Protein AF-Q4SZR7-F1 (afdb_monomer_lite)

Structure (mmCIF, N/CA/C/O backbone):
data_AF-Q4SZR7-F1
#
_entry.id   AF-Q4SZR7-F1
#
loop_
_atom_site.group_PDB
_atom_site.id
_atom_site.type_symbol
_atom_site.label_atom_id
_atom_site.label_alt_id
_atom_site.label_comp_id
_atom_site.label_asym_id
_atom_site.label_entity_id
_atom_site.label_seq_id
_atom_site.pdbx_PDB_ins_code
_atom_site.Cartn_x
_atom_site.Cartn_y
_atom_site.Cartn_z
_atom_site.occupancy
_atom_site.B_iso_or_equiv
_atom_site.auth_seq_id
_atom_site.auth_comp_id
_atom_site.auth_asym_id
_atom_site.auth_atom_id
_atom_site.pdbx_PDB_model_num
ATOM 1 N N . PHE A 1 1 ? 28.139 -11.826 -44.478 1.00 47.75 1 PHE A N 1
ATOM 2 C CA . PHE A 1 1 ? 27.613 -10.460 -44.683 1.00 47.75 1 PHE A CA 1
ATOM 3 C C . PHE A 1 1 ? 26.085 -10.374 -44.623 1.00 47.75 1 PHE A C 1
ATOM 5 O O . PHE A 1 1 ? 25.625 -9.542 -43.853 1.00 47.75 1 PHE A O 1
ATOM 12 N N . LYS A 1 2 ? 25.295 -11.238 -45.299 1.00 50.16 2 LYS A N 1
ATOM 13 C CA . LYS A 1 2 ? 23.809 -11.254 -45.185 1.00 50.16 2 LYS A CA 1
ATOM 14 C C . LYS A 1 2 ? 23.289 -11.248 -43.731 1.00 50.16 2 LYS A C 1
ATOM 16 O O . LYS A 1 2 ? 22.536 -10.352 -43.376 1.00 50.16 2 LYS A O 1
ATOM 21 N N . ASN A 1 3 ? 23.822 -12.117 -42.862 1.00 68.88 3 ASN A N 1
ATOM 22 C CA . ASN A 1 3 ? 23.439 -12.140 -41.439 1.00 68.88 3 ASN A CA 1
ATOM 23 C C . ASN A 1 3 ? 23.753 -10.839 -40.681 1.00 68.88 3 ASN A C 1
ATOM 25 O O . ASN A 1 3 ? 23.077 -10.525 -39.714 1.00 68.88 3 ASN A O 1
ATOM 29 N N . THR A 1 4 ? 24.775 -10.069 -41.064 1.00 80.88 4 THR A N 1
ATOM 30 C CA . THR A 1 4 ? 25.165 -8.865 -40.308 1.00 80.88 4 THR A CA 1
ATOM 31 C C . THR A 1 4 ? 24.231 -7.691 -40.596 1.00 80.88 4 THR A C 1
ATOM 33 O O . THR A 1 4 ? 23.886 -6.958 -39.670 1.00 80.88 4 THR A O 1
ATOM 36 N N . TYR A 1 5 ? 23.806 -7.537 -41.853 1.00 85.56 5 TYR A N 1
ATOM 37 C CA . TYR A 1 5 ? 22.846 -6.510 -42.260 1.00 85.56 5 TYR A CA 1
ATOM 38 C C . TYR A 1 5 ? 21.443 -6.825 -41.729 1.00 85.56 5 TYR A C 1
ATOM 40 O O . TYR A 1 5 ? 20.853 -5.980 -41.061 1.00 85.56 5 TYR A O 1
ATOM 48 N N . GLU A 1 6 ? 20.975 -8.067 -41.870 1.00 86.50 6 GLU A N 1
ATOM 49 C CA . GLU A 1 6 ? 19.687 -8.511 -41.320 1.00 86.50 6 GLU A CA 1
ATOM 50 C C . GLU A 1 6 ? 19.606 -8.321 -39.796 1.00 86.50 6 GLU A C 1
ATOM 52 O O . GLU A 1 6 ? 18.649 -7.741 -39.286 1.00 86.50 6 GLU A O 1
ATOM 57 N N . ILE A 1 7 ? 20.664 -8.691 -39.060 1.00 84.06 7 ILE A N 1
ATOM 58 C CA . ILE A 1 7 ? 20.763 -8.430 -37.614 1.00 84.06 7 ILE A CA 1
ATOM 59 C C . ILE A 1 7 ? 20.739 -6.925 -37.308 1.00 84.06 7 ILE A C 1
ATOM 61 O O . ILE A 1 7 ? 20.221 -6.521 -36.267 1.00 84.06 7 ILE A O 1
ATOM 65 N N . SER A 1 8 ? 21.326 -6.082 -38.163 1.00 88.38 8 SER A N 1
ATOM 66 C CA . SER A 1 8 ? 21.330 -4.631 -37.946 1.00 88.38 8 SER A CA 1
ATOM 67 C C . SER A 1 8 ? 19.937 -4.020 -38.101 1.00 88.38 8 SER A C 1
ATOM 69 O O . SER A 1 8 ? 19.532 -3.245 -37.236 1.00 88.38 8 SER A O 1
ATOM 71 N N . VAL A 1 9 ? 19.180 -4.439 -39.116 1.00 88.94 9 VAL A N 1
ATOM 72 C CA . VAL A 1 9 ? 17.801 -3.993 -39.358 1.00 88.94 9 VAL A CA 1
ATOM 73 C C . VAL A 1 9 ? 16.864 -4.515 -38.278 1.00 88.94 9 VAL A C 1
ATOM 75 O O . VAL A 1 9 ? 16.099 -3.747 -37.703 1.00 88.94 9 VAL A O 1
ATOM 78 N N . TYR A 1 10 ? 16.991 -5.789 -37.901 1.00 84.69 10 TYR A N 1
ATOM 79 C CA . TYR A 1 10 ? 16.208 -6.353 -36.805 1.00 84.69 10 TYR A CA 1
ATOM 80 C C . TYR A 1 10 ? 16.447 -5.603 -35.482 1.00 84.69 10 TYR A C 1
ATOM 82 O O . TYR A 1 10 ? 15.504 -5.322 -34.750 1.00 84.69 10 TYR A O 1
ATOM 90 N N . ARG A 1 11 ? 17.691 -5.192 -35.193 1.00 79.12 11 ARG A N 1
ATOM 91 C CA . ARG A 1 11 ? 17.994 -4.355 -34.018 1.00 79.12 11 ARG A CA 1
ATOM 92 C C . ARG A 1 11 ? 17.349 -2.970 -34.086 1.00 79.12 11 ARG A C 1
ATOM 94 O O . ARG A 1 11 ? 16.920 -2.484 -33.045 1.00 79.12 11 ARG A O 1
ATOM 101 N N . LYS A 1 12 ? 17.289 -2.329 -35.262 1.00 87.62 12 LYS A N 1
ATOM 102 C CA . LYS A 1 12 ? 16.553 -1.059 -35.434 1.00 87.62 12 LYS A CA 1
ATOM 103 C C . LYS A 1 12 ? 15.061 -1.270 -35.126 1.00 87.62 12 LYS A C 1
ATOM 105 O O . LYS A 1 12 ? 14.495 -0.527 -34.330 1.00 87.62 12 LYS A O 1
ATOM 110 N N . LEU A 1 13 ? 14.468 -2.344 -35.654 1.00 87.12 13 LEU A N 1
ATOM 111 C CA . LEU A 1 13 ? 13.074 -2.713 -35.390 1.00 87.12 13 LEU A CA 1
ATOM 112 C C . LEU A 1 13 ? 12.804 -2.982 -33.897 1.00 87.12 13 LEU A C 1
ATOM 114 O O . LEU A 1 13 ? 11.772 -2.571 -33.372 1.00 87.12 13 LEU A O 1
ATOM 118 N N . GLU A 1 14 ? 13.725 -3.639 -33.184 1.00 77.69 14 GLU A N 1
ATOM 119 C CA . GLU A 1 14 ? 13.607 -3.838 -31.731 1.00 77.69 14 GLU A CA 1
ATOM 120 C C . GLU A 1 14 ? 13.609 -2.516 -30.949 1.00 77.69 14 GLU A C 1
ATOM 122 O O . GLU A 1 14 ? 12.896 -2.403 -29.949 1.00 77.69 14 GLU A O 1
ATOM 127 N N . VAL A 1 15 ? 14.374 -1.516 -31.401 1.00 77.19 15 VAL A N 1
ATOM 128 C CA . VAL A 1 15 ? 14.393 -0.175 -30.796 1.00 77.19 15 VAL A CA 1
ATOM 129 C C . VAL A 1 15 ? 13.053 0.529 -31.002 1.00 77.19 15 VAL A C 1
ATOM 131 O O . VAL A 1 15 ? 12.469 0.999 -30.026 1.00 77.19 15 VAL A O 1
ATOM 134 N N . GLU A 1 16 ? 12.523 0.540 -32.226 1.00 84.88 16 GLU A N 1
ATOM 135 C CA . GLU A 1 16 ? 11.218 1.151 -32.522 1.00 84.88 16 GLU A CA 1
ATOM 136 C C . GLU A 1 16 ? 10.071 0.466 -31.774 1.00 84.88 16 GLU A C 1
ATOM 138 O O . GLU A 1 16 ? 9.228 1.127 -31.168 1.00 84.88 16 GLU A O 1
ATOM 143 N N . TYR A 1 17 ? 10.087 -0.866 -31.698 1.00 77.81 17 TYR A N 1
ATOM 144 C CA . TYR A 1 17 ? 9.148 -1.615 -30.865 1.00 77.81 17 TYR A CA 1
ATOM 145 C C . TYR A 1 17 ? 9.243 -1.236 -29.379 1.00 77.81 17 TYR A C 1
ATOM 147 O O . TYR A 1 17 ? 8.224 -1.126 -28.687 1.00 77.81 17 TYR A O 1
ATOM 155 N N . GLY A 1 18 ? 10.458 -0.996 -28.880 1.00 63.69 18 GLY A N 1
ATOM 156 C CA . GLY A 1 18 ? 10.685 -0.433 -27.552 1.00 63.69 18 GLY A CA 1
ATOM 157 C C . GLY A 1 18 ? 9.969 0.907 -27.369 1.00 63.69 18 GLY A C 1
ATOM 158 O O . GLY A 1 18 ? 9.232 1.071 -26.398 1.00 63.69 18 GLY A O 1
ATOM 159 N N . THR A 1 19 ? 10.108 1.822 -28.330 1.00 76.69 19 THR A N 1
ATOM 160 C CA . THR A 1 19 ? 9.437 3.132 -28.327 1.00 76.69 19 THR A CA 1
ATOM 161 C C . THR A 1 19 ? 7.912 2.998 -28.341 1.00 76.69 19 THR A C 1
ATOM 163 O O . THR A 1 19 ? 7.230 3.605 -27.518 1.00 76.69 19 THR A O 1
ATOM 166 N N . TRP A 1 20 ? 7.358 2.163 -29.222 1.00 86.94 20 TRP A N 1
ATOM 167 C CA . TRP A 1 20 ? 5.912 1.946 -29.338 1.00 86.94 20 TRP A CA 1
ATOM 168 C C . TRP A 1 20 ? 5.300 1.370 -28.062 1.00 86.94 20 TRP A C 1
ATOM 170 O O . TRP A 1 20 ? 4.297 1.874 -27.557 1.00 86.94 20 TRP A O 1
ATOM 180 N N . THR A 1 21 ? 5.921 0.326 -27.510 1.00 73.88 21 THR A N 1
ATOM 181 C CA . THR A 1 21 ? 5.444 -0.278 -26.261 1.00 73.88 21 THR A CA 1
ATOM 182 C C . THR A 1 21 ? 5.641 0.644 -25.063 1.00 73.88 21 THR A C 1
ATOM 184 O O . THR A 1 21 ? 4.846 0.587 -24.128 1.00 73.88 21 THR A O 1
ATOM 187 N N . TRP A 1 22 ? 6.657 1.511 -25.078 1.00 74.25 22 TRP A N 1
ATOM 188 C CA . TRP A 1 22 ? 6.833 2.550 -24.066 1.00 74.25 22 TRP A CA 1
ATOM 189 C C . TRP A 1 22 ? 5.692 3.568 -24.091 1.00 74.25 22 TRP A C 1
ATOM 191 O O . TRP A 1 22 ? 5.118 3.840 -23.041 1.00 74.25 22 TRP A O 1
ATOM 201 N N . THR A 1 23 ? 5.308 4.070 -25.270 1.00 79.75 23 THR A N 1
ATOM 202 C CA . THR A 1 23 ? 4.166 4.987 -25.411 1.00 79.75 23 THR A CA 1
ATOM 203 C C . THR A 1 23 ? 2.882 4.378 -24.846 1.00 79.75 23 THR A C 1
ATOM 205 O O . THR A 1 23 ? 2.216 5.021 -24.042 1.00 79.75 23 THR A O 1
ATOM 208 N N . LEU A 1 24 ? 2.568 3.122 -25.192 1.00 78.94 24 LEU A N 1
ATOM 209 C CA . LEU A 1 24 ? 1.370 2.451 -24.666 1.00 78.94 24 LEU A CA 1
ATOM 210 C C . LEU A 1 24 ? 1.424 2.252 -23.149 1.00 78.94 24 LEU A C 1
ATOM 212 O O . LEU A 1 24 ? 0.425 2.467 -22.472 1.00 78.94 24 LEU A O 1
ATOM 216 N N . ARG A 1 25 ? 2.581 1.854 -22.606 1.00 78.19 25 ARG A N 1
ATOM 217 C CA . ARG A 1 25 ? 2.759 1.676 -21.156 1.00 78.19 25 ARG A CA 1
ATOM 218 C C . ARG A 1 25 ? 2.627 2.987 -20.393 1.00 78.19 25 ARG A C 1
ATOM 220 O O . ARG A 1 25 ? 2.050 2.987 -19.313 1.00 78.19 25 ARG A O 1
ATOM 227 N N . ASN A 1 26 ? 3.164 4.078 -20.937 1.00 74.06 26 ASN A N 1
ATOM 228 C CA . ASN A 1 26 ? 3.075 5.386 -20.302 1.00 74.06 26 ASN A CA 1
ATOM 229 C C . ASN A 1 26 ? 1.626 5.883 -20.269 1.00 74.06 26 ASN A C 1
ATOM 231 O O . ASN A 1 26 ? 1.147 6.263 -19.209 1.00 74.06 26 ASN A O 1
ATOM 235 N N . GLU A 1 27 ? 0.908 5.788 -21.391 1.00 85.31 27 GLU A N 1
ATOM 236 C CA . GLU A 1 27 ? -0.514 6.147 -21.433 1.00 85.31 27 GLU A CA 1
ATOM 237 C C . GLU A 1 27 ? -1.345 5.275 -20.480 1.00 85.31 27 GLU A C 1
ATOM 239 O O . GLU A 1 27 ? -2.198 5.771 -19.748 1.00 85.31 27 GLU A O 1
ATOM 244 N N . MET A 1 28 ? -1.072 3.966 -20.442 1.00 86.88 28 MET A N 1
ATOM 245 C CA . MET A 1 28 ? -1.765 3.055 -19.533 1.00 86.88 28 MET A CA 1
ATOM 246 C C . MET A 1 28 ? -1.556 3.438 -18.064 1.00 86.88 28 MET A C 1
ATOM 248 O O . MET A 1 28 ? -2.493 3.364 -17.271 1.00 86.88 28 MET A O 1
ATOM 252 N N . LEU A 1 29 ? -0.342 3.859 -17.700 1.00 76.94 29 LEU A N 1
ATOM 253 C CA . LEU A 1 29 ? -0.033 4.315 -16.349 1.00 76.94 29 LEU A CA 1
ATOM 254 C C . LEU A 1 29 ? -0.855 5.559 -15.975 1.00 76.94 29 LEU A C 1
ATOM 256 O O . LEU A 1 29 ? -1.382 5.639 -14.865 1.00 76.94 29 LEU A O 1
ATOM 260 N N . ASP A 1 30 ? -0.998 6.509 -16.897 1.00 78.00 30 ASP A N 1
ATOM 261 C CA . ASP A 1 30 ? -1.801 7.713 -16.677 1.00 78.00 30 ASP A CA 1
ATOM 262 C C . ASP A 1 30 ? -3.293 7.375 -16.519 1.00 78.00 30 ASP A C 1
ATOM 264 O O . ASP A 1 30 ? -3.940 7.866 -15.588 1.00 78.00 30 ASP A O 1
ATOM 268 N N . ILE A 1 31 ? -3.823 6.470 -17.352 1.00 87.50 31 ILE A N 1
ATOM 269 C CA . ILE A 1 31 ? -5.198 5.949 -17.247 1.00 87.50 31 ILE A CA 1
ATOM 270 C C . ILE A 1 31 ? -5.428 5.279 -15.890 1.00 87.50 31 ILE A C 1
ATOM 272 O O . ILE A 1 31 ? -6.430 5.540 -15.220 1.00 87.50 31 ILE A O 1
ATOM 276 N N . GLU A 1 32 ? -4.497 4.427 -15.464 1.00 81.75 32 GLU A N 1
ATOM 277 C CA . GLU A 1 32 ? -4.575 3.737 -14.182 1.00 81.75 32 GLU A CA 1
ATOM 278 C C . GLU A 1 32 ? -4.622 4.731 -13.011 1.00 81.75 32 GLU A C 1
ATOM 280 O O . GLU A 1 32 ? -5.502 4.628 -12.154 1.00 81.75 32 GLU A O 1
ATOM 285 N N . ASN A 1 33 ? -3.739 5.733 -13.001 1.00 76.19 33 ASN A N 1
ATOM 286 C CA . ASN A 1 33 ? -3.702 6.766 -11.962 1.00 76.19 33 ASN A CA 1
ATOM 287 C C . ASN A 1 33 ? -5.005 7.582 -11.903 1.00 76.19 33 ASN A C 1
ATOM 289 O O . ASN A 1 33 ? -5.529 7.868 -10.817 1.00 76.19 33 ASN A O 1
ATOM 293 N N . GLN A 1 34 ? -5.554 7.946 -13.066 1.00 84.00 34 GLN A N 1
ATOM 294 C CA . GLN A 1 34 ? -6.815 8.680 -13.159 1.00 84.00 34 GLN A CA 1
ATOM 295 C C . GLN A 1 34 ? -7.992 7.852 -12.636 1.00 84.00 34 GLN A C 1
ATOM 297 O O . GLN A 1 34 ? -8.771 8.341 -11.814 1.00 84.00 34 GLN A O 1
ATOM 302 N N . LEU A 1 35 ? -8.110 6.594 -13.069 1.00 88.25 35 LEU A N 1
ATOM 303 C CA . LEU A 1 35 ? -9.161 5.687 -12.610 1.00 88.25 35 LEU A CA 1
ATOM 304 C C . LEU A 1 35 ? -9.041 5.398 -11.113 1.00 88.25 35 LEU A C 1
ATOM 306 O O . LEU A 1 35 ? -10.047 5.452 -10.407 1.00 88.25 35 LEU A O 1
ATOM 310 N N . ASN A 1 36 ? -7.828 5.176 -10.604 1.00 79.81 36 ASN A N 1
ATOM 311 C CA . ASN A 1 36 ? -7.604 4.965 -9.178 1.00 79.81 36 ASN A CA 1
ATOM 312 C C . ASN A 1 36 ? -8.073 6.178 -8.356 1.00 79.81 36 ASN A C 1
ATOM 314 O O . ASN A 1 36 ? -8.809 6.022 -7.385 1.00 79.81 36 ASN A O 1
ATOM 318 N N . THR A 1 37 ? -7.764 7.398 -8.804 1.00 78.62 37 THR A N 1
ATOM 319 C CA . THR A 1 37 ? -8.244 8.632 -8.157 1.00 78.62 37 THR A CA 1
ATOM 320 C C . THR A 1 37 ? -9.776 8.737 -8.170 1.00 78.62 37 THR A C 1
ATOM 322 O O . THR A 1 37 ? -10.394 9.180 -7.199 1.00 78.62 37 THR A O 1
ATOM 325 N N . GLN A 1 38 ? -10.436 8.326 -9.256 1.00 86.31 38 GLN A N 1
ATOM 326 C CA . GLN A 1 38 ? -11.901 8.321 -9.333 1.00 86.31 38 GLN A CA 1
ATOM 327 C C . GLN A 1 38 ? -12.532 7.281 -8.397 1.00 86.31 38 GLN A C 1
ATOM 329 O O . GLN A 1 38 ? -13.538 7.581 -7.746 1.00 86.31 38 GLN A O 1
ATOM 334 N N . ILE A 1 39 ? -11.930 6.094 -8.287 1.00 83.81 39 ILE A N 1
ATOM 335 C CA . ILE A 1 39 ? -12.332 5.036 -7.349 1.00 83.81 39 ILE A CA 1
ATOM 336 C C . ILE A 1 39 ? -12.172 5.520 -5.906 1.00 83.81 39 ILE A C 1
ATOM 338 O O . ILE A 1 39 ? -13.100 5.390 -5.101 1.00 83.81 39 ILE A O 1
ATOM 342 N N . GLU A 1 40 ? -11.040 6.143 -5.572 1.00 74.69 40 GLU A N 1
ATOM 343 C CA . GLU A 1 40 ? -10.785 6.717 -4.247 1.00 74.69 40 GLU A CA 1
ATOM 344 C C . GLU A 1 40 ? -11.835 7.769 -3.877 1.00 74.69 40 GLU A C 1
ATOM 346 O O . GLU A 1 40 ? -12.408 7.700 -2.787 1.00 74.69 40 GLU A O 1
ATOM 351 N N . ASN A 1 41 ? -12.203 8.630 -4.828 1.00 81.75 41 ASN A N 1
ATOM 352 C CA . ASN A 1 41 ? -13.267 9.626 -4.676 1.00 81.75 41 ASN A CA 1
ATOM 353 C C . ASN A 1 41 ? -14.695 9.045 -4.723 1.00 81.75 41 ASN A C 1
ATOM 355 O O . ASN A 1 41 ? -15.658 9.783 -4.538 1.00 81.75 41 ASN A O 1
ATOM 359 N N . GLY A 1 42 ? -14.856 7.740 -4.967 1.00 82.25 42 GLY A N 1
ATOM 360 C CA . GLY A 1 42 ? -16.158 7.061 -4.987 1.00 82.25 42 GLY A CA 1
ATOM 361 C C . GLY A 1 42 ? -17.001 7.326 -6.236 1.00 82.25 42 GLY A C 1
ATOM 362 O O . GLY A 1 42 ? -18.202 7.099 -6.205 1.00 82.25 42 GLY A O 1
ATOM 363 N N . ARG A 1 43 ? -16.394 7.808 -7.327 1.00 86.12 43 ARG A N 1
ATOM 364 C CA . ARG A 1 43 ? -17.090 8.072 -8.600 1.00 86.12 43 ARG A CA 1
ATOM 365 C C . ARG A 1 43 ? -17.263 6.821 -9.463 1.00 86.12 43 ARG A C 1
ATOM 367 O O . ARG A 1 43 ? -18.101 6.821 -10.356 1.00 86.12 43 ARG A O 1
ATOM 374 N N . VAL A 1 44 ? -16.451 5.790 -9.224 1.00 87.12 44 VAL A N 1
ATOM 375 C CA . VAL A 1 44 ? -16.423 4.542 -9.996 1.00 87.12 44 VAL A CA 1
ATOM 376 C C . VAL A 1 44 ? -16.520 3.358 -9.039 1.00 87.12 44 VAL A C 1
ATOM 378 O O . VAL A 1 44 ? -15.708 3.233 -8.122 1.00 87.12 44 VAL A O 1
ATOM 381 N N . GLU A 1 45 ? -17.509 2.494 -9.267 1.00 82.38 45 GLU A N 1
ATOM 382 C CA . GLU A 1 45 ? -17.779 1.302 -8.447 1.00 82.38 45 GLU A CA 1
ATOM 383 C C . GLU A 1 45 ? -17.382 -0.010 -9.129 1.00 82.38 45 GLU A C 1
ATOM 385 O O . GLU A 1 45 ? -17.268 -1.033 -8.464 1.00 82.38 45 GLU A O 1
ATOM 390 N N . THR A 1 46 ? -17.153 0.005 -10.442 1.00 86.38 46 THR A N 1
ATOM 391 C CA . THR A 1 46 ? -16.689 -1.144 -11.230 1.00 86.38 46 THR A CA 1
ATOM 392 C C . THR A 1 46 ? -15.860 -0.647 -12.402 1.00 86.38 46 THR A C 1
ATOM 394 O O . THR A 1 46 ? -16.220 0.358 -13.014 1.00 86.38 46 THR A O 1
ATOM 397 N N . VAL A 1 47 ? -14.795 -1.364 -12.753 1.00 90.38 47 VAL A N 1
ATOM 398 C CA . VAL A 1 47 ? -14.010 -1.084 -13.963 1.00 90.38 47 VAL A CA 1
ATOM 399 C C . VAL A 1 47 ? -14.065 -2.311 -14.858 1.00 90.38 47 VAL A C 1
ATOM 401 O O . VAL A 1 47 ? -13.638 -3.390 -14.448 1.00 90.38 47 VAL A O 1
ATOM 404 N N . SER A 1 48 ? -14.597 -2.165 -16.071 1.00 91.81 48 SER A N 1
ATOM 405 C CA . SER A 1 48 ? -14.571 -3.240 -17.063 1.00 91.81 48 SER A CA 1
ATOM 406 C C . SER A 1 48 ? -13.337 -3.142 -17.960 1.00 91.81 48 SER A C 1
ATOM 408 O O . SER A 1 48 ? -12.738 -2.076 -18.126 1.00 91.81 48 SER A O 1
ATOM 410 N N . ARG A 1 49 ? -12.994 -4.266 -18.597 1.00 90.12 49 ARG A N 1
ATOM 411 C CA . ARG A 1 49 ? -11.941 -4.328 -19.617 1.00 90.12 49 ARG A CA 1
ATOM 412 C C . ARG A 1 49 ? -12.198 -3.320 -20.746 1.00 90.12 49 ARG A C 1
ATOM 414 O O . ARG A 1 49 ? -11.273 -2.649 -21.199 1.00 90.12 49 ARG A O 1
ATOM 421 N N . ASP A 1 50 ? -13.459 -3.173 -21.151 1.00 91.00 50 ASP A N 1
ATOM 422 C CA . ASP A 1 50 ? -13.875 -2.258 -22.217 1.00 91.00 50 ASP A CA 1
ATOM 423 C C . ASP A 1 50 ? -13.696 -0.786 -21.832 1.00 91.00 50 ASP A C 1
ATOM 425 O O . ASP A 1 50 ? -13.382 0.035 -22.695 1.00 91.00 50 ASP A O 1
ATOM 429 N N . ASP A 1 51 ? -13.855 -0.436 -20.553 1.00 92.12 51 ASP A N 1
ATOM 430 C CA . ASP A 1 51 ? -13.653 0.936 -20.075 1.00 92.12 51 ASP A CA 1
ATOM 431 C C . ASP A 1 51 ? -12.180 1.342 -20.148 1.00 92.12 51 ASP A C 1
ATOM 433 O O . ASP A 1 51 ? -11.860 2.442 -20.608 1.00 92.12 51 ASP A O 1
ATOM 437 N N . VAL A 1 52 ? -11.276 0.440 -19.753 1.00 93.38 52 VAL A N 1
ATOM 438 C CA . VAL A 1 52 ? -9.824 0.652 -19.865 1.00 93.38 52 VAL A CA 1
ATOM 439 C C . VAL A 1 52 ? -9.408 0.676 -21.338 1.00 93.38 52 VAL A C 1
ATOM 441 O O . VAL A 1 52 ? -8.688 1.580 -21.767 1.00 93.38 52 VAL A O 1
ATOM 444 N N . TYR A 1 53 ? -9.923 -0.255 -22.151 1.00 92.31 53 TYR A N 1
ATOM 445 C CA . TYR A 1 53 ? -9.626 -0.306 -23.584 1.00 92.31 53 TYR A CA 1
ATOM 446 C C . TYR A 1 53 ? -10.073 0.969 -24.315 1.00 92.31 53 TYR A C 1
ATOM 448 O O . TYR A 1 53 ? -9.355 1.495 -25.168 1.00 92.31 53 TYR A O 1
ATOM 456 N N . ARG A 1 54 ? -11.249 1.505 -23.967 1.00 94.44 54 ARG A N 1
ATOM 457 C CA . ARG A 1 54 ? -11.782 2.742 -24.555 1.00 94.44 54 ARG A CA 1
ATOM 458 C C . ARG A 1 54 ? -10.867 3.936 -24.302 1.00 94.44 54 ARG A C 1
ATOM 460 O O . ARG A 1 54 ? -10.714 4.753 -25.207 1.00 94.44 54 ARG A O 1
ATOM 467 N N . GLN A 1 55 ? -10.255 4.017 -23.122 1.00 94.19 55 GLN A N 1
ATOM 468 C CA . GLN A 1 55 ? -9.343 5.107 -22.773 1.00 94.19 55 GLN A CA 1
ATOM 469 C C . GLN A 1 55 ? -8.015 5.008 -23.532 1.00 94.19 55 GLN A C 1
ATOM 471 O O . GLN A 1 55 ? -7.578 5.991 -24.121 1.00 94.19 55 GLN A O 1
ATOM 476 N N . ILE A 1 56 ? -7.424 3.814 -23.638 1.00 93.94 56 ILE A N 1
ATOM 477 C CA . ILE A 1 56 ? -6.135 3.641 -24.335 1.00 93.94 56 ILE A CA 1
ATOM 478 C C . ILE A 1 56 ? -6.252 3.601 -25.870 1.00 93.94 56 ILE A C 1
ATOM 480 O O . ILE A 1 56 ? -5.250 3.667 -26.587 1.00 93.94 56 ILE A O 1
ATOM 484 N N . LYS A 1 57 ? -7.475 3.515 -26.411 1.00 94.50 57 LYS A N 1
ATOM 485 C CA . LYS A 1 57 ? -7.744 3.404 -27.855 1.00 94.50 57 LYS A CA 1
ATOM 486 C C . LYS A 1 57 ? -7.033 4.479 -28.687 1.00 94.50 57 LYS A C 1
ATOM 488 O O . LYS A 1 57 ? -6.576 4.175 -29.789 1.00 94.50 57 LYS A O 1
ATOM 493 N N . GLY A 1 58 ? -6.931 5.707 -28.170 1.00 94.38 58 GLY A N 1
ATOM 494 C CA . GLY A 1 58 ? -6.234 6.815 -28.831 1.00 94.38 58 GLY A CA 1
ATOM 495 C C . GLY A 1 58 ? -4.747 6.525 -29.051 1.00 94.38 58 GLY A C 1
ATOM 496 O O . GLY A 1 58 ? -4.289 6.496 -30.195 1.00 94.38 58 GLY A O 1
ATOM 497 N N . ALA A 1 59 ? -4.018 6.212 -27.977 1.00 92.50 59 ALA A N 1
ATOM 498 C CA . ALA A 1 59 ? -2.599 5.864 -28.047 1.00 92.50 59 ALA A CA 1
ATOM 499 C C . ALA A 1 59 ? -2.348 4.595 -28.877 1.00 92.50 59 ALA A C 1
ATOM 501 O O . ALA A 1 59 ? -1.393 4.536 -29.653 1.00 92.50 59 ALA A O 1
ATOM 502 N N . HIS A 1 60 ? -3.235 3.595 -28.791 1.00 92.75 60 HIS A N 1
ATOM 503 C CA . HIS A 1 60 ? -3.147 2.400 -29.633 1.00 92.75 60 HIS A CA 1
ATOM 504 C C . HIS A 1 60 ? -3.272 2.722 -31.129 1.00 92.75 60 HIS A C 1
ATOM 506 O O . HIS A 1 60 ? -2.502 2.196 -31.937 1.00 92.75 60 HIS A O 1
ATOM 512 N N . ALA A 1 61 ? -4.196 3.608 -31.512 1.00 95.56 61 ALA A N 1
ATOM 513 C CA . ALA A 1 61 ? -4.341 4.042 -32.899 1.00 95.56 61 ALA A CA 1
ATOM 514 C C . ALA A 1 61 ? -3.100 4.805 -33.394 1.00 95.56 61 ALA A C 1
ATOM 516 O O . ALA A 1 61 ? -2.639 4.566 -34.514 1.00 95.56 61 ALA A O 1
ATOM 517 N N . GLU A 1 62 ? -2.523 5.673 -32.558 1.00 95.56 62 GLU A N 1
ATOM 518 C CA . GLU A 1 62 ? -1.300 6.412 -32.883 1.00 95.56 62 GLU A CA 1
ATOM 519 C C . GLU A 1 62 ? -0.100 5.476 -33.085 1.00 95.56 62 GLU A C 1
ATOM 521 O O . GLU A 1 62 ? 0.599 5.564 -34.097 1.00 95.56 62 GLU A O 1
ATOM 526 N N . VAL A 1 63 ? 0.109 4.537 -32.160 1.00 92.69 63 VAL A N 1
ATOM 527 C CA . VAL A 1 63 ? 1.180 3.537 -32.250 1.00 92.69 63 VAL A CA 1
ATOM 528 C C . VAL A 1 63 ? 0.992 2.630 -33.463 1.00 92.69 63 VAL A C 1
ATOM 530 O O . VAL A 1 63 ? 1.949 2.380 -34.193 1.00 92.69 63 VAL A O 1
ATOM 533 N N . THR A 1 64 ? -0.239 2.198 -33.744 1.00 94.19 64 THR A N 1
ATOM 534 C CA . THR A 1 64 ? -0.545 1.392 -34.936 1.00 94.19 64 THR A CA 1
ATOM 535 C C . THR A 1 64 ? -0.197 2.143 -36.220 1.00 94.19 64 THR A C 1
ATOM 537 O O . THR A 1 64 ? 0.342 1.549 -37.153 1.00 94.19 64 THR A O 1
ATOM 540 N N . LYS A 1 65 ? -0.470 3.453 -36.276 1.00 95.44 65 LYS A N 1
ATOM 541 C CA . LYS A 1 65 ? -0.104 4.297 -37.419 1.00 95.44 65 LYS A CA 1
ATOM 542 C C . LYS A 1 65 ? 1.415 4.412 -37.567 1.00 95.44 65 LYS A C 1
ATOM 544 O O . LYS A 1 65 ? 1.921 4.133 -38.648 1.00 95.44 65 LYS A O 1
ATOM 549 N N . LYS A 1 66 ? 2.133 4.748 -36.487 1.00 94.94 66 LYS A N 1
ATOM 550 C CA . LYS A 1 66 ? 3.606 4.842 -36.471 1.00 94.94 66 LYS A CA 1
ATOM 551 C C . LYS A 1 66 ? 4.269 3.537 -36.910 1.00 94.94 66 LYS A C 1
ATOM 553 O O . LYS A 1 66 ? 5.194 3.558 -37.712 1.00 94.94 66 LYS A O 1
ATOM 558 N N . MET A 1 67 ? 3.756 2.406 -36.432 1.00 94.06 67 MET A N 1
ATOM 559 C CA . MET A 1 67 ? 4.235 1.086 -36.827 1.00 94.06 67 MET A CA 1
ATOM 560 C C . MET A 1 67 ? 4.017 0.823 -38.319 1.00 94.06 67 MET A C 1
ATOM 562 O O . MET A 1 67 ? 4.952 0.406 -38.995 1.00 94.06 67 MET A O 1
ATOM 566 N N . LYS A 1 68 ? 2.814 1.079 -38.853 1.00 94.19 68 LYS A N 1
ATOM 567 C CA . LYS A 1 68 ? 2.552 0.926 -40.295 1.00 94.19 68 LYS A CA 1
ATOM 568 C C . LYS A 1 68 ? 3.487 1.800 -41.127 1.00 94.19 68 LYS A C 1
ATOM 570 O O . LYS A 1 68 ? 4.118 1.293 -42.043 1.00 94.19 68 LYS A O 1
ATOM 575 N N . ASP A 1 69 ? 3.628 3.070 -40.752 1.00 94.94 69 ASP A N 1
ATOM 576 C CA . ASP A 1 69 ? 4.534 4.000 -41.424 1.00 94.94 69 ASP A CA 1
ATOM 577 C C . ASP A 1 69 ? 5.984 3.484 -41.425 1.00 94.94 69 ASP A C 1
ATOM 579 O O . ASP A 1 69 ? 6.642 3.565 -42.457 1.00 94.94 69 ASP A O 1
ATOM 583 N N . TYR A 1 70 ? 6.462 2.902 -40.319 1.00 94.56 70 TYR A N 1
ATOM 584 C CA . TYR A 1 70 ? 7.799 2.305 -40.241 1.00 94.56 70 TYR A CA 1
ATOM 585 C C . TYR A 1 70 ? 7.957 1.098 -41.177 1.00 94.56 70 TYR A C 1
ATOM 587 O O . TYR A 1 70 ? 8.908 1.036 -41.946 1.00 94.56 70 TYR A O 1
ATOM 595 N N . PHE A 1 71 ? 7.007 0.160 -41.173 1.00 94.06 71 PHE A N 1
ATOM 596 C CA . PHE A 1 71 ? 7.077 -1.014 -42.053 1.00 94.06 71 PHE A CA 1
ATOM 597 C C . PHE A 1 71 ? 6.937 -0.668 -43.543 1.00 94.06 71 PHE A C 1
ATOM 599 O O . PHE A 1 71 ? 7.509 -1.372 -44.372 1.00 94.06 71 PHE A O 1
ATOM 606 N N . ASP A 1 72 ? 6.185 0.382 -43.883 1.00 92.94 72 ASP A N 1
ATOM 607 C CA . ASP A 1 72 ? 5.851 0.715 -45.272 1.00 92.94 72 ASP A CA 1
ATOM 608 C C . ASP A 1 72 ? 6.827 1.728 -45.912 1.00 92.94 72 ASP A C 1
ATOM 610 O O . ASP A 1 72 ? 6.943 1.760 -47.136 1.00 92.94 72 ASP A O 1
ATOM 614 N N . LYS A 1 73 ? 7.506 2.577 -45.122 1.00 92.94 73 LYS A N 1
ATOM 615 C CA . LYS A 1 73 ? 8.319 3.705 -45.634 1.00 92.94 73 LYS A CA 1
ATOM 616 C C . LYS A 1 73 ? 9.816 3.611 -45.337 1.00 92.94 73 LYS A C 1
ATOM 618 O O . LYS A 1 73 ? 10.566 4.442 -45.845 1.00 92.94 73 LYS A O 1
ATOM 623 N N . ASP A 1 74 ? 10.248 2.674 -44.497 1.00 94.12 74 ASP A N 1
ATOM 624 C CA . ASP A 1 74 ? 11.666 2.507 -44.170 1.00 94.12 74 ASP A CA 1
ATOM 625 C C . ASP A 1 74 ? 12.465 1.980 -45.379 1.00 94.12 74 ASP A C 1
ATOM 627 O O . ASP A 1 74 ? 11.948 1.239 -46.223 1.00 94.12 74 ASP A O 1
ATOM 631 N N . GLU A 1 75 ? 13.739 2.374 -45.460 1.00 89.69 75 GLU A N 1
ATOM 632 C CA . GLU A 1 75 ? 14.683 1.940 -46.501 1.00 89.69 75 GLU A CA 1
ATOM 633 C C . GLU A 1 75 ? 14.831 0.409 -46.558 1.00 89.69 75 GLU A C 1
ATOM 635 O O . GLU A 1 75 ? 15.057 -0.154 -47.628 1.00 89.69 75 GLU A O 1
ATOM 640 N N . ASP A 1 76 ? 14.624 -0.265 -45.423 1.00 91.44 76 ASP A N 1
ATOM 641 C CA . ASP A 1 76 ? 14.749 -1.707 -45.245 1.00 91.44 76 ASP A CA 1
ATOM 642 C C . ASP A 1 76 ? 13.378 -2.445 -45.325 1.00 91.44 76 ASP A C 1
ATOM 644 O O . ASP A 1 76 ? 13.262 -3.597 -44.890 1.00 91.44 76 ASP A O 1
ATOM 648 N N . SER A 1 77 ? 12.323 -1.809 -45.864 1.00 89.44 77 SER A N 1
ATOM 649 C CA . SER A 1 77 ? 10.918 -2.289 -45.850 1.00 89.44 77 SER A CA 1
ATOM 650 C C . SER A 1 77 ? 10.697 -3.722 -46.361 1.00 89.44 77 SER A C 1
ATOM 652 O O . SER A 1 77 ? 9.998 -4.503 -45.708 1.00 89.44 77 SER A O 1
ATOM 654 N N . GLU A 1 78 ? 11.325 -4.119 -47.474 1.00 89.38 78 GLU A N 1
ATOM 655 C CA . GLU A 1 78 ? 11.232 -5.494 -47.998 1.00 89.38 78 GLU A CA 1
ATOM 656 C C . GLU A 1 78 ? 11.721 -6.530 -46.978 1.00 89.38 78 GLU A C 1
ATOM 658 O O . GLU A 1 78 ? 11.108 -7.585 -46.802 1.00 89.38 78 GLU A O 1
ATOM 663 N N . MET A 1 79 ? 12.807 -6.220 -46.263 1.00 89.12 79 MET A N 1
ATOM 664 C CA . MET A 1 79 ? 13.363 -7.114 -45.252 1.00 89.12 79 MET A CA 1
ATOM 665 C C . MET A 1 79 ? 12.554 -7.080 -43.954 1.00 89.12 79 MET A C 1
ATOM 667 O O . MET A 1 79 ? 12.462 -8.099 -43.273 1.00 89.12 79 MET A O 1
ATOM 671 N N . LEU A 1 80 ? 11.937 -5.944 -43.613 1.00 92.12 80 LEU A N 1
ATOM 672 C CA . LEU A 1 80 ? 11.063 -5.808 -42.447 1.00 92.12 80 LEU A CA 1
ATOM 673 C C . LEU A 1 80 ? 9.739 -6.574 -42.603 1.00 92.12 80 LEU A C 1
ATOM 675 O O . LEU A 1 80 ? 9.199 -7.065 -41.606 1.00 92.12 80 LEU A O 1
ATOM 679 N N . ALA A 1 81 ? 9.231 -6.721 -43.832 1.00 91.38 81 ALA A N 1
ATOM 680 C CA . ALA A 1 81 ? 7.946 -7.363 -44.122 1.00 91.38 81 ALA A CA 1
ATOM 681 C C . ALA A 1 81 ? 7.804 -8.758 -43.485 1.00 91.38 81 ALA A C 1
ATOM 683 O O . ALA A 1 81 ? 6.730 -9.099 -42.981 1.00 91.38 81 ALA A O 1
ATOM 684 N N . GLN A 1 82 ? 8.896 -9.530 -43.406 1.00 91.81 82 GLN A N 1
ATOM 685 C CA . GLN A 1 82 ? 8.900 -10.869 -42.800 1.00 91.81 82 GLN A CA 1
ATOM 686 C C . GLN A 1 82 ? 8.599 -10.872 -41.286 1.00 91.81 82 GLN A C 1
ATOM 688 O O . GLN A 1 82 ? 8.150 -11.883 -40.746 1.00 91.81 82 GLN A O 1
ATOM 693 N N . TRP A 1 83 ? 8.821 -9.756 -40.580 1.00 94.00 83 TRP A N 1
ATOM 694 C CA . TRP A 1 83 ? 8.568 -9.639 -39.138 1.00 94.00 83 TRP A CA 1
ATOM 695 C C . TRP A 1 83 ? 7.291 -8.866 -38.798 1.00 94.00 83 TRP A C 1
ATOM 697 O O . TRP A 1 83 ? 6.870 -8.896 -37.640 1.00 94.00 83 TRP A O 1
ATOM 707 N N . ARG A 1 84 ? 6.640 -8.223 -39.776 1.00 93.50 84 ARG A N 1
ATOM 708 C CA . ARG A 1 84 ? 5.473 -7.348 -39.563 1.00 93.50 84 ARG A CA 1
ATOM 709 C C . ARG A 1 84 ? 4.384 -8.003 -38.722 1.00 93.50 84 ARG A C 1
ATOM 711 O O . ARG A 1 84 ? 4.067 -7.517 -37.639 1.00 93.50 84 ARG A O 1
ATOM 718 N N . HIS A 1 85 ? 3.875 -9.151 -39.169 1.00 91.75 85 HIS A N 1
ATOM 719 C CA . HIS A 1 85 ? 2.785 -9.850 -38.483 1.00 91.75 85 HIS A CA 1
ATOM 720 C C . HIS A 1 85 ? 3.140 -10.218 -37.031 1.00 91.75 85 HIS A C 1
ATOM 722 O O . HIS A 1 85 ? 2.319 -10.094 -36.120 1.00 91.75 85 HIS A O 1
ATOM 728 N N . ARG A 1 86 ? 4.397 -10.616 -36.790 1.00 89.25 86 ARG A N 1
ATOM 729 C CA . ARG A 1 86 ? 4.889 -10.950 -35.448 1.00 89.25 86 ARG A CA 1
ATOM 730 C C . ARG A 1 86 ? 4.880 -9.728 -34.529 1.00 89.25 86 ARG A C 1
ATOM 732 O O . ARG A 1 86 ? 4.496 -9.856 -33.372 1.00 89.25 86 ARG A O 1
ATOM 739 N N . PHE A 1 87 ? 5.306 -8.562 -35.011 1.00 87.44 87 PHE A N 1
ATOM 740 C CA . PHE A 1 87 ? 5.333 -7.338 -34.203 1.00 87.44 87 PHE A CA 1
ATOM 741 C C . PHE A 1 87 ? 3.938 -6.727 -34.012 1.00 87.44 87 PHE A C 1
ATOM 743 O O . PHE A 1 87 ? 3.628 -6.289 -32.906 1.00 87.44 87 PHE A O 1
ATOM 750 N N . GLU A 1 88 ? 3.063 -6.799 -35.020 1.00 89.88 88 GLU A N 1
ATOM 751 C CA . GLU A 1 88 ? 1.643 -6.439 -34.884 1.00 89.88 88 GLU A CA 1
ATOM 752 C C . GLU A 1 88 ? 0.944 -7.288 -33.809 1.00 89.88 88 GLU A C 1
ATOM 754 O O . GLU A 1 88 ? 0.176 -6.767 -32.997 1.00 89.88 88 GLU A O 1
ATOM 759 N N . THR A 1 89 ? 1.242 -8.590 -33.771 1.00 85.31 89 THR A N 1
ATOM 760 C CA . THR A 1 89 ? 0.724 -9.507 -32.745 1.00 85.31 89 THR A CA 1
ATOM 761 C C . THR A 1 89 ? 1.288 -9.167 -31.367 1.00 85.31 89 THR A C 1
ATOM 763 O O . THR A 1 89 ? 0.520 -8.988 -30.427 1.00 85.31 89 THR A O 1
ATOM 766 N N . LYS A 1 90 ? 2.606 -8.954 -31.254 1.00 83.31 90 LYS A N 1
ATOM 767 C CA . LYS A 1 90 ? 3.257 -8.576 -29.989 1.00 83.31 90 LYS A CA 1
ATOM 768 C C . LYS A 1 90 ? 2.694 -7.293 -29.372 1.00 83.31 90 LYS A C 1
ATOM 770 O O . LYS A 1 90 ? 2.488 -7.245 -28.165 1.00 83.31 90 LYS A O 1
ATOM 775 N N . ILE A 1 91 ? 2.449 -6.246 -30.168 1.00 85.19 91 ILE A N 1
ATOM 776 C CA . ILE A 1 91 ? 1.856 -5.000 -29.647 1.00 85.19 91 ILE A CA 1
ATOM 777 C C . ILE A 1 91 ? 0.460 -5.262 -29.083 1.00 85.19 91 ILE A C 1
ATOM 779 O O . ILE A 1 91 ? 0.126 -4.749 -28.017 1.00 85.19 91 ILE A O 1
ATOM 783 N N . ARG A 1 92 ? -0.339 -6.077 -29.779 1.00 85.12 92 ARG A N 1
ATOM 784 C CA . ARG A 1 92 ? -1.684 -6.444 -29.334 1.00 85.12 92 ARG A CA 1
ATOM 785 C C . ARG A 1 92 ? -1.653 -7.242 -28.036 1.00 85.12 92 ARG A C 1
ATOM 787 O O . ARG A 1 92 ? -2.378 -6.897 -27.117 1.00 85.12 92 ARG A O 1
ATOM 794 N N . GLU A 1 93 ? -0.771 -8.233 -27.934 1.00 82.19 93 GLU A N 1
ATOM 795 C CA . GLU A 1 93 ? -0.568 -9.018 -26.709 1.00 82.19 93 GLU A CA 1
ATOM 796 C C . GLU A 1 93 ? -0.138 -8.135 -25.531 1.00 82.19 93 GLU A C 1
ATOM 798 O O . GLU A 1 93 ? -0.662 -8.276 -24.429 1.00 82.19 93 GLU A O 1
ATOM 803 N N . VAL A 1 94 ? 0.778 -7.185 -25.763 1.00 79.56 94 VAL A N 1
ATOM 804 C CA . VAL A 1 94 ? 1.194 -6.211 -24.744 1.00 79.56 94 VAL A CA 1
ATOM 805 C C . VAL A 1 94 ? 0.014 -5.345 -24.310 1.00 79.56 94 VAL A C 1
ATOM 807 O O . VAL A 1 94 ? -0.189 -5.160 -23.112 1.00 79.56 94 VAL A O 1
ATOM 810 N N . LEU A 1 95 ? -0.777 -4.834 -25.256 1.00 83.81 95 LEU A N 1
ATOM 811 C CA . LEU A 1 95 ? -1.96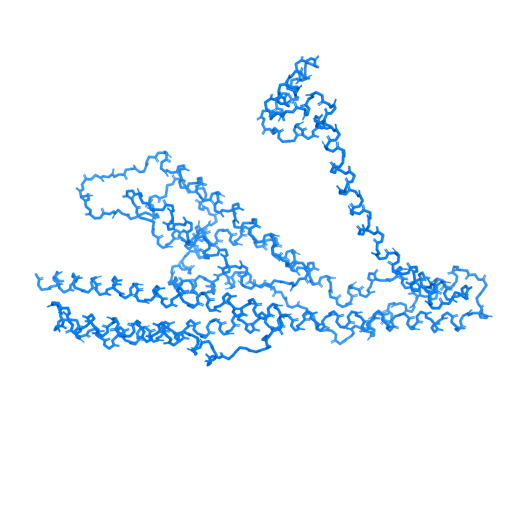2 -4.031 -24.960 1.00 83.81 95 LEU A CA 1
ATOM 812 C C . LEU A 1 95 ? -2.997 -4.823 -24.157 1.00 83.81 95 LEU A C 1
ATOM 814 O O . LEU A 1 95 ? -3.421 -4.369 -23.099 1.00 83.81 95 LEU A O 1
ATOM 818 N N . ASP A 1 96 ? -3.378 -6.004 -24.637 1.00 81.06 96 ASP A N 1
ATOM 819 C CA . ASP A 1 96 ? -4.372 -6.863 -23.996 1.00 81.06 96 ASP A CA 1
ATOM 820 C C . ASP A 1 96 ? -3.929 -7.292 -22.593 1.00 81.06 96 ASP A C 1
ATOM 822 O O . ASP A 1 96 ? -4.741 -7.281 -21.668 1.00 81.06 96 ASP A O 1
ATOM 826 N N . GLY A 1 97 ? -2.640 -7.605 -22.419 1.00 79.31 97 GLY A N 1
ATOM 827 C CA . GLY A 1 97 ? -2.050 -7.910 -21.118 1.00 79.31 97 GLY A CA 1
ATOM 828 C C . GLY A 1 97 ? -2.131 -6.730 -20.149 1.00 79.31 97 GLY A C 1
ATOM 829 O O . GLY A 1 97 ? -2.587 -6.900 -19.021 1.00 79.31 97 GLY A O 1
ATOM 830 N N . MET A 1 98 ? -1.768 -5.522 -20.598 1.00 83.12 98 MET A N 1
ATOM 831 C CA . MET A 1 98 ? -1.870 -4.308 -19.778 1.00 83.12 98 MET A CA 1
ATOM 832 C C . MET A 1 98 ? -3.314 -3.993 -19.383 1.00 83.12 98 MET A C 1
ATOM 834 O O . MET A 1 98 ? -3.577 -3.651 -18.232 1.00 83.12 98 MET A O 1
ATOM 838 N N . VAL A 1 99 ? -4.258 -4.114 -20.320 1.00 87.06 99 VAL A N 1
ATOM 839 C CA . VAL A 1 99 ? -5.678 -3.840 -20.062 1.00 87.06 99 VAL A CA 1
ATOM 840 C C . VAL A 1 99 ? -6.221 -4.817 -19.018 1.00 87.06 99 VAL A C 1
ATOM 842 O O . VAL A 1 99 ? -6.878 -4.387 -18.071 1.00 87.06 99 VAL A O 1
ATOM 845 N N . GLU A 1 100 ? -5.925 -6.110 -19.149 1.00 83.00 100 GLU A N 1
ATOM 846 C CA . GLU A 1 100 ? -6.341 -7.135 -18.186 1.00 83.00 100 GLU A CA 1
ATOM 847 C C . GLU A 1 100 ? -5.772 -6.858 -16.787 1.00 83.00 100 GLU A C 1
ATOM 849 O O . GLU A 1 100 ? -6.491 -6.854 -15.786 1.00 83.00 100 GLU A O 1
ATOM 854 N N . GLN A 1 101 ? -4.476 -6.561 -16.729 1.00 78.44 101 GLN A N 1
ATOM 855 C CA . GLN A 1 101 ? -3.748 -6.302 -15.496 1.00 78.44 101 GLN A CA 1
ATOM 856 C C . GLN A 1 101 ? -4.273 -5.058 -14.761 1.00 78.44 101 GLN A C 1
ATOM 858 O O . GLN A 1 101 ? -4.588 -5.137 -13.571 1.00 78.44 101 GLN A O 1
ATOM 863 N N . VAL A 1 102 ? -4.428 -3.928 -15.462 1.00 81.19 102 VAL A N 1
ATOM 864 C CA . VAL A 1 102 ? -4.977 -2.685 -14.894 1.00 81.19 102 VAL A CA 1
ATOM 865 C C . VAL A 1 102 ? -6.420 -2.881 -14.443 1.00 81.19 102 VAL A C 1
ATOM 867 O O . VAL A 1 102 ? -6.783 -2.476 -13.340 1.00 81.19 102 VAL A O 1
ATOM 870 N N . THR A 1 103 ? -7.235 -3.578 -15.238 1.00 85.19 103 THR A N 1
ATOM 871 C CA . THR A 1 103 ? -8.624 -3.895 -14.873 1.00 85.19 103 THR A CA 1
ATOM 872 C C . THR A 1 103 ? -8.681 -4.706 -13.577 1.00 85.19 103 THR A C 1
ATOM 874 O O . THR A 1 103 ? -9.435 -4.369 -12.661 1.00 85.19 103 THR A O 1
ATOM 877 N N . LYS A 1 104 ? -7.860 -5.756 -13.456 1.00 82.56 104 LYS A N 1
ATOM 878 C CA . LYS A 1 104 ? -7.780 -6.582 -12.244 1.00 82.56 104 LYS A CA 1
ATOM 879 C C . LYS A 1 104 ? -7.323 -5.762 -11.038 1.00 82.56 104 LYS A C 1
ATOM 881 O O . LYS A 1 104 ? -7.938 -5.840 -9.976 1.00 82.56 104 LYS A O 1
ATOM 886 N N . LYS A 1 105 ? -6.283 -4.943 -11.208 1.00 78.75 105 LYS A N 1
ATOM 887 C CA . LYS A 1 105 ? -5.744 -4.067 -10.162 1.00 78.75 105 LYS A CA 1
ATOM 888 C C . LYS A 1 105 ? -6.803 -3.102 -9.627 1.00 78.75 105 LYS A C 1
ATOM 890 O O . LYS A 1 105 ? -7.019 -3.047 -8.419 1.00 78.75 105 LYS A O 1
ATOM 895 N N . LEU A 1 106 ? -7.495 -2.382 -10.507 1.00 83.31 106 LEU A N 1
ATOM 896 C CA . LEU A 1 106 ? -8.517 -1.408 -10.116 1.00 83.31 106 LEU A CA 1
ATOM 897 C C . LEU A 1 106 ? -9.722 -2.082 -9.443 1.00 83.31 106 LEU A C 1
ATOM 899 O O . LEU A 1 106 ? -10.230 -1.577 -8.443 1.00 83.31 106 LEU A O 1
ATOM 903 N N . ASN A 1 107 ? -10.134 -3.262 -9.914 1.00 82.00 107 ASN A N 1
ATOM 904 C CA . ASN A 1 107 ? -11.193 -4.027 -9.252 1.00 82.00 107 ASN A CA 1
ATOM 905 C C . ASN A 1 107 ? -10.778 -4.539 -7.864 1.00 82.00 107 ASN A C 1
ATOM 907 O O . ASN A 1 107 ? -11.612 -4.549 -6.961 1.00 82.00 107 ASN A O 1
ATOM 911 N N . ASN A 1 108 ? -9.507 -4.888 -7.648 1.00 77.50 108 ASN A N 1
ATOM 912 C CA . ASN A 1 108 ? -9.014 -5.222 -6.308 1.00 77.50 108 ASN A CA 1
ATOM 913 C C . ASN A 1 108 ? -9.118 -4.017 -5.355 1.00 77.50 108 ASN A C 1
ATOM 915 O O . ASN A 1 108 ? -9.573 -4.173 -4.222 1.00 77.50 108 ASN A O 1
ATOM 919 N N . VAL A 1 109 ? -8.762 -2.807 -5.815 1.00 75.94 109 VAL A N 1
ATOM 920 C CA . VAL A 1 109 ? -8.921 -1.561 -5.034 1.00 75.94 109 VAL A CA 1
ATOM 921 C C . VAL A 1 109 ? -10.391 -1.330 -4.666 1.00 75.94 109 VAL A C 1
ATOM 923 O O . VAL A 1 109 ? -10.709 -1.034 -3.514 1.00 75.94 109 VAL A O 1
ATOM 926 N N . ILE A 1 110 ? -11.301 -1.505 -5.626 1.00 81.38 110 ILE A N 1
ATOM 927 C CA . ILE A 1 110 ? -12.750 -1.384 -5.414 1.00 81.38 110 ILE A CA 1
ATOM 928 C C . ILE A 1 110 ? -13.242 -2.395 -4.375 1.00 81.38 110 ILE A C 1
ATOM 930 O O . ILE A 1 110 ? -13.938 -2.020 -3.429 1.00 81.38 110 ILE A O 1
ATOM 934 N N . GLN A 1 111 ? -12.885 -3.672 -4.533 1.00 77.81 111 GLN A N 1
ATOM 935 C CA . GLN A 1 111 ? -13.291 -4.734 -3.612 1.00 77.81 111 GLN A CA 1
ATOM 936 C C . GLN A 1 111 ? -12.805 -4.455 -2.193 1.00 77.81 111 GLN A C 1
ATOM 938 O O . GLN A 1 111 ? -13.569 -4.609 -1.243 1.00 77.81 111 GLN A O 1
ATOM 943 N N . GLN A 1 112 ? -11.570 -3.981 -2.048 1.00 72.81 112 GLN A N 1
ATOM 944 C CA . GLN A 1 112 ? -11.024 -3.590 -0.757 1.00 72.81 112 GLN A CA 1
ATOM 945 C C . GLN A 1 112 ? -11.788 -2.412 -0.152 1.00 72.81 112 GLN A C 1
ATOM 947 O O . GLN A 1 112 ? -12.171 -2.468 1.012 1.00 72.81 112 GLN A O 1
ATOM 952 N N . LYS A 1 113 ? -12.073 -1.364 -0.933 1.00 77.69 113 LYS A N 1
ATOM 953 C CA . LYS A 1 113 ? -12.861 -0.220 -0.457 1.00 77.69 113 LYS A CA 1
ATOM 954 C C . LYS A 1 113 ? -14.253 -0.653 0.006 1.00 77.69 113 LYS A C 1
ATOM 956 O O . LYS A 1 113 ? -14.723 -0.188 1.043 1.00 77.69 113 LYS A O 1
ATOM 961 N N . LYS A 1 114 ? -14.890 -1.567 -0.730 1.00 80.06 114 LYS A N 1
ATOM 962 C CA . LYS A 1 114 ? -16.173 -2.160 -0.346 1.00 80.06 114 LYS A CA 1
ATOM 963 C C . LYS A 1 114 ? -16.053 -2.956 0.954 1.00 80.06 114 LYS A C 1
ATOM 965 O O . LYS A 1 114 ? -16.861 -2.748 1.850 1.00 80.06 114 LYS A O 1
ATOM 970 N N . ALA A 1 115 ? -15.021 -3.787 1.092 1.00 74.00 115 ALA A N 1
ATOM 971 C CA . ALA A 1 115 ? -14.763 -4.548 2.312 1.00 74.00 115 ALA A CA 1
ATOM 972 C C . ALA A 1 115 ? -14.514 -3.639 3.529 1.00 74.00 115 ALA A C 1
ATOM 974 O O . ALA A 1 115 ? -15.050 -3.906 4.600 1.00 74.00 115 ALA A O 1
ATOM 975 N N . CYS A 1 116 ? -13.763 -2.543 3.368 1.00 73.25 116 CYS A N 1
ATOM 976 C CA . CYS A 1 116 ? -13.561 -1.551 4.427 1.00 73.25 116 CYS A CA 1
ATOM 977 C C . CYS A 1 116 ? -14.877 -0.873 4.822 1.00 73.25 116 CYS A C 1
ATOM 979 O O . CYS A 1 116 ? -15.182 -0.787 6.005 1.00 73.25 116 CYS A O 1
ATOM 981 N N . LYS A 1 117 ? -15.697 -0.465 3.845 1.00 80.38 117 LYS A N 1
ATOM 982 C CA . LYS A 1 117 ? -17.011 0.130 4.121 1.00 80.38 117 LYS A CA 1
ATOM 983 C C . LYS A 1 117 ? -17.935 -0.847 4.854 1.00 80.38 117 LYS A C 1
ATOM 985 O O . LYS A 1 117 ? -18.528 -0.486 5.860 1.00 80.38 117 LYS A O 1
ATOM 990 N N . GLU A 1 118 ? -18.009 -2.096 4.397 1.00 80.75 118 GLU A N 1
ATOM 991 C CA . GLU A 1 118 ? -18.784 -3.146 5.067 1.00 80.75 118 GLU A CA 1
ATOM 992 C C . GLU A 1 118 ? -18.281 -3.417 6.493 1.00 80.75 118 GLU A C 1
ATOM 994 O O . GLU A 1 118 ? -19.078 -3.712 7.383 1.00 80.75 118 GLU A O 1
ATOM 999 N N . LEU A 1 119 ? -16.966 -3.339 6.723 1.00 76.94 119 LEU A N 1
ATOM 1000 C CA . LEU A 1 119 ? -16.375 -3.470 8.052 1.00 76.94 119 LEU A CA 1
ATOM 1001 C C . LEU A 1 119 ? -16.796 -2.308 8.960 1.00 76.94 119 LEU A C 1
ATOM 1003 O O . LEU A 1 119 ? -17.201 -2.551 10.096 1.00 76.94 119 LEU A O 1
ATOM 1007 N N . ASP A 1 120 ? -16.728 -1.073 8.470 1.00 80.00 120 ASP A N 1
ATOM 1008 C CA . ASP A 1 120 ? -17.108 0.123 9.228 1.00 80.00 120 ASP A CA 1
ATOM 1009 C C . ASP A 1 120 ? -18.614 0.149 9.536 1.00 80.00 120 ASP A C 1
ATOM 1011 O O . ASP A 1 120 ? -19.005 0.392 10.680 1.00 80.00 120 ASP A O 1
ATOM 1015 N N . ASP A 1 121 ? -19.456 -0.218 8.567 1.00 85.00 121 ASP A N 1
ATOM 1016 C CA . ASP A 1 121 ? -20.904 -0.351 8.758 1.00 85.00 121 ASP A CA 1
ATOM 1017 C C . ASP A 1 121 ? -21.223 -1.414 9.827 1.00 85.00 121 ASP A C 1
ATOM 1019 O O . ASP A 1 121 ? -22.040 -1.180 10.722 1.00 85.00 121 ASP A O 1
ATOM 1023 N N . LYS A 1 122 ? -20.525 -2.561 9.807 1.00 81.88 122 LYS A N 1
ATOM 1024 C CA . LYS A 1 122 ? -20.654 -3.601 10.845 1.00 81.88 122 LYS A CA 1
ATOM 1025 C C . LYS A 1 122 ? -20.201 -3.115 12.215 1.00 81.88 122 LYS A C 1
ATOM 1027 O O . LYS A 1 122 ? -20.850 -3.432 13.211 1.00 81.88 122 LYS A O 1
ATOM 1032 N N . LYS A 1 123 ? -19.100 -2.362 12.296 1.00 83.81 123 LYS A N 1
ATOM 1033 C CA . LYS A 1 123 ? -18.634 -1.770 13.560 1.00 83.81 123 LYS A CA 1
ATOM 1034 C C . LYS A 1 123 ? -19.700 -0.844 14.139 1.00 83.81 123 LYS A C 1
ATOM 1036 O O . LYS A 1 123 ? -20.036 -0.987 15.313 1.00 83.81 123 LYS A O 1
ATOM 1041 N N . MET A 1 124 ? -20.285 0.024 13.315 1.00 85.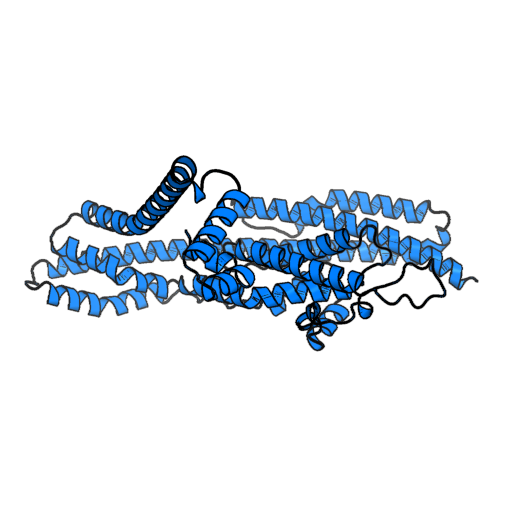75 124 MET A N 1
ATOM 1042 C CA . MET A 1 124 ? -21.372 0.915 13.723 1.00 85.75 124 MET A CA 1
ATOM 1043 C C . MET A 1 124 ? -22.616 0.134 14.178 1.00 85.75 124 MET A C 1
ATOM 1045 O O . MET A 1 124 ? -23.209 0.446 15.211 1.00 85.75 124 MET A O 1
ATOM 1049 N N . GLU A 1 125 ? -23.005 -0.916 13.451 1.00 87.75 125 GLU A N 1
ATOM 1050 C CA . GLU A 1 125 ? -24.132 -1.775 13.827 1.00 87.75 125 GLU A CA 1
ATOM 1051 C C . GLU A 1 125 ? -23.905 -2.459 15.184 1.00 87.75 125 GLU A C 1
ATOM 1053 O O . GLU A 1 125 ? -24.808 -2.505 16.026 1.00 87.75 125 GLU A O 1
ATOM 1058 N N . ILE A 1 126 ? -22.695 -2.968 15.419 1.00 86.69 126 ILE A N 1
ATOM 1059 C CA . ILE A 1 126 ? -22.322 -3.599 16.685 1.00 86.69 126 ILE A CA 1
ATOM 1060 C C . ILE A 1 126 ? -22.333 -2.594 17.824 1.00 86.69 126 ILE A C 1
ATOM 1062 O O . ILE A 1 126 ? -22.878 -2.913 18.877 1.00 86.69 126 ILE A O 1
ATOM 1066 N N . GLU A 1 127 ? -21.785 -1.396 17.633 1.00 87.50 127 GLU A N 1
ATOM 1067 C CA . GLU A 1 127 ? -21.824 -0.353 18.658 1.00 87.50 127 GLU A CA 1
ATOM 1068 C C . GLU A 1 127 ? -23.260 0.010 19.041 1.00 87.50 127 GLU A C 1
ATOM 1070 O O . GLU A 1 127 ? -23.591 0.032 20.227 1.00 87.50 127 GLU A O 1
ATOM 1075 N N . ASN A 1 128 ? -24.140 0.190 18.054 1.00 88.12 128 ASN A N 1
ATOM 1076 C CA . ASN A 1 128 ? -25.556 0.463 18.294 1.00 88.12 128 ASN A CA 1
ATOM 1077 C C . ASN A 1 128 ? -26.238 -0.678 19.067 1.00 88.12 128 ASN A C 1
ATOM 1079 O O . ASN A 1 128 ? -26.974 -0.435 20.026 1.00 88.12 128 ASN A O 1
ATOM 1083 N N . LYS A 1 129 ? -25.973 -1.938 18.693 1.00 90.62 129 LYS A N 1
ATOM 1084 C CA . LYS A 1 129 ? -26.540 -3.115 19.371 1.00 90.62 129 LYS A CA 1
ATOM 1085 C C . LYS A 1 129 ? -25.989 -3.300 20.785 1.00 90.62 129 LYS A C 1
ATOM 1087 O O . LYS A 1 129 ? -26.753 -3.651 21.682 1.00 90.62 129 LYS A O 1
ATOM 1092 N N . LEU A 1 130 ? -24.694 -3.074 21.001 1.00 90.31 130 LEU A N 1
ATOM 1093 C CA . LEU A 1 130 ? -24.075 -3.129 22.327 1.00 90.31 130 LEU A CA 1
ATOM 1094 C C . LEU A 1 130 ? -24.642 -2.039 23.236 1.00 90.31 130 LEU A C 1
ATOM 1096 O O . LEU A 1 130 ? -24.997 -2.335 24.373 1.00 90.31 130 LEU A O 1
ATOM 1100 N N . LEU A 1 131 ? -24.819 -0.818 22.723 1.00 88.25 131 LEU A N 1
ATOM 1101 C CA . LEU A 1 131 ? -25.434 0.267 23.481 1.00 88.25 131 LEU A CA 1
ATOM 1102 C C . LEU A 1 131 ? -26.867 -0.065 23.898 1.00 88.25 131 LEU A C 1
ATOM 1104 O O . LEU A 1 131 ? -27.245 0.138 25.052 1.00 88.25 131 LEU A O 1
ATOM 1108 N N . GLN A 1 132 ? -27.657 -0.591 22.961 1.00 89.88 132 GLN A N 1
ATOM 1109 C CA . GLN A 1 132 ? -29.034 -0.992 23.218 1.00 89.88 132 GLN A CA 1
ATOM 1110 C C . GLN A 1 132 ? -29.098 -2.083 24.296 1.00 89.88 132 GLN A C 1
ATOM 1112 O O . GLN A 1 132 ? -29.882 -1.965 25.234 1.00 89.88 132 GLN A O 1
ATOM 1117 N N . LYS A 1 133 ? -28.209 -3.082 24.234 1.00 90.31 133 LYS A N 1
ATOM 1118 C CA . LYS A 1 133 ? -28.095 -4.121 25.269 1.00 90.31 133 LYS A CA 1
ATOM 1119 C C . LYS A 1 133 ? -27.669 -3.573 26.629 1.00 90.31 133 LYS A C 1
ATOM 1121 O O . LYS A 1 133 ? -28.240 -3.977 27.638 1.00 90.31 133 LYS A O 1
ATOM 1126 N N . SER A 1 134 ? -26.722 -2.632 26.670 1.00 89.12 134 SER A N 1
ATOM 1127 C CA . SER A 1 134 ? -26.356 -1.928 27.906 1.00 89.12 134 SER A CA 1
ATOM 1128 C C . SER A 1 134 ? -27.556 -1.189 28.507 1.00 89.12 134 SER A C 1
ATOM 1130 O O . SER A 1 134 ? -27.758 -1.226 29.716 1.00 89.12 134 SER A O 1
ATOM 1132 N N . LYS A 1 135 ? -28.386 -0.545 27.680 1.00 88.12 135 LYS A N 1
ATOM 1133 C CA . LYS A 1 135 ? -29.586 0.166 28.138 1.00 88.12 135 LYS A CA 1
ATOM 1134 C C . LYS A 1 135 ? -30.670 -0.780 28.663 1.00 88.12 135 LYS A C 1
ATOM 1136 O O . LYS A 1 135 ? -31.241 -0.508 29.714 1.00 88.12 135 LYS A O 1
ATOM 1141 N N . GLU A 1 136 ? -30.942 -1.872 27.953 1.00 89.88 136 GLU A N 1
ATOM 1142 C CA . GLU A 1 136 ? -31.906 -2.906 28.364 1.00 89.88 136 GLU A CA 1
ATOM 1143 C C . GLU A 1 136 ? -31.504 -3.534 29.701 1.00 89.88 136 GLU A C 1
ATOM 1145 O O . GLU A 1 136 ? -32.304 -3.567 30.634 1.00 89.88 136 GLU A O 1
ATOM 1150 N N . LEU A 1 137 ? -30.232 -3.927 29.837 1.00 89.12 137 LEU A N 1
ATOM 1151 C CA . LEU A 1 137 ? -29.711 -4.489 31.082 1.00 89.12 137 LEU A CA 1
ATOM 1152 C C . LEU A 1 137 ? -29.836 -3.498 32.249 1.00 89.12 137 LEU A C 1
ATOM 1154 O O . LEU A 1 137 ? -30.213 -3.882 33.354 1.00 89.12 137 LEU A O 1
ATOM 1158 N N . ALA A 1 138 ? -29.550 -2.214 32.014 1.00 87.12 138 ALA A N 1
ATOM 1159 C CA . ALA A 1 138 ? -29.700 -1.185 33.039 1.00 87.12 138 ALA A CA 1
ATOM 1160 C C . ALA A 1 138 ? -31.161 -1.013 33.486 1.00 87.12 138 ALA A C 1
ATOM 1162 O O . ALA A 1 138 ? -31.419 -0.831 34.673 1.00 87.12 138 ALA A O 1
ATOM 1163 N N . GLN A 1 139 ? -32.125 -1.106 32.564 1.00 86.12 139 GLN A N 1
ATOM 1164 C CA . GLN A 1 139 ? -33.552 -1.052 32.894 1.00 86.12 139 GLN A CA 1
ATOM 1165 C C . GLN A 1 139 ? -34.000 -2.261 33.722 1.00 86.12 139 GLN A C 1
ATOM 1167 O O . GLN A 1 139 ? -34.729 -2.085 34.693 1.00 86.12 139 GLN A O 1
ATOM 1172 N N . GLU A 1 140 ? -33.537 -3.468 33.387 1.00 84.94 140 GLU A N 1
ATOM 1173 C CA . GLU A 1 140 ? -33.855 -4.691 34.139 1.00 84.94 140 GLU A CA 1
ATOM 1174 C C . GLU A 1 140 ? -33.331 -4.669 35.583 1.00 84.94 140 GLU A C 1
ATOM 1176 O O . GLU A 1 140 ? -33.925 -5.293 36.472 1.00 84.94 140 GLU A O 1
ATOM 1181 N N . LEU A 1 141 ? -32.209 -3.979 35.807 1.00 84.12 141 LEU A N 1
ATOM 1182 C CA . LEU A 1 141 ? -31.505 -3.929 37.089 1.00 84.12 141 LEU A CA 1
ATOM 1183 C C . LEU A 1 141 ? -31.825 -2.684 37.926 1.00 84.12 141 LEU A C 1
ATOM 1185 O O . LEU A 1 141 ? -31.503 -2.675 39.116 1.00 84.12 141 LEU A O 1
ATOM 1189 N N . LYS A 1 142 ? -32.502 -1.685 37.344 1.00 71.94 142 LYS A N 1
ATOM 1190 C CA . LYS A 1 142 ? -32.828 -0.392 37.970 1.00 71.94 142 LYS A CA 1
ATOM 1191 C C . LYS A 1 142 ? -33.516 -0.522 39.336 1.00 71.94 142 LYS A C 1
ATOM 1193 O O . LYS A 1 142 ? -33.243 0.275 40.226 1.00 71.94 142 LYS A O 1
ATOM 1198 N N . ASP A 1 143 ? -34.344 -1.552 39.511 1.00 69.81 143 ASP A N 1
ATOM 1199 C CA . ASP A 1 143 ? -35.108 -1.789 40.745 1.00 69.81 143 ASP A CA 1
ATOM 1200 C C . ASP A 1 143 ? -34.527 -2.916 41.625 1.00 69.81 143 ASP A C 1
ATOM 1202 O O . ASP A 1 143 ? -35.051 -3.198 42.703 1.00 69.81 143 ASP A O 1
ATOM 1206 N N . LYS A 1 144 ? -33.463 -3.599 41.173 1.00 68.00 144 LYS A N 1
ATOM 1207 C CA . LYS A 1 144 ? -32.972 -4.854 41.777 1.00 68.00 144 LYS A CA 1
ATOM 1208 C C . LYS A 1 144 ? -31.603 -4.743 42.436 1.00 68.00 144 LYS A C 1
ATOM 1210 O O . LYS A 1 144 ? -31.353 -5.454 43.406 1.00 68.00 144 LYS A O 1
ATOM 1215 N N . ALA A 1 145 ? -30.717 -3.894 41.926 1.00 62.19 145 ALA A N 1
ATOM 1216 C CA . ALA A 1 145 ? -29.336 -3.850 42.388 1.00 62.19 145 ALA A CA 1
ATOM 1217 C C . ALA A 1 145 ? -29.090 -2.663 43.328 1.00 62.19 145 ALA A C 1
ATOM 1219 O O . ALA A 1 145 ? -29.349 -1.516 42.971 1.00 62.19 145 ALA A O 1
ATOM 1220 N N . LYS A 1 146 ? -28.567 -2.943 44.528 1.00 65.12 146 LYS A N 1
ATOM 1221 C CA . LYS A 1 146 ? -28.141 -1.915 45.498 1.00 65.12 146 LYS A CA 1
ATOM 1222 C C . LYS A 1 146 ? -26.622 -1.708 45.531 1.00 65.12 146 LYS A C 1
ATOM 1224 O O . LYS A 1 146 ? -26.177 -0.733 46.127 1.00 65.12 146 LYS A O 1
ATOM 1229 N N . ASP A 1 147 ? -25.848 -2.596 44.901 1.00 77.44 147 ASP A N 1
ATOM 1230 C CA . ASP A 1 147 ? -24.381 -2.573 44.890 1.00 77.44 147 ASP A CA 1
ATOM 1231 C C . ASP A 1 147 ? -23.829 -2.397 43.462 1.00 77.44 147 ASP A C 1
ATOM 1233 O O . ASP A 1 147 ? -24.160 -3.149 42.541 1.00 77.44 147 ASP A O 1
ATOM 1237 N N . GLU A 1 148 ? -22.958 -1.401 43.284 1.00 75.12 148 GLU A N 1
ATOM 1238 C CA . GLU A 1 148 ? -22.282 -1.081 42.020 1.00 75.12 148 GLU A CA 1
ATOM 1239 C C . GLU A 1 148 ? -21.334 -2.219 41.586 1.00 75.12 148 GLU A C 1
ATOM 1241 O O . GLU A 1 148 ? -21.208 -2.501 40.392 1.00 75.12 148 GLU A O 1
ATOM 1246 N N . ASN A 1 149 ? -20.754 -2.961 42.541 1.00 79.69 149 ASN A N 1
ATOM 1247 C CA . ASN A 1 149 ? -19.899 -4.116 42.242 1.00 79.69 149 ASN A CA 1
ATOM 1248 C C . ASN A 1 149 ? -20.687 -5.311 41.679 1.00 79.69 149 ASN A C 1
ATOM 1250 O O . ASN A 1 149 ? -20.192 -6.027 40.802 1.00 79.69 149 ASN A O 1
ATOM 1254 N N . GLU A 1 150 ? -21.912 -5.546 42.160 1.00 81.38 150 GLU A N 1
ATOM 1255 C CA . GLU A 1 150 ? -22.787 -6.606 41.640 1.00 81.38 150 GLU A CA 1
ATOM 1256 C C . GLU A 1 150 ? -23.272 -6.290 40.220 1.00 81.38 150 GLU A C 1
ATOM 1258 O O . GLU A 1 150 ? -23.249 -7.170 39.353 1.00 81.38 150 GLU A O 1
ATOM 1263 N N . LEU A 1 151 ? -23.627 -5.026 39.955 1.00 82.25 151 LEU A N 1
ATOM 1264 C CA . LEU A 1 151 ? -23.970 -4.538 38.614 1.00 82.25 151 LEU A CA 1
ATOM 1265 C C . LEU A 1 151 ? -22.832 -4.785 37.619 1.00 82.25 151 LEU A C 1
ATOM 1267 O O . LEU A 1 151 ? -23.061 -5.288 36.515 1.00 82.25 151 LEU A O 1
ATOM 1271 N N . GLN A 1 152 ? -21.599 -4.481 38.028 1.00 82.50 152 GLN A N 1
ATOM 1272 C CA . GLN A 1 152 ? -20.427 -4.673 37.185 1.00 82.50 152 GLN A CA 1
ATOM 1273 C C . GLN A 1 152 ? -20.180 -6.155 36.878 1.00 82.50 152 GLN A C 1
ATOM 1275 O O . GLN A 1 152 ? -20.012 -6.511 35.712 1.00 82.50 152 GLN A O 1
ATOM 1280 N N . LYS A 1 153 ? -20.245 -7.046 37.877 1.00 85.19 153 LYS A N 1
ATOM 1281 C CA . LYS A 1 153 ? -20.120 -8.499 37.650 1.00 85.19 153 LYS A CA 1
ATOM 1282 C C . LYS A 1 153 ? -21.185 -9.031 36.688 1.00 85.19 153 LYS A C 1
ATOM 1284 O O . LYS A 1 153 ? -20.876 -9.856 35.825 1.00 85.19 153 LYS A O 1
ATOM 1289 N N . HIS A 1 154 ? -22.421 -8.543 36.798 1.00 84.38 154 HIS A N 1
ATOM 1290 C CA . HIS A 1 154 ? -23.500 -8.920 35.887 1.00 84.38 154 HIS A CA 1
ATOM 1291 C C . HIS A 1 154 ? -23.207 -8.503 34.443 1.00 84.38 154 HIS A C 1
ATOM 1293 O O . HIS A 1 154 ? -23.302 -9.340 33.540 1.00 84.38 154 HIS A O 1
ATOM 1299 N N . PHE A 1 155 ? -22.785 -7.256 34.223 1.00 88.00 155 PHE A N 1
ATOM 1300 C CA . PHE A 1 155 ? -22.381 -6.774 32.901 1.00 88.00 155 PHE A CA 1
ATOM 1301 C C . PHE A 1 155 ? -21.247 -7.626 32.309 1.00 88.00 155 PHE A C 1
ATOM 1303 O O . PHE A 1 155 ? -21.327 -8.080 31.166 1.00 88.00 155 PHE A O 1
ATOM 1310 N N . GLU A 1 156 ? -20.207 -7.905 33.099 1.00 87.62 156 GLU A N 1
ATOM 1311 C CA . GLU A 1 156 ? -19.056 -8.693 32.652 1.00 87.62 156 GLU A CA 1
ATOM 1312 C C . GLU A 1 156 ? -19.421 -10.123 32.249 1.00 87.62 156 GLU A C 1
ATOM 1314 O O . GLU A 1 156 ? -18.875 -10.632 31.266 1.00 87.62 156 GLU A O 1
ATOM 1319 N N . SER A 1 157 ? -20.369 -10.743 32.957 1.00 89.06 157 SER A N 1
ATOM 1320 C CA . SER A 1 157 ? -20.838 -12.097 32.650 1.00 89.06 157 SER A CA 1
ATOM 1321 C C . SER A 1 157 ? -21.553 -12.191 31.294 1.00 89.06 157 SER A C 1
ATOM 1323 O O . SER A 1 157 ? -21.426 -13.194 30.591 1.00 89.06 157 SER A O 1
ATOM 1325 N N . LEU A 1 158 ? -22.266 -11.133 30.890 1.00 89.88 158 LEU A N 1
ATOM 1326 C CA . LEU A 1 158 ? -23.044 -11.096 29.649 1.00 89.88 158 LEU A CA 1
ATOM 1327 C C . LEU A 1 158 ? -22.230 -10.596 28.450 1.00 89.88 158 LEU A C 1
ATOM 1329 O O . LEU A 1 158 ? -22.493 -11.001 27.312 1.00 89.88 158 LEU A O 1
ATOM 1333 N N . TRP A 1 159 ? -21.216 -9.766 28.703 1.00 90.44 159 TRP A N 1
ATOM 1334 C CA . TRP A 1 159 ? -20.395 -9.115 27.684 1.00 90.44 159 TRP A CA 1
ATOM 1335 C C . TRP A 1 159 ? -19.817 -10.090 26.652 1.00 90.44 159 TRP A C 1
ATOM 1337 O O . TRP A 1 159 ? -19.991 -9.904 25.446 1.00 90.44 159 TRP A O 1
ATOM 1347 N N . ALA A 1 160 ? -19.163 -11.161 27.112 1.00 87.44 160 ALA A N 1
ATOM 1348 C CA . ALA A 1 160 ? -18.533 -12.135 26.220 1.00 87.44 160 ALA A CA 1
ATOM 1349 C C . ALA A 1 160 ? -19.558 -12.809 25.288 1.00 87.44 160 ALA A C 1
ATOM 1351 O O . ALA A 1 160 ? -19.295 -12.998 24.098 1.00 87.44 160 ALA A O 1
ATOM 1352 N N . GLY A 1 161 ? -20.753 -13.108 25.809 1.00 87.56 161 GLY A N 1
ATOM 1353 C CA . GLY A 1 161 ? -21.851 -13.682 25.035 1.00 87.56 161 GLY A CA 1
ATOM 1354 C C . GLY A 1 161 ? -22.434 -12.707 24.011 1.00 87.56 161 GLY A C 1
ATOM 1355 O O . GLY A 1 161 ? -22.773 -13.119 22.901 1.00 87.56 161 GLY A O 1
ATOM 1356 N N . TRP A 1 162 ? -22.529 -11.416 24.343 1.00 89.94 162 TRP A N 1
ATOM 1357 C CA . TRP A 1 162 ? -22.968 -10.385 23.398 1.00 89.94 162 TRP A CA 1
ATOM 1358 C C . TRP A 1 162 ? -21.973 -10.216 22.254 1.00 89.94 162 TRP A C 1
ATOM 1360 O O . TRP A 1 162 ? -22.375 -10.300 21.096 1.00 89.94 162 TRP A O 1
ATOM 1370 N N . VAL A 1 163 ? -20.684 -10.059 22.568 1.00 86.38 163 VAL A N 1
ATOM 1371 C CA . VAL A 1 163 ? -19.626 -9.911 21.559 1.00 86.38 163 VAL A CA 1
ATOM 1372 C C . VAL A 1 163 ? -19.588 -11.130 20.640 1.00 86.38 163 VAL A C 1
ATOM 1374 O O . VAL A 1 163 ? -19.608 -10.970 19.423 1.00 86.38 163 VAL A O 1
ATOM 1377 N N . SER A 1 164 ? -19.619 -12.347 21.190 1.00 84.81 164 SER A N 1
ATOM 1378 C CA . SER A 1 164 ? -19.606 -13.577 20.389 1.00 84.81 164 SER A CA 1
ATOM 1379 C C . SER A 1 164 ? -20.815 -13.679 19.447 1.00 84.81 164 SER A C 1
ATOM 1381 O O . SER A 1 164 ? -20.645 -13.944 18.259 1.00 84.81 164 SER A O 1
ATOM 1383 N N . LYS A 1 165 ? -22.034 -13.390 19.926 1.00 86.50 165 LYS A N 1
ATOM 1384 C CA . LYS A 1 165 ? -23.247 -13.432 19.088 1.00 86.50 165 LYS A CA 1
ATOM 1385 C C . LYS A 1 165 ? -23.250 -12.369 17.991 1.00 86.50 165 LYS A C 1
ATOM 1387 O O . LYS A 1 165 ? -23.677 -12.649 16.877 1.00 86.50 165 LYS A O 1
ATOM 1392 N N . LEU A 1 166 ? -22.791 -11.157 18.301 1.00 84.75 166 LEU A N 1
ATOM 1393 C CA . LEU A 1 166 ? -22.797 -10.028 17.366 1.00 84.75 166 LEU A CA 1
ATOM 1394 C C . LEU A 1 166 ? -21.716 -10.135 16.278 1.00 84.75 166 LEU A C 1
ATOM 1396 O O . LEU A 1 166 ? -21.822 -9.473 15.252 1.00 84.75 166 LEU A O 1
ATOM 1400 N N . THR A 1 167 ? -20.705 -10.982 16.480 1.00 82.56 167 THR A N 1
ATOM 1401 C CA . THR A 1 167 ? -19.542 -11.122 15.584 1.00 82.56 167 THR A CA 1
ATOM 1402 C C . THR A 1 167 ? -19.519 -12.445 14.811 1.00 82.56 167 THR A C 1
ATOM 1404 O O . THR A 1 167 ? -18.727 -12.588 13.884 1.00 82.56 167 THR A O 1
ATOM 1407 N N . ALA A 1 168 ? -20.416 -13.391 15.119 1.00 77.06 168 ALA A N 1
ATOM 1408 C CA . ALA A 1 168 ? -20.422 -14.756 14.575 1.00 77.06 168 ALA A CA 1
ATOM 1409 C C . ALA A 1 168 ? -20.506 -14.865 13.033 1.00 77.06 168 ALA A C 1
ATOM 1411 O O . ALA A 1 168 ? -20.168 -15.907 12.479 1.00 77.06 168 ALA A O 1
ATOM 1412 N N . GLY A 1 169 ? -20.955 -13.815 12.335 1.00 69.75 169 GLY A N 1
ATOM 1413 C CA . GLY A 1 169 ? -21.054 -13.769 10.868 1.00 69.75 169 GLY A CA 1
ATOM 1414 C C . GLY A 1 169 ? -19.901 -13.052 10.150 1.00 69.75 169 GLY A C 1
ATOM 1415 O O . GLY A 1 169 ? -19.940 -12.918 8.925 1.00 69.75 169 GLY A O 1
ATOM 1416 N N . ALA A 1 170 ? -18.900 -12.537 10.869 1.00 68.19 170 ALA A N 1
ATOM 1417 C CA . ALA A 1 170 ? -17.773 -11.834 10.258 1.00 68.19 170 ALA A CA 1
ATOM 1418 C C . ALA A 1 170 ? -16.759 -12.831 9.665 1.00 68.19 170 ALA A C 1
ATOM 1420 O O . ALA A 1 170 ? -16.315 -13.756 10.341 1.00 68.19 170 ALA A O 1
ATOM 1421 N N . LYS A 1 171 ? -16.390 -12.655 8.388 1.00 67.06 171 LYS A N 1
ATOM 1422 C CA . LYS A 1 171 ? -15.288 -13.411 7.776 1.00 67.06 171 LYS A CA 1
ATOM 1423 C C . LYS A 1 171 ? -13.952 -12.783 8.192 1.00 67.06 171 LYS A C 1
ATOM 1425 O O . LYS A 1 171 ? -13.817 -11.572 8.019 1.00 67.06 171 LYS A O 1
ATOM 1430 N N . PRO A 1 172 ? -12.963 -13.575 8.642 1.00 64.81 172 PRO A N 1
ATOM 1431 C CA . PRO A 1 172 ? -11.621 -13.070 8.899 1.00 64.81 172 PRO A CA 1
ATOM 1432 C C . PRO A 1 172 ? -10.991 -12.484 7.634 1.00 64.81 172 PRO A C 1
ATOM 1434 O O . PRO A 1 172 ? -11.137 -13.029 6.537 1.00 64.81 172 PRO A O 1
ATOM 1437 N N . ILE A 1 173 ? -10.252 -11.391 7.794 1.00 68.56 173 ILE A N 1
ATOM 1438 C 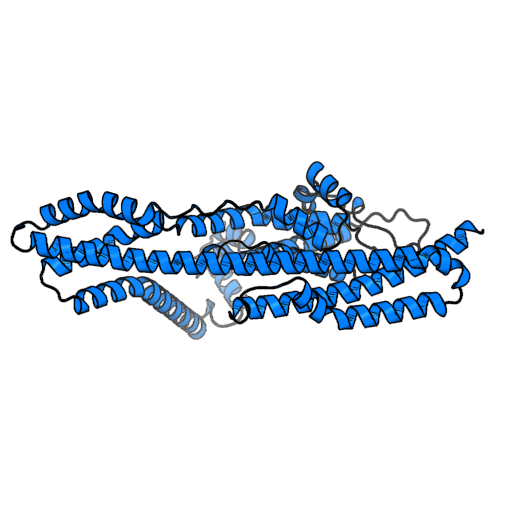CA . ILE A 1 173 ? -9.490 -10.774 6.706 1.00 68.56 173 ILE A CA 1
ATOM 1439 C C . ILE A 1 173 ? -8.284 -11.674 6.369 1.00 68.56 173 ILE A C 1
ATOM 1441 O O . ILE A 1 173 ? -7.523 -12.071 7.256 1.00 68.56 173 ILE A O 1
ATOM 1445 N N . ALA A 1 174 ? -8.098 -11.995 5.083 1.00 70.38 174 ALA A N 1
ATOM 1446 C CA . ALA A 1 174 ? -7.022 -12.866 4.598 1.00 70.38 174 ALA A CA 1
ATOM 1447 C C . ALA A 1 174 ? -5.620 -12.259 4.807 1.00 70.38 174 ALA A C 1
ATOM 1449 O O . ALA A 1 174 ? -5.453 -11.041 4.906 1.00 70.38 174 ALA A O 1
ATOM 1450 N N . ASP A 1 175 ? -4.600 -13.112 4.953 1.00 76.00 175 ASP A N 1
ATOM 1451 C CA . ASP A 1 175 ? -3.193 -12.676 4.988 1.00 76.00 175 ASP A CA 1
ATOM 1452 C C . ASP A 1 175 ? -2.718 -12.195 3.618 1.00 76.00 175 ASP A C 1
ATOM 1454 O O . ASP A 1 175 ? -3.304 -12.527 2.590 1.00 76.00 175 ASP A O 1
ATOM 1458 N N . VAL A 1 176 ? -1.654 -11.394 3.632 1.00 84.56 176 VAL A N 1
ATOM 1459 C CA . VAL A 1 176 ? -1.040 -10.824 2.429 1.00 84.56 176 VAL A CA 1
ATOM 1460 C C . VAL A 1 176 ? 0.218 -11.594 2.059 1.00 84.56 176 VAL A C 1
ATOM 1462 O O . VAL A 1 176 ? 1.050 -11.891 2.922 1.00 84.56 176 VAL A O 1
ATOM 1465 N N . ASP A 1 177 ? 0.370 -11.886 0.769 1.00 87.44 177 ASP A N 1
ATOM 1466 C CA . ASP A 1 177 ? 1.560 -12.528 0.213 1.00 87.44 177 ASP A CA 1
ATOM 1467 C C . ASP A 1 177 ? 2.365 -11.524 -0.618 1.00 87.44 177 ASP A C 1
ATOM 1469 O O . ASP A 1 177 ? 2.270 -11.444 -1.842 1.00 87.44 177 ASP A O 1
ATOM 1473 N N . ILE A 1 178 ? 3.207 -10.767 0.085 1.00 89.50 178 ILE A N 1
ATOM 1474 C CA . ILE A 1 178 ? 4.077 -9.745 -0.508 1.00 89.50 178 ILE A CA 1
ATOM 1475 C C . ILE A 1 178 ? 5.028 -10.349 -1.554 1.00 89.50 178 ILE A C 1
ATOM 1477 O O . ILE A 1 178 ? 5.384 -9.676 -2.519 1.00 89.50 178 ILE A O 1
ATOM 1481 N N . ALA A 1 179 ? 5.443 -11.610 -1.395 1.00 87.19 179 ALA A N 1
ATOM 1482 C CA . ALA A 1 179 ? 6.387 -12.252 -2.305 1.00 87.19 179 ALA A CA 1
ATOM 1483 C C . ALA A 1 179 ? 5.719 -12.681 -3.621 1.00 87.19 179 ALA A C 1
ATOM 1485 O O . ALA A 1 179 ? 6.323 -12.554 -4.696 1.00 87.19 179 ALA A O 1
ATOM 1486 N N . ALA A 1 180 ? 4.484 -13.183 -3.551 1.00 85.69 180 ALA A N 1
ATOM 1487 C CA . ALA A 1 180 ? 3.666 -13.431 -4.733 1.00 85.69 180 ALA A CA 1
ATOM 1488 C C . ALA A 1 180 ? 3.354 -12.113 -5.452 1.00 85.69 180 ALA A C 1
ATOM 1490 O O . ALA A 1 180 ? 3.624 -11.990 -6.649 1.00 85.69 180 ALA A O 1
ATOM 1491 N N . ASP A 1 181 ? 2.913 -11.098 -4.709 1.00 89.81 181 ASP A N 1
ATOM 1492 C CA . ASP A 1 181 ? 2.551 -9.796 -5.264 1.00 89.81 181 ASP A CA 1
ATOM 1493 C C . ASP A 1 181 ? 3.752 -9.091 -5.909 1.00 89.81 181 ASP A C 1
ATOM 1495 O O . ASP A 1 181 ? 3.647 -8.613 -7.035 1.00 89.81 181 ASP A O 1
ATOM 1499 N N . ALA A 1 182 ? 4.938 -9.120 -5.290 1.00 90.06 182 ALA A N 1
ATOM 1500 C CA . ALA A 1 182 ? 6.174 -8.595 -5.883 1.00 90.06 182 ALA A CA 1
ATOM 1501 C C . ALA A 1 182 ? 6.511 -9.239 -7.239 1.00 90.06 182 ALA A C 1
ATOM 1503 O O . ALA A 1 182 ? 7.052 -8.584 -8.131 1.00 90.06 182 ALA A O 1
ATOM 1504 N N . THR A 1 183 ? 6.177 -10.521 -7.407 1.00 86.75 183 THR A N 1
ATOM 1505 C CA . THR A 1 183 ? 6.395 -11.242 -8.667 1.00 86.75 183 THR A CA 1
ATOM 1506 C C . THR A 1 183 ? 5.465 -10.710 -9.752 1.00 86.75 183 THR A C 1
ATOM 1508 O O . THR A 1 183 ? 5.927 -10.410 -10.852 1.00 86.75 183 THR A O 1
ATOM 1511 N N . VAL A 1 184 ? 4.185 -10.520 -9.418 1.00 83.88 184 VAL A N 1
ATOM 1512 C CA . VAL A 1 184 ? 3.196 -9.898 -10.308 1.00 83.88 184 VAL A CA 1
ATOM 1513 C C . VAL A 1 184 ? 3.665 -8.498 -10.708 1.00 83.88 184 VAL A C 1
ATOM 1515 O O . VAL A 1 184 ? 3.804 -8.222 -11.893 1.00 83.88 184 VAL A O 1
ATOM 1518 N N . VAL A 1 185 ? 4.050 -7.659 -9.741 1.00 87.06 185 VAL A N 1
ATOM 1519 C CA . VAL A 1 185 ? 4.536 -6.290 -9.990 1.00 87.06 185 VAL A CA 1
ATOM 1520 C C . VAL A 1 185 ? 5.739 -6.233 -10.939 1.00 87.06 185 VAL A C 1
ATOM 1522 O O . VAL A 1 185 ? 5.846 -5.328 -11.769 1.00 87.06 185 VAL A O 1
ATOM 1525 N N . LEU A 1 186 ? 6.678 -7.170 -10.833 1.00 85.38 186 LEU A N 1
ATOM 1526 C CA . LEU A 1 186 ? 7.839 -7.198 -11.723 1.00 85.38 186 LEU A CA 1
ATOM 1527 C C . LEU A 1 186 ? 7.468 -7.634 -13.145 1.00 85.38 186 LEU A C 1
ATOM 1529 O O . LEU A 1 186 ? 7.966 -7.050 -14.110 1.00 85.38 186 LEU A O 1
ATOM 1533 N N . MET A 1 187 ? 6.574 -8.613 -13.291 1.00 77.94 187 MET A N 1
ATOM 1534 C CA . MET A 1 187 ? 6.061 -9.020 -14.604 1.00 77.94 187 MET A CA 1
ATOM 1535 C C . MET A 1 187 ? 5.293 -7.876 -15.275 1.00 77.94 187 MET A C 1
ATOM 1537 O O . MET A 1 187 ? 5.534 -7.572 -16.444 1.00 77.94 187 MET A O 1
ATOM 1541 N N . ASP A 1 188 ? 4.461 -7.182 -14.502 1.00 76.44 188 ASP A N 1
ATOM 1542 C CA . ASP A 1 188 ? 3.703 -5.990 -14.886 1.00 76.44 188 ASP A CA 1
ATOM 1543 C C . ASP A 1 188 ? 4.607 -4.869 -15.434 1.00 76.44 188 ASP A C 1
ATOM 1545 O O . ASP A 1 188 ? 4.292 -4.194 -16.416 1.00 76.44 188 ASP A O 1
ATOM 1549 N N . LEU A 1 189 ? 5.794 -4.693 -14.843 1.00 79.00 189 LEU A N 1
ATOM 1550 C CA . LEU A 1 189 ? 6.799 -3.730 -15.307 1.00 79.00 189 LEU A CA 1
ATOM 1551 C C . LEU A 1 189 ? 7.539 -4.153 -16.586 1.00 79.00 189 LEU A C 1
ATOM 1553 O O . LEU A 1 189 ? 8.374 -3.384 -17.092 1.00 79.00 189 LEU A O 1
ATOM 1557 N N . GLY A 1 190 ? 7.229 -5.335 -17.121 1.00 76.38 190 GLY A N 1
ATOM 1558 C CA . GLY A 1 190 ? 7.796 -5.894 -18.342 1.00 76.38 190 GLY A CA 1
ATOM 1559 C C . GLY A 1 190 ? 9.093 -6.674 -18.133 1.00 76.38 190 GLY A C 1
ATOM 1560 O O . GLY A 1 190 ? 9.860 -6.815 -19.089 1.00 76.38 190 GLY A O 1
ATOM 1561 N N . PHE A 1 191 ? 9.375 -7.143 -16.912 1.00 81.38 191 PHE A N 1
ATOM 1562 C CA . PHE A 1 191 ? 10.508 -8.034 -16.660 1.00 81.38 191 PHE A CA 1
ATOM 1563 C C . PHE A 1 191 ? 10.147 -9.491 -16.970 1.00 81.38 191 PHE A C 1
ATOM 1565 O O . PHE A 1 191 ? 9.040 -9.959 -16.714 1.00 81.38 191 PHE A O 1
ATOM 1572 N N . GLU A 1 192 ? 11.101 -10.215 -17.550 1.00 83.38 192 GLU A N 1
ATOM 1573 C CA . GLU A 1 192 ? 10.929 -11.606 -17.970 1.00 83.38 192 GLU A CA 1
ATOM 1574 C C . GLU A 1 192 ? 10.887 -12.537 -16.746 1.00 83.38 192 GLU A C 1
ATOM 1576 O O . GLU A 1 192 ? 11.719 -12.411 -15.845 1.00 83.38 192 GLU A O 1
ATOM 1581 N N . TRP A 1 193 ? 9.965 -13.511 -16.739 1.00 75.12 193 TRP A N 1
ATOM 1582 C CA . TRP A 1 193 ? 9.806 -14.470 -15.633 1.00 75.12 193 TRP A CA 1
ATOM 1583 C C . TRP A 1 193 ? 11.122 -15.140 -15.232 1.00 75.12 193 TRP A C 1
ATOM 1585 O O . TRP A 1 193 ? 11.416 -15.249 -14.047 1.00 75.12 193 TRP A O 1
ATOM 1595 N N . ASN A 1 194 ? 11.938 -15.539 -16.213 1.00 78.25 194 ASN A N 1
ATOM 1596 C CA . ASN A 1 194 ? 13.205 -16.224 -15.959 1.00 78.25 194 ASN A CA 1
ATOM 1597 C C . ASN A 1 194 ? 14.160 -15.377 -15.109 1.00 78.25 194 ASN A C 1
ATOM 1599 O O . ASN A 1 194 ? 14.744 -15.902 -14.169 1.00 78.25 194 ASN A O 1
ATOM 1603 N N . ILE A 1 195 ? 14.253 -14.068 -15.380 1.00 84.94 195 ILE A N 1
ATOM 1604 C CA . ILE A 1 195 ? 15.104 -13.147 -14.612 1.00 84.94 195 ILE A CA 1
ATOM 1605 C C . ILE A 1 195 ? 14.587 -13.025 -13.174 1.00 84.94 195 ILE A C 1
ATOM 1607 O O . ILE A 1 195 ? 15.363 -13.078 -12.222 1.00 84.94 195 ILE A O 1
ATOM 1611 N N . ILE A 1 196 ? 13.267 -12.889 -13.008 1.00 86.00 196 ILE A N 1
ATOM 1612 C CA . ILE A 1 196 ? 12.630 -12.769 -11.690 1.00 86.00 196 ILE A CA 1
ATOM 1613 C C . ILE A 1 196 ? 12.829 -14.058 -10.880 1.00 86.00 196 ILE A C 1
ATOM 1615 O O . ILE A 1 196 ? 13.189 -14.006 -9.705 1.00 86.00 196 ILE A O 1
ATOM 1619 N N . ASN A 1 197 ? 12.612 -15.219 -11.500 1.00 83.31 197 ASN A N 1
ATOM 1620 C CA . ASN A 1 197 ? 12.750 -16.512 -10.842 1.00 83.31 197 ASN A CA 1
ATOM 1621 C C . ASN A 1 197 ? 14.207 -16.790 -10.444 1.00 83.31 197 ASN A C 1
ATOM 1623 O O . ASN A 1 197 ? 14.466 -17.166 -9.305 1.00 83.31 197 ASN A O 1
ATOM 1627 N N . GLU A 1 198 ? 15.164 -16.518 -11.334 1.00 86.44 198 GLU A N 1
ATOM 1628 C CA . GLU A 1 198 ? 16.599 -16.676 -11.069 1.00 86.44 198 GLU A CA 1
ATOM 1629 C C . GLU A 1 198 ? 17.069 -15.778 -9.911 1.00 86.44 198 GLU A C 1
ATOM 1631 O O . GLU A 1 198 ? 17.788 -16.240 -9.020 1.00 86.44 198 GLU A O 1
ATOM 1636 N N . ALA A 1 199 ? 16.603 -14.525 -9.863 1.00 88.88 199 ALA A N 1
ATOM 1637 C CA . ALA A 1 199 ? 16.851 -13.611 -8.748 1.00 88.88 199 ALA A CA 1
ATOM 1638 C C . ALA A 1 199 ? 16.305 -14.154 -7.412 1.00 88.88 199 ALA A C 1
ATOM 1640 O O . ALA A 1 199 ? 16.989 -14.113 -6.382 1.00 88.88 199 ALA A O 1
ATOM 1641 N N . LYS A 1 200 ? 15.087 -14.714 -7.418 1.00 87.81 200 LYS A N 1
ATOM 1642 C CA . LYS A 1 200 ? 14.446 -15.303 -6.229 1.00 87.81 200 LYS A CA 1
ATOM 1643 C C . LYS A 1 200 ? 15.154 -16.568 -5.745 1.00 87.81 200 LYS A C 1
ATOM 1645 O O . LYS A 1 200 ? 15.378 -16.705 -4.542 1.00 87.81 200 LYS A O 1
ATOM 1650 N N . GLU A 1 201 ? 15.530 -17.462 -6.657 1.00 88.06 201 GLU A N 1
ATOM 1651 C CA . GLU A 1 201 ? 16.252 -18.701 -6.346 1.00 88.06 201 GLU A CA 1
ATOM 1652 C C . GLU A 1 201 ? 17.636 -18.413 -5.764 1.00 88.06 201 GLU A C 1
ATOM 1654 O O . GLU A 1 201 ? 18.009 -18.964 -4.727 1.00 88.06 201 GLU A O 1
ATOM 1659 N N . ARG A 1 202 ? 18.383 -17.494 -6.388 1.00 85.12 202 ARG A N 1
ATOM 1660 C CA . ARG A 1 202 ? 19.728 -17.118 -5.931 1.00 85.12 202 ARG A CA 1
ATOM 1661 C C . ARG A 1 202 ? 19.721 -16.253 -4.681 1.00 85.12 202 ARG A C 1
ATOM 1663 O O . ARG A 1 202 ? 20.743 -16.172 -3.999 1.00 85.12 202 ARG A O 1
ATOM 1670 N N . ARG A 1 203 ? 18.600 -15.583 -4.390 1.00 87.19 203 ARG A N 1
ATOM 1671 C CA . ARG A 1 203 ? 18.471 -14.576 -3.323 1.00 87.19 203 ARG A CA 1
ATOM 1672 C C . ARG A 1 203 ? 19.562 -13.499 -3.400 1.00 87.19 203 ARG A C 1
ATOM 1674 O O . ARG A 1 203 ? 19.946 -12.937 -2.372 1.00 87.19 203 ARG A O 1
ATOM 1681 N N . SER A 1 204 ? 20.069 -13.219 -4.603 1.00 80.44 204 SER A N 1
ATOM 1682 C CA . SER A 1 204 ? 21.154 -12.259 -4.850 1.00 80.44 204 SER A CA 1
ATOM 1683 C C . SER A 1 204 ? 20.767 -10.853 -4.402 1.00 80.44 204 SER A C 1
ATOM 1685 O O . SER A 1 204 ? 21.581 -10.159 -3.790 1.00 80.44 204 SER A O 1
ATOM 1687 N N . PHE A 1 205 ? 19.491 -10.498 -4.570 1.00 89.69 205 PHE A N 1
ATOM 1688 C CA . PHE A 1 205 ? 18.915 -9.241 -4.104 1.00 89.69 205 PHE A CA 1
ATOM 1689 C C . PHE A 1 205 ? 19.142 -8.975 -2.608 1.00 89.69 205 PHE A C 1
ATOM 1691 O O . PHE A 1 205 ? 19.397 -7.837 -2.227 1.00 89.69 205 PHE A O 1
ATOM 1698 N N . LYS A 1 206 ? 19.140 -10.004 -1.743 1.00 90.50 206 LYS A N 1
ATOM 1699 C CA . LYS A 1 206 ? 19.342 -9.822 -0.290 1.00 90.50 206 LYS A CA 1
ATOM 1700 C C . LYS A 1 206 ? 20.731 -9.293 0.056 1.00 90.50 206 LYS A C 1
ATOM 1702 O O . LYS A 1 206 ? 20.907 -8.682 1.103 1.00 90.50 206 LYS A O 1
ATOM 1707 N N . LYS A 1 207 ? 21.705 -9.526 -0.825 1.00 87.00 207 LYS A N 1
ATOM 1708 C CA . LYS A 1 207 ? 23.111 -9.141 -0.657 1.00 87.00 207 LYS A CA 1
ATOM 1709 C C . LYS A 1 207 ? 23.522 -8.026 -1.613 1.00 87.00 207 LYS A C 1
ATOM 1711 O O . LYS A 1 207 ? 24.715 -7.790 -1.806 1.00 87.00 207 LYS A O 1
ATOM 1716 N N . ILE A 1 208 ? 22.564 -7.330 -2.231 1.00 89.31 208 ILE A N 1
ATOM 1717 C CA . ILE A 1 208 ? 22.880 -6.314 -3.235 1.00 89.31 208 ILE A CA 1
ATOM 1718 C C . ILE A 1 208 ? 23.769 -5.201 -2.651 1.00 89.31 208 ILE A C 1
ATOM 1720 O O . ILE A 1 208 ? 24.733 -4.827 -3.301 1.00 89.31 208 ILE A O 1
ATOM 1724 N N . LEU A 1 209 ? 23.561 -4.774 -1.396 1.00 86.06 209 LEU A N 1
ATOM 1725 C CA . LEU A 1 209 ? 24.427 -3.796 -0.706 1.00 86.06 209 LEU A CA 1
ATOM 1726 C C . LEU A 1 209 ? 25.817 -4.335 -0.328 1.00 86.06 209 LEU A C 1
ATOM 1728 O O . LEU A 1 209 ? 26.797 -3.583 -0.315 1.00 86.06 209 LEU A O 1
ATOM 1732 N N . GLU A 1 210 ? 25.890 -5.627 -0.005 1.00 82.69 210 GLU A N 1
ATOM 1733 C CA . GLU A 1 210 ? 27.112 -6.343 0.395 1.00 82.69 210 GLU A CA 1
ATOM 1734 C C . GLU A 1 210 ? 27.963 -6.748 -0.815 1.00 82.69 210 GLU A C 1
ATOM 1736 O O . GLU A 1 210 ? 29.087 -7.231 -0.671 1.00 82.69 210 GLU A O 1
ATOM 1741 N N . THR A 1 211 ? 27.443 -6.544 -2.026 1.00 78.75 211 THR A N 1
ATOM 1742 C CA . THR A 1 211 ? 28.156 -6.836 -3.262 1.00 78.75 211 THR A CA 1
ATOM 1743 C C . THR A 1 211 ? 29.397 -5.946 -3.342 1.00 78.75 211 THR A C 1
ATOM 1745 O O . THR A 1 211 ? 29.320 -4.725 -3.483 1.00 78.75 211 THR A O 1
ATOM 1748 N N . GLY A 1 212 ? 30.573 -6.571 -3.239 1.00 69.38 212 GLY A N 1
ATOM 1749 C CA . GLY A 1 212 ? 31.860 -5.883 -3.362 1.00 69.38 212 GLY A CA 1
ATOM 1750 C C . GLY A 1 212 ? 32.190 -5.469 -4.798 1.00 69.38 212 GLY A C 1
ATOM 1751 O O . GLY A 1 212 ? 33.042 -4.612 -5.010 1.00 69.38 212 GLY A O 1
ATOM 1752 N N . ASN A 1 213 ? 31.519 -6.067 -5.791 1.00 82.94 213 ASN A N 1
ATOM 1753 C CA . ASN A 1 213 ? 31.758 -5.784 -7.200 1.00 82.94 213 ASN A CA 1
ATOM 1754 C C . ASN A 1 213 ? 30.466 -5.802 -8.039 1.00 82.94 213 ASN A C 1
ATOM 1756 O O . ASN A 1 213 ? 29.965 -6.861 -8.415 1.00 82.94 213 ASN A O 1
ATOM 1760 N N . TYR A 1 214 ? 29.976 -4.619 -8.410 1.00 87.25 214 TYR A N 1
ATOM 1761 C CA . TYR A 1 214 ? 28.791 -4.427 -9.251 1.00 87.25 214 TYR A CA 1
ATOM 1762 C C . TYR A 1 214 ? 29.043 -4.624 -10.753 1.00 87.25 214 TYR A C 1
ATOM 1764 O O . TYR A 1 214 ? 28.109 -4.507 -11.540 1.00 87.25 214 TYR A O 1
ATOM 1772 N N . SER A 1 215 ? 30.259 -4.975 -11.191 1.00 81.88 215 SER A N 1
ATOM 1773 C CA . SER A 1 215 ? 30.546 -5.201 -12.621 1.00 81.88 215 SER A CA 1
ATOM 1774 C C . SER A 1 215 ? 29.653 -6.274 -13.259 1.00 81.88 215 SER A C 1
ATOM 1776 O O . SER A 1 215 ? 29.340 -6.184 -14.446 1.00 81.88 215 SER A O 1
ATOM 1778 N N . GLN A 1 216 ? 29.166 -7.238 -12.470 1.00 82.19 216 GLN A N 1
ATOM 1779 C CA . GLN A 1 216 ? 28.198 -8.247 -12.911 1.00 82.19 216 GLN A CA 1
ATOM 1780 C C . GLN A 1 216 ? 26.857 -7.653 -13.377 1.00 82.19 216 GLN A C 1
ATOM 1782 O O . GLN A 1 216 ? 26.216 -8.216 -14.266 1.00 82.19 216 GLN A O 1
ATOM 1787 N N . TYR A 1 217 ? 26.478 -6.487 -12.848 1.00 86.38 217 TYR A N 1
ATOM 1788 C CA . TYR A 1 217 ? 25.245 -5.761 -13.158 1.00 86.38 217 TYR A CA 1
ATOM 1789 C C . TYR A 1 217 ? 25.394 -4.745 -14.289 1.00 86.38 217 TYR A C 1
ATOM 1791 O O . TYR A 1 217 ? 24.449 -4.019 -14.589 1.00 86.38 217 TYR A O 1
ATOM 1799 N N . VAL A 1 218 ? 26.564 -4.669 -14.924 1.00 83.88 218 VAL A N 1
ATOM 1800 C CA . VAL A 1 218 ? 26.890 -3.593 -15.857 1.00 83.88 218 VAL A CA 1
ATOM 1801 C C . VAL A 1 218 ? 27.204 -4.141 -17.247 1.00 83.88 218 VAL A C 1
ATOM 1803 O O . VAL A 1 218 ? 27.844 -5.178 -17.418 1.00 83.88 218 VAL A O 1
ATOM 1806 N N . THR A 1 219 ? 26.765 -3.409 -18.267 1.00 76.75 219 THR A N 1
ATOM 1807 C CA . THR A 1 219 ? 27.065 -3.649 -19.682 1.00 76.75 219 THR A CA 1
ATOM 1808 C C . THR A 1 219 ? 27.799 -2.448 -20.274 1.00 76.75 219 THR A C 1
ATOM 1810 O O . THR A 1 219 ? 27.429 -1.295 -20.049 1.00 76.75 219 THR A O 1
ATOM 1813 N N . LYS A 1 220 ? 28.865 -2.708 -21.043 1.00 67.38 220 LYS A N 1
ATOM 1814 C CA . LYS A 1 220 ? 29.682 -1.662 -21.682 1.00 67.38 220 LYS A CA 1
ATOM 1815 C C . LYS A 1 220 ? 28.997 -1.131 -22.944 1.00 67.38 220 LYS A C 1
ATOM 1817 O O . LYS A 1 220 ? 28.521 -1.918 -23.763 1.00 67.38 220 LYS A O 1
ATOM 1822 N N . HIS A 1 221 ? 29.031 0.184 -23.170 1.00 57.84 221 HIS A N 1
ATOM 1823 C CA . HIS A 1 221 ? 28.692 0.738 -24.484 1.00 57.84 221 HIS A CA 1
ATOM 1824 C C . HIS A 1 221 ? 29.731 0.272 -25.520 1.00 57.84 221 HIS A C 1
ATOM 1826 O O . HIS A 1 221 ? 30.936 0.414 -25.317 1.00 57.84 221 HIS A O 1
ATOM 1832 N N . LYS A 1 222 ? 29.267 -0.287 -26.646 1.00 48.72 222 LYS A N 1
ATOM 1833 C CA . LYS A 1 222 ? 30.060 -1.022 -27.658 1.00 48.72 222 LYS A CA 1
ATOM 1834 C C . LYS A 1 222 ? 31.226 -0.263 -28.326 1.00 48.72 222 LYS A C 1
ATOM 1836 O O . LYS A 1 222 ? 31.905 -0.849 -29.160 1.00 48.72 222 LYS A O 1
ATOM 1841 N N . LYS A 1 223 ? 31.492 1.004 -27.994 1.00 49.00 223 LYS A N 1
ATOM 1842 C CA . LYS A 1 223 ? 32.513 1.823 -28.672 1.00 49.00 223 LYS A CA 1
ATOM 1843 C C . LYS A 1 223 ? 33.931 1.741 -28.090 1.00 49.00 223 LYS A C 1
ATOM 1845 O O . LYS A 1 223 ? 34.815 2.373 -28.650 1.00 49.00 223 LYS A O 1
ATOM 1850 N N . GLN A 1 224 ? 34.191 0.971 -27.029 1.00 45.91 224 GLN A N 1
ATOM 1851 C CA . GLN A 1 224 ? 35.564 0.791 -26.526 1.00 45.91 224 GLN A CA 1
ATOM 1852 C C . GLN A 1 224 ? 35.933 -0.682 -26.368 1.00 45.91 224 GLN A C 1
ATOM 1854 O O . GLN A 1 224 ? 35.746 -1.319 -25.331 1.00 45.91 224 GLN A O 1
ATOM 1859 N N . VAL A 1 225 ? 36.461 -1.213 -27.462 1.00 44.12 225 VAL A N 1
ATOM 1860 C CA . VAL A 1 225 ? 37.088 -2.521 -27.565 1.00 44.12 225 VAL A CA 1
ATOM 1861 C C . VAL A 1 225 ? 38.551 -2.341 -27.110 1.00 44.12 225 VAL A C 1
ATOM 1863 O O . VAL A 1 225 ? 39.248 -1.497 -27.659 1.00 44.12 225 VAL A O 1
ATOM 1866 N N . HIS A 1 226 ? 38.974 -3.094 -26.079 1.00 41.75 226 HIS A N 1
ATOM 1867 C CA . HIS A 1 226 ? 40.373 -3.325 -25.629 1.00 41.75 226 HIS A CA 1
ATOM 1868 C C . HIS A 1 226 ? 40.922 -2.728 -24.311 1.00 41.75 226 HIS A C 1
ATOM 1870 O O . HIS A 1 226 ? 42.133 -2.749 -24.114 1.00 41.75 226 HIS A O 1
ATOM 1876 N N . LYS A 1 227 ? 40.106 -2.356 -23.314 1.00 41.75 227 LYS A N 1
ATOM 1877 C CA . LYS A 1 227 ? 40.607 -2.299 -21.917 1.00 41.75 227 LYS A CA 1
ATOM 1878 C C . LYS A 1 227 ? 39.664 -2.997 -20.936 1.00 41.75 227 LYS A C 1
ATOM 1880 O O . LYS A 1 227 ? 38.447 -2.770 -20.933 1.00 41.75 227 LYS A O 1
ATOM 1885 N N . TRP A 1 228 ? 40.227 -3.871 -20.100 1.00 43.31 228 TRP A N 1
ATOM 1886 C CA . TRP A 1 228 ? 39.591 -4.347 -18.872 1.00 43.31 228 TRP A CA 1
ATOM 1887 C C . TRP A 1 228 ? 39.367 -3.127 -17.974 1.00 43.31 228 TRP A C 1
ATOM 1889 O O . TRP A 1 228 ? 40.254 -2.693 -17.251 1.00 43.31 228 TRP A O 1
ATOM 1899 N N . TYR A 1 229 ? 38.206 -2.492 -18.119 1.00 51.62 229 TYR A N 1
ATOM 1900 C CA . TYR A 1 229 ? 37.772 -1.419 -17.238 1.00 51.62 229 TYR A CA 1
ATOM 1901 C C . TYR A 1 229 ? 37.429 -2.062 -15.893 1.00 51.62 229 TYR A C 1
ATOM 1903 O O . TYR A 1 229 ? 36.387 -2.705 -15.762 1.00 51.62 229 TYR A O 1
ATOM 1911 N N . PHE A 1 230 ? 38.355 -1.977 -14.943 1.00 58.94 230 PHE A N 1
ATOM 1912 C CA . PHE A 1 230 ? 38.075 -2.270 -13.547 1.00 58.94 230 PHE A CA 1
ATOM 1913 C C . PHE A 1 230 ? 37.228 -1.116 -13.014 1.00 58.94 230 PHE A C 1
ATOM 1915 O O . PHE A 1 230 ? 37.625 0.038 -13.157 1.00 58.94 230 PHE A O 1
ATOM 1922 N N . PHE A 1 231 ? 36.054 -1.423 -12.458 1.00 69.12 231 PHE A N 1
ATOM 1923 C CA . PHE A 1 231 ? 35.263 -0.425 -11.740 1.00 69.12 231 PHE A CA 1
ATOM 1924 C C . PHE A 1 231 ? 36.133 0.166 -10.634 1.00 69.12 231 PHE A C 1
ATOM 1926 O O . PHE A 1 231 ? 36.704 -0.590 -9.841 1.00 69.12 231 PHE A O 1
ATOM 1933 N N . THR A 1 232 ? 36.246 1.490 -10.585 1.00 79.62 232 THR A N 1
ATOM 1934 C CA . THR A 1 232 ? 36.994 2.129 -9.500 1.00 79.62 232 THR A CA 1
ATOM 1935 C C . THR A 1 232 ? 36.247 1.943 -8.183 1.00 79.62 232 THR A C 1
ATOM 1937 O O . THR A 1 232 ? 35.032 1.738 -8.162 1.00 79.62 232 THR A O 1
ATOM 1940 N N . HIS A 1 233 ? 36.964 2.033 -7.062 1.00 82.38 233 HIS A N 1
ATOM 1941 C CA . HIS A 1 233 ? 36.335 2.021 -5.741 1.00 82.38 233 HIS A CA 1
ATOM 1942 C C . HIS A 1 233 ? 35.234 3.094 -5.638 1.00 82.38 233 HIS A C 1
ATOM 1944 O O . HIS A 1 233 ? 34.146 2.818 -5.149 1.00 82.38 233 HIS A O 1
ATOM 1950 N N . GLU A 1 234 ? 35.469 4.291 -6.186 1.00 84.00 234 GLU A N 1
ATOM 1951 C CA . GLU A 1 234 ? 34.466 5.362 -6.253 1.00 84.00 234 GLU A CA 1
ATOM 1952 C C . GLU A 1 234 ? 33.216 4.965 -7.042 1.00 84.00 234 GLU A C 1
ATOM 1954 O O . GLU A 1 234 ? 32.104 5.257 -6.612 1.00 84.00 234 GLU A O 1
ATOM 1959 N N . GLU A 1 235 ? 33.358 4.280 -8.179 1.00 82.69 235 GLU A N 1
ATOM 1960 C CA . GLU A 1 235 ? 32.203 3.823 -8.957 1.00 82.69 235 GLU A CA 1
ATOM 1961 C C . GLU A 1 235 ? 31.383 2.761 -8.212 1.00 82.69 235 GLU A C 1
ATOM 1963 O O . GLU A 1 235 ? 30.152 2.777 -8.292 1.00 82.69 235 GLU A O 1
ATOM 1968 N N . GLN A 1 236 ? 32.041 1.881 -7.451 1.00 87.75 236 GLN A N 1
ATOM 1969 C CA . GLN A 1 236 ? 31.363 0.909 -6.587 1.00 87.75 236 GLN A CA 1
ATOM 1970 C C . GLN A 1 236 ? 30.612 1.612 -5.442 1.00 87.75 236 GLN A C 1
ATOM 1972 O O . GLN A 1 236 ? 29.447 1.299 -5.187 1.00 87.75 236 GLN A O 1
ATOM 1977 N N . GLU A 1 237 ? 31.242 2.595 -4.784 1.00 88.94 237 GLU A N 1
ATOM 1978 C CA . GLU A 1 237 ? 30.600 3.388 -3.726 1.00 88.94 237 GLU A CA 1
ATOM 1979 C C . GLU A 1 237 ? 29.433 4.226 -4.254 1.00 88.94 237 GLU A C 1
ATOM 1981 O O . GLU A 1 237 ? 28.412 4.332 -3.579 1.00 88.94 237 GLU A O 1
ATOM 1986 N N . MET A 1 238 ? 29.523 4.768 -5.473 1.00 89.12 238 MET A N 1
ATOM 1987 C CA . MET A 1 238 ? 28.410 5.493 -6.096 1.00 89.12 238 MET A CA 1
ATOM 1988 C C . MET A 1 238 ? 27.177 4.602 -6.282 1.00 89.12 238 MET A C 1
ATOM 1990 O O . MET A 1 238 ? 26.066 5.038 -5.983 1.00 89.12 238 MET A O 1
ATOM 1994 N N . ILE A 1 239 ? 27.352 3.360 -6.752 1.00 90.38 239 ILE A N 1
ATOM 1995 C CA . ILE A 1 239 ? 26.237 2.409 -6.890 1.00 90.38 239 ILE A CA 1
ATOM 1996 C C . ILE A 1 239 ? 25.678 2.044 -5.510 1.00 90.38 239 ILE A C 1
ATOM 1998 O O . ILE A 1 239 ? 24.461 2.030 -5.330 1.00 90.38 239 ILE A O 1
ATOM 2002 N N . ARG A 1 240 ? 26.539 1.806 -4.512 1.00 92.56 240 ARG A N 1
ATOM 2003 C CA . ARG A 1 240 ? 26.087 1.488 -3.149 1.00 92.56 240 ARG A CA 1
ATOM 2004 C C . ARG A 1 240 ? 25.319 2.647 -2.510 1.00 92.56 240 ARG A C 1
ATOM 2006 O O . ARG A 1 240 ? 24.277 2.422 -1.899 1.00 92.56 240 ARG A O 1
ATOM 2013 N N . GLY A 1 241 ? 25.806 3.875 -2.676 1.00 92.62 241 GLY A N 1
ATOM 2014 C CA . GLY A 1 241 ? 25.122 5.091 -2.242 1.00 92.62 241 GLY A CA 1
ATOM 2015 C C . GLY A 1 241 ? 23.758 5.238 -2.912 1.00 92.62 241 GLY A C 1
ATOM 2016 O O . GLY A 1 241 ? 22.764 5.456 -2.226 1.00 92.62 241 GLY A O 1
ATOM 2017 N N . PHE A 1 242 ? 23.688 5.007 -4.225 1.00 94.31 242 PHE A N 1
ATOM 2018 C CA . PHE A 1 242 ? 22.429 5.009 -4.969 1.00 94.31 242 PHE A CA 1
ATOM 2019 C C . PHE A 1 242 ? 21.421 3.977 -4.438 1.00 94.31 242 PHE A C 1
ATOM 2021 O O . PHE A 1 242 ? 20.262 4.325 -4.222 1.00 94.31 242 PHE A O 1
ATOM 2028 N N . ILE A 1 243 ? 21.852 2.738 -4.172 1.00 94.94 243 ILE A N 1
ATOM 2029 C CA . ILE A 1 243 ? 20.981 1.697 -3.600 1.00 94.94 243 ILE A CA 1
ATOM 2030 C C . ILE A 1 243 ? 20.397 2.157 -2.258 1.00 94.94 243 ILE A C 1
ATOM 2032 O O . ILE A 1 243 ? 19.189 2.039 -2.067 1.00 94.94 243 ILE A O 1
ATOM 2036 N N . ARG A 1 244 ? 21.217 2.729 -1.361 1.00 94.38 244 ARG A N 1
ATOM 2037 C CA . ARG A 1 244 ? 20.748 3.255 -0.063 1.00 94.38 244 ARG A CA 1
ATOM 2038 C C . ARG A 1 244 ? 19.711 4.363 -0.234 1.00 94.38 244 ARG A C 1
ATOM 2040 O O . ARG A 1 244 ? 18.664 4.320 0.399 1.00 94.38 244 ARG A O 1
ATOM 2047 N N . THR A 1 245 ? 19.956 5.311 -1.138 1.00 94.94 245 THR A N 1
ATOM 2048 C CA . THR A 1 245 ? 18.995 6.387 -1.426 1.00 94.94 245 THR A CA 1
ATOM 2049 C C . THR A 1 245 ? 17.663 5.841 -1.946 1.00 94.94 245 THR A C 1
ATOM 2051 O O . THR A 1 245 ? 16.598 6.313 -1.546 1.00 94.94 245 THR A O 1
ATOM 2054 N N . VAL A 1 246 ? 17.698 4.837 -2.829 1.00 94.44 246 VAL A N 1
ATOM 2055 C CA . VAL A 1 246 ? 16.480 4.197 -3.345 1.00 94.44 246 VAL A CA 1
ATOM 2056 C C . VAL A 1 246 ? 15.762 3.399 -2.255 1.00 94.44 246 VAL A C 1
ATOM 2058 O O . VAL A 1 246 ? 14.535 3.457 -2.198 1.00 94.44 246 VAL A O 1
ATOM 2061 N N . GLU A 1 247 ? 16.488 2.699 -1.380 1.00 95.19 247 GLU A N 1
ATOM 2062 C CA . GLU A 1 247 ? 15.923 2.002 -0.217 1.00 95.19 247 GLU A CA 1
ATOM 2063 C C . GLU A 1 247 ? 15.180 2.977 0.700 1.00 95.19 247 GLU A C 1
ATOM 2065 O O . GLU A 1 247 ? 13.989 2.790 0.946 1.00 95.19 247 GLU A O 1
ATOM 2070 N N . GLU A 1 248 ? 15.841 4.047 1.145 1.00 94.19 248 GLU A N 1
ATOM 2071 C CA . GLU A 1 248 ? 15.258 5.058 2.035 1.00 94.19 248 GLU A CA 1
ATOM 2072 C C . GLU A 1 248 ? 13.999 5.692 1.428 1.00 94.19 248 GLU A C 1
ATOM 2074 O O . GLU A 1 248 ? 12.949 5.768 2.076 1.00 94.19 248 GLU A O 1
ATOM 2079 N N . LYS A 1 249 ? 14.058 6.089 0.151 1.00 93.38 249 LYS A N 1
ATOM 2080 C CA . LYS A 1 249 ? 12.905 6.661 -0.559 1.00 93.38 249 LYS A CA 1
ATOM 2081 C C . LYS A 1 249 ? 11.759 5.655 -0.712 1.00 93.38 249 LYS A C 1
ATOM 2083 O O . LYS A 1 249 ? 10.590 6.023 -0.606 1.00 93.38 249 LYS A O 1
ATOM 2088 N N . SER A 1 250 ? 12.071 4.386 -0.960 1.00 93.69 250 SER A N 1
ATOM 2089 C CA . SER A 1 250 ? 11.060 3.333 -1.128 1.00 93.69 250 SER A CA 1
ATOM 2090 C C . SER A 1 250 ? 10.375 2.998 0.195 1.00 93.69 250 SER A C 1
ATOM 2092 O O . SER A 1 250 ? 9.149 2.908 0.240 1.00 93.69 250 SER A O 1
ATOM 2094 N N . LEU A 1 251 ? 11.151 2.881 1.277 1.00 93.81 251 LEU A N 1
ATOM 2095 C CA . LEU A 1 251 ? 10.636 2.626 2.621 1.00 93.81 251 LEU A CA 1
ATOM 2096 C C . LEU A 1 251 ? 9.738 3.764 3.095 1.00 93.81 251 LEU A C 1
ATOM 2098 O O . LEU A 1 251 ? 8.623 3.505 3.533 1.00 93.81 251 LEU A O 1
ATOM 2102 N N . THR A 1 252 ? 10.174 5.015 2.941 1.00 92.25 252 THR A N 1
ATOM 2103 C CA . THR A 1 252 ? 9.353 6.186 3.298 1.00 92.25 252 THR A CA 1
ATOM 2104 C C . THR A 1 252 ? 8.062 6.251 2.478 1.00 92.25 252 THR A C 1
ATOM 2106 O O . THR A 1 252 ? 6.996 6.505 3.036 1.00 92.25 252 THR A O 1
ATOM 2109 N N . THR A 1 253 ? 8.123 5.938 1.178 1.00 91.06 253 THR A N 1
ATOM 2110 C CA . THR A 1 253 ? 6.931 5.857 0.316 1.00 91.06 253 THR A CA 1
ATOM 2111 C C . THR A 1 253 ? 5.950 4.803 0.831 1.00 91.06 253 THR A C 1
ATOM 2113 O O . THR A 1 253 ? 4.779 5.118 1.023 1.00 91.06 253 THR A O 1
ATOM 2116 N N . ILE A 1 254 ? 6.409 3.580 1.123 1.00 92.88 254 ILE A N 1
ATOM 2117 C CA . ILE A 1 254 ? 5.552 2.505 1.653 1.00 92.88 254 ILE A CA 1
ATOM 2118 C C . ILE A 1 254 ? 4.987 2.861 3.027 1.00 92.88 254 ILE A C 1
ATOM 2120 O O . ILE A 1 254 ? 3.790 2.697 3.250 1.00 92.88 254 ILE A O 1
ATOM 2124 N N . GLN A 1 255 ? 5.821 3.378 3.926 1.00 91.75 255 GLN A N 1
ATOM 2125 C CA . GLN A 1 255 ? 5.428 3.711 5.295 1.00 91.75 255 GLN A CA 1
ATOM 2126 C C . GLN A 1 255 ? 4.413 4.857 5.359 1.00 91.75 255 GLN A C 1
ATOM 2128 O O . GLN A 1 255 ? 3.633 4.931 6.303 1.00 91.75 255 GLN A O 1
ATOM 2133 N N . SER A 1 256 ? 4.373 5.722 4.340 1.00 89.69 256 SER A N 1
ATOM 2134 C CA . SER A 1 256 ? 3.349 6.766 4.216 1.00 89.69 256 SER A CA 1
ATOM 2135 C C . SER A 1 256 ? 1.957 6.232 3.845 1.00 89.69 256 SER A C 1
ATOM 2137 O O . SER A 1 256 ? 0.970 6.968 3.924 1.00 89.69 256 SER A O 1
ATOM 2139 N N . ARG A 1 257 ? 1.845 4.966 3.411 1.00 88.81 257 ARG A N 1
ATOM 2140 C CA . ARG A 1 257 ? 0.578 4.393 2.942 1.00 88.81 257 ARG A CA 1
ATOM 2141 C C . ARG A 1 257 ? -0.316 3.995 4.120 1.00 88.81 257 ARG A C 1
ATOM 2143 O O . ARG A 1 257 ? 0.172 3.465 5.116 1.00 88.81 257 ARG A O 1
ATOM 2150 N N . PRO A 1 258 ? -1.644 4.174 4.006 1.00 86.19 258 PRO A N 1
ATOM 2151 C CA . PRO A 1 258 ? -2.587 3.937 5.098 1.00 86.19 258 PRO A CA 1
ATOM 2152 C C . PRO A 1 258 ? -2.909 2.441 5.280 1.00 86.19 258 PRO A C 1
ATOM 2154 O O . PRO A 1 258 ? -4.073 2.052 5.309 1.00 86.19 258 PRO A O 1
ATOM 2157 N N . VAL A 1 259 ? -1.893 1.577 5.380 1.00 87.12 259 VAL A N 1
ATOM 2158 C CA . VAL A 1 259 ? -2.070 0.115 5.482 1.00 87.12 259 VAL A CA 1
ATOM 2159 C C . VAL A 1 259 ? -2.821 -0.265 6.758 1.00 87.12 259 VAL A C 1
ATOM 2161 O O . VAL A 1 259 ? -3.684 -1.131 6.717 1.00 87.12 259 VAL A O 1
ATOM 2164 N N . GLU A 1 260 ? -2.550 0.410 7.876 1.00 83.75 260 GLU A N 1
ATOM 2165 C CA . GLU A 1 260 ? -3.193 0.107 9.164 1.00 83.75 260 GLU A CA 1
ATOM 2166 C C . GLU A 1 260 ? -4.688 0.455 9.194 1.00 83.75 260 GLU A C 1
ATOM 2168 O O . GLU A 1 260 ? -5.461 -0.193 9.898 1.00 83.75 260 GLU A O 1
ATOM 2173 N N . THR A 1 261 ? -5.106 1.467 8.427 1.00 76.06 261 THR A N 1
ATOM 2174 C CA . THR A 1 261 ? -6.489 1.971 8.433 1.00 76.06 261 THR A CA 1
ATOM 2175 C C . THR A 1 261 ? -7.307 1.478 7.246 1.00 76.06 261 THR A C 1
ATOM 2177 O O . THR A 1 261 ? -8.501 1.237 7.394 1.00 76.06 261 THR A O 1
ATOM 2180 N N . LYS A 1 262 ? -6.687 1.303 6.073 1.00 77.00 262 LYS A N 1
ATOM 2181 C CA . LYS A 1 262 ? -7.360 0.890 4.829 1.00 77.00 262 LYS A CA 1
ATOM 2182 C C . LYS A 1 262 ? -6.986 -0.517 4.362 1.00 77.00 262 LYS A C 1
ATOM 2184 O O . LYS A 1 262 ? -7.584 -1.005 3.406 1.00 77.00 262 LYS A O 1
ATOM 2189 N N . GLY A 1 263 ? -6.019 -1.164 5.005 1.00 81.81 263 GLY A N 1
ATOM 2190 C CA . GLY A 1 263 ? -5.487 -2.459 4.598 1.00 81.81 263 GLY A CA 1
ATOM 2191 C C . GLY A 1 263 ? -4.422 -2.359 3.504 1.00 81.81 263 GLY A C 1
ATOM 2192 O O . GLY A 1 263 ? -4.225 -1.326 2.854 1.00 81.81 263 GLY A O 1
ATOM 2193 N N . TYR A 1 264 ? -3.720 -3.468 3.292 1.00 86.75 264 TYR A N 1
ATOM 2194 C CA . TYR A 1 264 ? -2.708 -3.609 2.248 1.00 86.75 264 TYR A CA 1
ATOM 2195 C C . TYR A 1 264 ? -3.306 -3.572 0.834 1.00 86.75 264 TYR A C 1
ATOM 2197 O O . TYR A 1 264 ? -4.376 -4.125 0.601 1.00 86.75 264 TYR A O 1
ATOM 2205 N N . ASN A 1 265 ? -2.583 -2.977 -0.117 1.00 83.62 265 ASN A N 1
ATOM 2206 C CA . ASN A 1 265 ? -2.910 -3.019 -1.537 1.00 83.62 265 ASN A CA 1
ATOM 2207 C C . ASN A 1 265 ? -1.643 -3.248 -2.377 1.00 83.62 265 ASN A C 1
ATOM 2209 O O . ASN A 1 265 ? -0.604 -2.635 -2.126 1.00 83.62 265 ASN A O 1
ATOM 2213 N N . ILE A 1 266 ? -1.745 -4.087 -3.411 1.00 84.81 266 ILE A N 1
ATOM 2214 C CA . ILE A 1 266 ? -0.654 -4.351 -4.361 1.00 84.81 266 ILE A CA 1
ATOM 2215 C C . ILE A 1 266 ? -0.171 -3.084 -5.087 1.00 84.81 266 ILE A C 1
ATOM 2217 O O . ILE A 1 266 ? 1.005 -2.991 -5.449 1.00 84.81 266 ILE A O 1
ATOM 2221 N N . THR A 1 267 ? -1.037 -2.071 -5.230 1.00 82.62 267 THR A N 1
ATOM 2222 C CA . THR A 1 267 ? -0.699 -0.754 -5.793 1.00 82.62 267 THR A CA 1
ATOM 2223 C C . THR A 1 267 ? 0.496 -0.119 -5.085 1.00 82.62 267 THR A C 1
ATOM 2225 O O . THR A 1 267 ? 1.320 0.515 -5.743 1.00 82.62 267 THR A O 1
ATOM 2228 N N . TYR A 1 268 ? 0.640 -0.343 -3.774 1.00 89.69 268 TYR A N 1
ATOM 2229 C CA . TYR A 1 268 ? 1.742 0.192 -2.978 1.00 89.69 268 TYR A CA 1
ATOM 2230 C C . TYR A 1 268 ? 3.091 -0.390 -3.422 1.00 89.69 268 TYR A C 1
ATOM 2232 O O . TYR A 1 268 ? 4.084 0.332 -3.484 1.00 89.69 268 TYR A O 1
ATOM 2240 N N . LEU A 1 269 ? 3.136 -1.677 -3.793 1.00 92.25 269 LEU A N 1
ATOM 2241 C CA . LEU A 1 269 ? 4.352 -2.293 -4.334 1.00 92.25 269 LEU A CA 1
ATOM 2242 C C . LEU A 1 269 ? 4.632 -1.820 -5.763 1.00 92.25 269 LEU A C 1
ATOM 2244 O O . LEU A 1 269 ? 5.789 -1.608 -6.123 1.00 92.25 269 LEU A O 1
ATOM 2248 N N . GLN A 1 270 ? 3.584 -1.638 -6.574 1.00 86.25 270 GLN A N 1
ATOM 2249 C CA . GLN A 1 270 ? 3.720 -1.178 -7.960 1.00 86.25 270 GLN A CA 1
ATOM 2250 C C . GLN A 1 270 ? 4.311 0.227 -8.029 1.00 86.25 270 GLN A C 1
ATOM 2252 O O . GLN A 1 270 ? 5.236 0.455 -8.804 1.00 86.25 270 GLN A O 1
ATOM 2257 N N . GLU A 1 271 ? 3.855 1.142 -7.178 1.00 88.25 271 GLU A N 1
ATOM 2258 C CA . GLU A 1 271 ? 4.419 2.488 -7.095 1.00 88.25 271 GLU A CA 1
ATOM 2259 C C . GLU A 1 271 ? 5.915 2.467 -6.751 1.00 88.25 271 GLU A C 1
ATOM 2261 O O . GLU A 1 271 ? 6.723 3.124 -7.411 1.00 88.25 271 GLU A O 1
ATOM 2266 N N . VAL A 1 272 ? 6.305 1.674 -5.750 1.00 93.81 272 VAL A N 1
ATOM 2267 C CA . VAL A 1 272 ? 7.715 1.521 -5.368 1.00 93.81 272 VAL A CA 1
ATOM 2268 C C . VAL A 1 272 ? 8.530 0.962 -6.520 1.00 93.81 272 VAL A C 1
ATOM 2270 O O . VAL A 1 272 ? 9.585 1.499 -6.846 1.00 93.81 272 VAL A O 1
ATOM 2273 N N . ALA A 1 273 ? 8.033 -0.073 -7.189 1.00 93.00 273 ALA A N 1
ATOM 2274 C CA . ALA A 1 273 ? 8.737 -0.687 -8.300 1.00 93.00 273 ALA A CA 1
ATOM 2275 C C . ALA A 1 273 ? 8.880 0.271 -9.505 1.00 93.00 273 ALA A C 1
ATOM 2277 O O . ALA A 1 273 ? 9.946 0.322 -10.126 1.00 93.00 273 ALA A O 1
ATOM 2278 N N . ILE A 1 274 ? 7.861 1.092 -9.795 1.00 89.06 274 ILE A N 1
ATOM 2279 C CA . ILE A 1 274 ? 7.926 2.169 -10.799 1.00 89.06 274 ILE A CA 1
ATOM 2280 C C . ILE A 1 274 ? 8.987 3.204 -10.407 1.00 89.06 274 ILE A C 1
ATOM 2282 O O . ILE A 1 274 ? 9.831 3.563 -11.233 1.00 89.06 274 ILE A O 1
ATOM 2286 N N . ASN A 1 275 ? 8.988 3.645 -9.147 1.00 90.31 275 ASN A N 1
ATOM 2287 C CA . ASN A 1 275 ? 9.959 4.608 -8.633 1.00 90.31 275 ASN A CA 1
ATOM 2288 C C . ASN A 1 275 ? 11.393 4.070 -8.717 1.00 90.31 275 ASN A C 1
ATOM 2290 O O . ASN A 1 275 ? 12.277 4.787 -9.182 1.00 90.31 275 ASN A O 1
ATOM 2294 N N . VAL A 1 276 ? 11.620 2.800 -8.367 1.00 94.94 276 VAL A N 1
ATOM 2295 C CA . VAL A 1 276 ? 12.922 2.129 -8.522 1.00 94.94 276 VAL A CA 1
ATOM 2296 C C . VAL A 1 276 ? 13.356 2.133 -9.989 1.00 94.94 276 VAL A C 1
ATOM 2298 O O . VAL A 1 276 ? 14.461 2.574 -10.302 1.00 94.94 276 VAL A O 1
ATOM 2301 N N . LYS A 1 277 ? 12.487 1.697 -10.911 1.00 93.12 277 LYS A N 1
ATOM 2302 C CA . LYS A 1 277 ? 12.787 1.652 -12.353 1.00 93.12 277 LYS A CA 1
ATOM 2303 C C . LYS A 1 277 ? 13.133 3.038 -12.912 1.00 93.12 277 LYS A C 1
ATOM 2305 O O . LYS A 1 277 ? 14.079 3.172 -13.697 1.00 93.12 277 LYS A O 1
ATOM 2310 N N . LYS A 1 278 ? 12.406 4.073 -12.482 1.00 91.12 278 LYS A N 1
ATOM 2311 C CA . LYS A 1 278 ? 12.678 5.472 -12.833 1.00 91.12 278 LYS A CA 1
ATOM 2312 C C . LYS A 1 278 ? 14.027 5.936 -12.279 1.00 91.12 278 LYS A C 1
ATOM 2314 O O . LYS A 1 278 ? 14.856 6.410 -13.050 1.00 91.12 278 LYS A O 1
ATOM 2319 N N . SER A 1 279 ? 14.295 5.712 -10.994 1.00 93.12 279 SER A N 1
ATOM 2320 C CA . SER A 1 279 ? 15.562 6.093 -10.358 1.00 93.12 279 SER A CA 1
ATOM 2321 C C . SER A 1 279 ? 16.772 5.387 -10.970 1.00 93.12 279 SER A C 1
ATOM 2323 O O . SER A 1 279 ? 17.812 6.016 -11.144 1.00 93.12 279 SER A O 1
ATOM 2325 N N . VAL A 1 280 ? 16.650 4.115 -11.370 1.00 93.56 280 VAL A N 1
ATOM 2326 C CA . VAL A 1 280 ? 17.720 3.408 -12.100 1.00 93.56 280 VAL A CA 1
ATOM 2327 C C . VAL A 1 280 ? 17.985 4.069 -13.453 1.00 93.56 280 VAL A C 1
ATOM 2329 O O . VAL A 1 280 ? 19.142 4.254 -13.832 1.00 93.56 280 VAL A O 1
ATOM 2332 N N . SER A 1 281 ? 16.924 4.455 -14.166 1.00 89.88 281 SER A N 1
ATOM 2333 C CA . SER A 1 281 ? 17.025 5.119 -15.471 1.00 89.88 281 SER A CA 1
ATOM 2334 C C . SER A 1 281 ? 17.684 6.498 -15.368 1.00 89.88 281 SER A C 1
ATOM 2336 O O . SER A 1 281 ? 18.550 6.827 -16.177 1.00 89.88 281 SER A O 1
ATOM 2338 N N . GLU A 1 282 ? 17.328 7.275 -14.345 1.00 90.81 282 GLU A N 1
ATOM 2339 C CA . GLU A 1 282 ? 17.936 8.575 -14.042 1.00 90.81 282 GLU A CA 1
ATOM 2340 C C . GLU A 1 282 ? 19.408 8.430 -13.629 1.00 90.81 282 GLU A C 1
ATOM 2342 O O . GLU A 1 282 ? 20.261 9.166 -14.119 1.00 90.81 282 GLU A O 1
ATOM 2347 N N . PHE A 1 283 ? 19.734 7.445 -12.788 1.00 90.25 283 PHE A N 1
ATOM 2348 C CA . PHE A 1 283 ? 21.098 7.224 -12.302 1.00 90.25 283 PHE A CA 1
ATOM 2349 C C . PHE A 1 283 ? 22.083 6.836 -13.411 1.00 90.25 283 PHE A C 1
ATOM 2351 O O . PHE A 1 283 ? 23.233 7.283 -13.400 1.00 90.25 283 PHE A O 1
ATOM 2358 N N . GLN A 1 284 ? 21.651 6.011 -14.372 1.00 88.06 284 GLN A N 1
ATOM 2359 C CA . GLN A 1 284 ? 22.497 5.612 -15.502 1.00 88.06 284 GLN A CA 1
ATOM 2360 C C . GLN A 1 284 ? 22.606 6.690 -16.593 1.00 88.06 284 GLN A C 1
ATOM 2362 O O . GLN A 1 284 ? 23.492 6.610 -17.447 1.00 88.06 284 GLN A O 1
ATOM 2367 N N . CYS A 1 285 ? 21.743 7.711 -16.575 1.00 84.25 285 CYS A N 1
ATOM 2368 C CA . CYS A 1 285 ? 21.792 8.803 -17.539 1.00 84.25 285 CYS A CA 1
ATOM 2369 C C . CYS A 1 285 ? 23.133 9.552 -17.436 1.00 84.25 285 CYS A C 1
ATOM 2371 O O . CYS A 1 285 ? 23.537 10.013 -16.370 1.00 84.25 285 CYS A O 1
ATOM 2373 N N . GLY A 1 286 ? 23.854 9.652 -18.555 1.00 75.62 286 GLY A N 1
ATOM 2374 C CA . GLY A 1 286 ? 25.168 10.303 -18.608 1.00 75.62 286 GLY A CA 1
ATOM 2375 C C . GLY A 1 286 ? 26.333 9.481 -18.035 1.00 75.62 286 GLY A C 1
ATOM 2376 O O . GLY A 1 286 ? 27.455 9.986 -17.977 1.00 75.62 286 GLY A O 1
ATOM 2377 N N . LYS A 1 287 ? 26.119 8.219 -17.634 1.00 82.56 287 LYS A N 1
ATOM 2378 C CA . LYS A 1 287 ? 27.203 7.313 -17.219 1.00 82.56 287 LYS A CA 1
ATOM 2379 C C . LYS A 1 287 ? 27.874 6.663 -18.431 1.00 82.56 287 LYS A C 1
ATOM 2381 O O . LYS A 1 287 ? 27.290 6.506 -19.498 1.00 82.56 287 LYS A O 1
ATOM 2386 N N . LYS A 1 288 ? 29.129 6.232 -18.256 1.00 82.25 288 LYS A N 1
ATOM 2387 C CA . LYS A 1 288 ? 29.908 5.519 -19.293 1.00 82.25 288 LYS A CA 1
ATOM 2388 C C . LYS A 1 288 ? 29.479 4.056 -19.478 1.00 82.25 288 LYS A C 1
ATOM 2390 O O . LYS A 1 288 ? 30.072 3.330 -20.277 1.00 82.25 288 LYS A O 1
ATOM 2395 N N . TYR A 1 289 ? 28.479 3.616 -18.727 1.00 81.38 289 TYR A N 1
ATOM 2396 C CA . TYR A 1 289 ? 28.027 2.241 -18.654 1.00 81.38 289 TYR A CA 1
ATOM 2397 C C . TYR A 1 289 ? 26.510 2.185 -18.469 1.00 81.38 289 TYR A C 1
ATOM 2399 O O . TYR A 1 289 ? 25.917 3.124 -17.945 1.00 81.38 289 TYR A O 1
ATOM 2407 N N . ALA A 1 290 ? 25.906 1.065 -18.865 1.00 85.75 290 ALA A N 1
ATOM 2408 C CA . ALA A 1 290 ? 24.479 0.812 -18.693 1.00 85.75 290 ALA A CA 1
ATOM 2409 C C . ALA A 1 290 ? 24.257 -0.305 -17.672 1.00 85.75 290 ALA A C 1
ATOM 2411 O O . ALA A 1 290 ? 24.986 -1.304 -17.680 1.00 85.75 290 ALA A O 1
ATOM 2412 N N . LEU A 1 291 ? 23.246 -0.153 -16.822 1.00 89.19 291 LEU A N 1
ATOM 2413 C CA . LEU A 1 291 ? 22.849 -1.191 -15.874 1.00 89.19 291 LEU A CA 1
ATOM 2414 C C . LEU A 1 291 ? 21.998 -2.245 -16.588 1.00 89.19 291 LEU A C 1
ATOM 2416 O O . LEU A 1 291 ? 21.158 -1.928 -17.432 1.00 89.19 291 LEU A O 1
ATOM 2420 N N . LYS A 1 292 ? 22.237 -3.515 -16.267 1.00 91.06 292 LYS A N 1
ATOM 2421 C CA . LYS A 1 292 ? 21.451 -4.637 -16.783 1.00 91.06 292 LYS A CA 1
ATOM 2422 C C . LYS A 1 292 ? 20.068 -4.680 -16.122 1.00 91.06 292 LYS A C 1
ATOM 2424 O O . LYS A 1 292 ? 19.890 -4.166 -15.018 1.00 91.06 292 LYS A O 1
ATOM 2429 N N . LYS A 1 293 ? 19.097 -5.342 -16.761 1.00 89.94 293 LYS A N 1
ATOM 2430 C CA . LYS A 1 293 ? 17.721 -5.464 -16.236 1.00 89.94 293 LYS A CA 1
ATOM 2431 C C . LYS A 1 293 ? 17.691 -6.171 -14.874 1.00 89.94 293 LYS A C 1
ATOM 2433 O O . LYS A 1 293 ? 16.907 -5.801 -14.007 1.00 89.94 293 LYS A O 1
ATOM 2438 N N . GLU A 1 294 ? 18.582 -7.138 -14.686 1.00 92.50 294 GLU A N 1
ATOM 2439 C CA . GLU A 1 294 ? 18.796 -7.923 -13.470 1.00 92.50 294 GLU A CA 1
ATOM 2440 C C . GLU A 1 294 ? 19.084 -7.025 -12.265 1.00 92.50 294 GLU A C 1
ATOM 2442 O O . GLU A 1 294 ? 18.614 -7.305 -11.170 1.00 92.50 294 GLU A O 1
ATOM 2447 N N . PHE A 1 295 ? 19.786 -5.902 -12.464 1.00 93.56 295 PHE A N 1
ATOM 2448 C CA . PHE A 1 295 ? 20.026 -4.940 -11.390 1.00 93.56 295 PHE A CA 1
ATOM 2449 C C . PHE A 1 295 ? 18.731 -4.289 -10.910 1.00 93.56 295 PHE A C 1
ATOM 2451 O O . PHE A 1 295 ? 18.524 -4.136 -9.711 1.00 93.56 295 PHE A O 1
ATOM 2458 N N . THR A 1 296 ? 17.852 -3.902 -11.839 1.00 94.56 296 THR A N 1
ATOM 2459 C CA . THR A 1 296 ? 16.557 -3.313 -11.4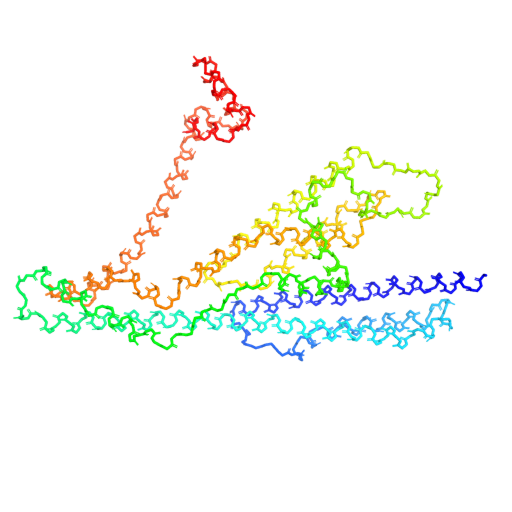82 1.00 94.56 296 THR A CA 1
ATOM 2460 C C . THR A 1 296 ? 15.673 -4.332 -10.776 1.00 94.56 296 THR A C 1
ATOM 2462 O O . THR A 1 296 ? 15.073 -3.989 -9.765 1.00 94.56 296 THR A O 1
ATOM 2465 N N . VAL A 1 297 ? 15.636 -5.578 -11.261 1.00 94.62 297 VAL A N 1
ATOM 2466 C CA . VAL A 1 297 ? 14.887 -6.670 -10.618 1.00 94.62 297 VAL A CA 1
ATOM 2467 C C . VAL A 1 297 ? 15.390 -6.910 -9.195 1.00 94.62 297 VAL A C 1
ATOM 2469 O O . VAL A 1 297 ? 14.587 -6.891 -8.262 1.00 94.62 297 VAL A O 1
ATOM 2472 N N . ASP A 1 298 ? 16.704 -7.054 -9.006 1.00 95.62 298 ASP A N 1
ATOM 2473 C CA . ASP A 1 298 ? 17.285 -7.289 -7.684 1.00 95.62 298 ASP A CA 1
ATOM 2474 C C . ASP A 1 298 ? 17.082 -6.094 -6.750 1.00 95.62 298 ASP A C 1
ATOM 2476 O O . ASP A 1 298 ? 16.727 -6.280 -5.590 1.00 95.62 298 ASP A O 1
ATOM 2480 N N . LEU A 1 299 ? 17.231 -4.861 -7.237 1.00 96.31 299 LEU A N 1
ATOM 2481 C CA . LEU A 1 299 ? 16.982 -3.673 -6.423 1.00 96.31 299 LEU A CA 1
ATOM 2482 C C . LEU A 1 299 ? 15.509 -3.565 -6.005 1.00 96.31 299 LEU A C 1
ATOM 2484 O O . LEU A 1 299 ? 15.227 -3.253 -4.850 1.00 96.31 299 LEU A O 1
ATOM 2488 N N . THR A 1 300 ? 14.566 -3.856 -6.906 1.00 96.19 300 THR A N 1
ATOM 2489 C CA . THR A 1 300 ? 13.137 -3.879 -6.572 1.00 96.19 300 THR A CA 1
ATOM 2490 C C . THR A 1 300 ? 12.833 -4.963 -5.538 1.00 96.19 300 THR A C 1
ATOM 2492 O O . THR A 1 300 ? 12.218 -4.665 -4.518 1.00 96.19 300 THR A O 1
ATOM 2495 N N . LEU A 1 301 ? 13.294 -6.202 -5.737 1.00 96.31 301 LEU A N 1
ATOM 2496 C CA . LEU A 1 301 ? 13.092 -7.279 -4.760 1.00 96.31 301 LEU A CA 1
ATOM 2497 C C . LEU A 1 301 ? 13.716 -6.945 -3.402 1.00 96.31 301 LEU A C 1
ATOM 2499 O O . LEU A 1 301 ? 13.107 -7.211 -2.369 1.00 96.31 301 LEU A O 1
ATOM 2503 N N . TYR A 1 302 ? 14.894 -6.321 -3.402 1.00 96.12 302 TYR A N 1
ATOM 2504 C CA . TYR A 1 302 ? 15.572 -5.868 -2.194 1.00 96.12 302 TYR A CA 1
ATOM 2505 C C . TYR A 1 302 ? 14.718 -4.886 -1.387 1.00 96.12 302 TYR A C 1
ATOM 2507 O O . TYR A 1 302 ? 14.459 -5.132 -0.209 1.00 96.12 302 TYR A O 1
ATOM 2515 N N . VAL A 1 303 ? 14.223 -3.807 -2.000 1.00 96.19 303 VAL A N 1
ATOM 2516 C CA . VAL A 1 303 ? 13.427 -2.813 -1.259 1.00 96.19 303 VAL A CA 1
ATOM 2517 C C . VAL A 1 303 ? 12.078 -3.368 -0.790 1.00 96.19 303 VAL A C 1
ATOM 2519 O O . VAL A 1 303 ? 11.610 -3.006 0.292 1.00 96.19 303 VAL A O 1
ATOM 2522 N N . LEU A 1 304 ? 11.465 -4.283 -1.551 1.00 94.94 304 LEU A N 1
ATOM 2523 C CA . LEU A 1 304 ? 10.210 -4.926 -1.152 1.00 94.94 304 LEU A CA 1
ATOM 2524 C C . LEU A 1 304 ? 10.414 -5.915 0.011 1.00 94.94 304 LEU A C 1
ATOM 2526 O O . LEU A 1 304 ? 9.616 -5.903 0.945 1.00 94.94 304 LEU A O 1
ATOM 2530 N N . ASP A 1 305 ? 11.506 -6.691 0.021 1.00 94.44 305 ASP A N 1
ATOM 2531 C CA . ASP A 1 305 ? 11.893 -7.570 1.146 1.00 94.44 305 ASP A CA 1
ATOM 2532 C C . ASP A 1 305 ? 12.128 -6.755 2.428 1.00 94.44 305 ASP A C 1
ATOM 2534 O O . ASP A 1 305 ? 11.655 -7.114 3.506 1.00 94.44 305 ASP A O 1
ATOM 2538 N N . ARG A 1 306 ? 12.774 -5.587 2.312 1.00 94.06 306 ARG A N 1
ATOM 2539 C CA . ARG A 1 306 ? 12.990 -4.661 3.441 1.00 94.06 306 ARG A CA 1
ATOM 2540 C C . ARG A 1 306 ? 11.689 -4.077 3.992 1.00 94.06 306 ARG A C 1
ATOM 2542 O O . ARG A 1 306 ? 11.599 -3.804 5.188 1.00 94.06 306 ARG A O 1
ATOM 2549 N N . SER A 1 307 ? 10.682 -3.929 3.138 1.00 93.56 307 SER A N 1
ATOM 2550 C CA . SER A 1 307 ? 9.368 -3.385 3.494 1.00 93.56 307 SER A CA 1
ATOM 2551 C C . SER A 1 307 ? 8.392 -4.446 4.016 1.00 93.56 307 SER A C 1
ATOM 2553 O O . SER A 1 307 ? 7.392 -4.106 4.648 1.00 93.56 307 SER A O 1
ATOM 2555 N N . GLU A 1 308 ? 8.674 -5.731 3.782 1.00 93.50 308 GLU A N 1
ATOM 2556 C CA . GLU A 1 308 ? 7.762 -6.848 4.046 1.00 93.50 308 GLU A CA 1
ATOM 2557 C C . GLU A 1 308 ? 7.305 -6.906 5.506 1.00 93.50 308 GLU A C 1
ATOM 2559 O O . GLU A 1 308 ? 6.115 -7.067 5.775 1.00 93.50 308 GLU A O 1
ATOM 2564 N N . ARG A 1 309 ? 8.238 -6.755 6.456 1.00 92.25 309 ARG A N 1
ATOM 2565 C CA . ARG A 1 309 ? 7.915 -6.804 7.889 1.00 92.25 309 ARG A CA 1
ATOM 2566 C C . ARG A 1 309 ? 6.912 -5.718 8.260 1.00 92.25 309 ARG A C 1
ATOM 2568 O O . ARG A 1 309 ? 5.897 -6.023 8.873 1.00 92.25 309 ARG A O 1
ATOM 2575 N N . TRP A 1 310 ? 7.181 -4.480 7.846 1.00 93.75 310 TRP A N 1
ATOM 2576 C CA . TRP A 1 310 ? 6.297 -3.354 8.129 1.00 93.75 310 TRP A CA 1
ATOM 2577 C C . TRP A 1 310 ? 4.917 -3.565 7.496 1.00 93.75 310 TRP A C 1
ATOM 2579 O O . TRP A 1 310 ? 3.912 -3.438 8.182 1.00 93.75 310 TRP A O 1
ATOM 2589 N N . LEU A 1 311 ? 4.857 -3.996 6.231 1.00 93.12 311 LEU A N 1
ATOM 2590 C CA . LEU A 1 311 ? 3.593 -4.285 5.544 1.00 93.12 311 LEU A CA 1
ATOM 2591 C C . LEU A 1 311 ? 2.780 -5.378 6.249 1.00 93.12 311 LEU A C 1
ATOM 2593 O O . LEU A 1 311 ? 1.572 -5.225 6.422 1.00 93.12 311 LEU A O 1
ATOM 2597 N N . LYS A 1 312 ? 3.430 -6.466 6.677 1.00 90.56 312 LYS A N 1
ATOM 2598 C CA . LYS A 1 312 ? 2.779 -7.560 7.410 1.00 90.56 312 LYS A CA 1
ATOM 2599 C C . LYS A 1 312 ? 2.297 -7.120 8.788 1.00 90.56 312 LYS A C 1
ATOM 2601 O O . LYS A 1 312 ? 1.183 -7.472 9.166 1.00 90.56 312 LYS A O 1
ATOM 2606 N N . ASP A 1 313 ? 3.098 -6.351 9.518 1.00 89.94 313 ASP A N 1
ATOM 2607 C CA . ASP A 1 313 ? 2.727 -5.855 10.843 1.00 89.94 313 ASP A CA 1
ATOM 2608 C C . ASP A 1 313 ? 1.588 -4.830 10.756 1.00 89.94 313 ASP A C 1
ATOM 2610 O O . ASP A 1 313 ? 0.612 -4.933 11.498 1.00 89.94 313 ASP A O 1
ATOM 2614 N N . SER A 1 314 ? 1.643 -3.894 9.807 1.00 88.44 314 SER A N 1
ATOM 2615 C CA . SER A 1 314 ? 0.567 -2.928 9.578 1.00 88.44 314 SER A CA 1
ATOM 2616 C C . SER A 1 314 ? -0.713 -3.594 9.070 1.00 88.44 314 SER A C 1
ATOM 2618 O O . SER A 1 314 ? -1.801 -3.252 9.531 1.00 88.44 314 SER A O 1
ATOM 2620 N N . HIS A 1 315 ? -0.611 -4.595 8.186 1.00 86.38 315 HIS A N 1
ATOM 2621 C CA . HIS A 1 315 ? -1.775 -5.388 7.775 1.00 86.38 315 HIS A CA 1
ATOM 2622 C C . HIS A 1 315 ? -2.338 -6.194 8.945 1.00 86.38 315 HIS A C 1
ATOM 2624 O O . HIS A 1 315 ? -3.551 -6.276 9.093 1.00 86.38 315 HIS A O 1
ATOM 2630 N N . ARG A 1 316 ? -1.491 -6.734 9.832 1.00 82.94 316 ARG A N 1
ATOM 2631 C CA . ARG A 1 316 ? -1.955 -7.384 11.065 1.00 82.94 316 ARG A CA 1
ATOM 2632 C C . ARG A 1 316 ? -2.715 -6.405 11.955 1.00 82.94 316 ARG A C 1
ATOM 2634 O O . ARG A 1 316 ? -3.790 -6.762 12.401 1.00 82.94 316 ARG A O 1
ATOM 2641 N N . ARG A 1 317 ? -2.253 -5.166 12.140 1.00 83.06 317 ARG A N 1
ATOM 2642 C CA . ARG A 1 317 ? -3.011 -4.145 12.895 1.00 83.06 317 ARG A CA 1
ATOM 2643 C C . ARG A 1 317 ? -4.355 -3.815 12.246 1.00 83.06 317 ARG A C 1
ATOM 2645 O O . ARG A 1 317 ? -5.355 -3.664 12.940 1.00 83.06 317 ARG A O 1
ATOM 2652 N N . PHE A 1 318 ? -4.405 -3.772 10.915 1.00 80.38 318 PHE A N 1
ATOM 2653 C CA . PHE A 1 318 ? -5.665 -3.659 10.182 1.00 80.38 318 PHE A CA 1
ATOM 2654 C C . PHE A 1 318 ? -6.587 -4.866 10.429 1.00 80.38 318 PHE A C 1
ATOM 2656 O O . PHE A 1 318 ? -7.793 -4.696 10.590 1.00 80.38 318 PHE A O 1
ATOM 2663 N N . LYS A 1 319 ? -6.034 -6.079 10.537 1.00 73.19 319 LYS A N 1
ATOM 2664 C CA . LYS A 1 319 ? -6.788 -7.271 10.953 1.00 73.19 319 LYS A CA 1
ATOM 2665 C C . LYS A 1 319 ? -7.173 -7.264 12.426 1.00 73.19 319 LYS A C 1
ATOM 2667 O O . LYS A 1 319 ? -8.219 -7.791 12.759 1.00 73.19 319 LYS A O 1
ATOM 2672 N N . ASP A 1 320 ? -6.371 -6.685 13.307 1.00 66.94 320 ASP A N 1
ATOM 2673 C CA . ASP A 1 320 ? -6.695 -6.558 14.730 1.00 66.94 320 ASP A CA 1
ATOM 2674 C C . ASP A 1 320 ? -7.816 -5.522 14.952 1.00 66.94 320 ASP A C 1
ATOM 2676 O O . ASP A 1 320 ? -8.460 -5.510 15.999 1.00 66.94 320 ASP A O 1
ATOM 2680 N N . ASN A 1 321 ? -8.130 -4.716 13.931 1.00 63.94 321 ASN A N 1
ATOM 2681 C CA . ASN A 1 321 ? -9.387 -3.975 13.806 1.00 63.94 321 ASN A CA 1
ATOM 2682 C C . ASN A 1 321 ? -10.564 -4.837 13.294 1.00 63.94 321 ASN A C 1
ATOM 2684 O O . ASN A 1 321 ? -11.611 -4.277 12.944 1.00 63.94 321 ASN A O 1
ATOM 2688 N N . ASP A 1 322 ? -10.425 -6.167 13.232 1.00 70.19 322 ASP A N 1
ATOM 2689 C CA . ASP A 1 322 ? -11.523 -7.085 12.929 1.00 70.19 322 ASP A CA 1
ATOM 2690 C C . ASP A 1 322 ? -12.654 -6.907 13.943 1.00 70.19 322 ASP A C 1
ATOM 2692 O O . ASP A 1 322 ? -12.465 -6.549 15.110 1.00 70.19 322 ASP A O 1
ATOM 2696 N N . VAL A 1 323 ? -13.858 -7.167 13.457 1.00 74.25 323 VAL A N 1
ATOM 2697 C CA . VAL A 1 323 ? -15.141 -6.939 14.105 1.00 74.25 323 VAL A CA 1
ATOM 2698 C C . VAL A 1 323 ? -15.150 -7.460 15.549 1.00 74.25 323 VAL A C 1
ATOM 2700 O O . VAL A 1 323 ? -15.661 -6.786 16.443 1.00 74.25 323 VAL A O 1
ATOM 2703 N N . PHE A 1 324 ? -14.546 -8.626 15.805 1.00 76.75 324 PHE A N 1
ATOM 2704 C CA . PHE A 1 324 ? -14.469 -9.216 17.143 1.00 76.75 324 PHE A CA 1
ATOM 2705 C C . PHE A 1 324 ? -13.529 -8.467 18.095 1.00 76.75 324 PHE A C 1
ATOM 2707 O O . PHE A 1 324 ? -13.919 -8.129 19.216 1.00 76.75 324 PHE A O 1
ATOM 2714 N N . ALA A 1 325 ? -12.292 -8.209 17.668 1.00 78.50 325 ALA A N 1
ATOM 2715 C CA . ALA A 1 325 ? -11.297 -7.513 18.481 1.00 78.50 325 ALA A CA 1
ATOM 2716 C C . ALA A 1 325 ? -11.724 -6.062 18.754 1.00 78.50 325 ALA A C 1
ATOM 2718 O O . ALA A 1 325 ? -11.632 -5.595 19.893 1.00 78.50 325 ALA A O 1
ATOM 2719 N N . TYR A 1 326 ? -12.310 -5.407 17.749 1.00 80.94 326 TYR A N 1
ATOM 2720 C CA . TYR A 1 326 ? -12.950 -4.104 17.878 1.00 80.94 326 TYR A CA 1
ATOM 2721 C C . TYR A 1 326 ? -14.088 -4.115 18.902 1.00 80.94 326 TYR A C 1
ATOM 2723 O O . TYR A 1 326 ? -14.095 -3.314 19.831 1.00 80.94 326 TYR A O 1
ATOM 2731 N N . ALA A 1 327 ? -15.036 -5.049 18.786 1.00 83.50 327 ALA A N 1
ATOM 2732 C CA . ALA A 1 327 ? -16.141 -5.143 19.735 1.00 83.50 327 ALA A CA 1
ATOM 2733 C C . ALA A 1 327 ? -15.626 -5.341 21.167 1.00 83.50 327 ALA A C 1
ATOM 2735 O O . ALA A 1 327 ? -16.101 -4.681 22.085 1.00 83.50 327 ALA A O 1
ATOM 2736 N N . LYS A 1 328 ? -14.609 -6.194 21.355 1.00 83.75 328 LYS A N 1
ATOM 2737 C CA . LYS A 1 328 ? -13.997 -6.464 22.662 1.00 83.75 328 LYS A CA 1
ATOM 2738 C C . LYS A 1 328 ? -13.325 -5.227 23.269 1.00 83.75 328 LYS A C 1
ATOM 2740 O O . LYS A 1 328 ? -13.445 -5.035 24.479 1.00 83.75 328 LYS A O 1
ATOM 2745 N N . SER A 1 329 ? -12.650 -4.397 22.469 1.00 84.25 329 SER A N 1
ATOM 2746 C CA . SER A 1 329 ? -11.966 -3.188 22.961 1.00 84.25 329 SER A CA 1
ATOM 2747 C C . SER A 1 329 ? -12.939 -2.136 23.507 1.00 84.25 329 SER A C 1
ATOM 2749 O O . SER A 1 329 ? -12.587 -1.371 24.399 1.00 84.25 329 SER A O 1
ATOM 2751 N N . LYS A 1 330 ? -14.201 -2.157 23.062 1.00 86.00 330 LYS A N 1
ATOM 2752 C CA . LYS A 1 330 ? -15.250 -1.222 23.497 1.00 86.00 330 LYS A CA 1
ATOM 2753 C C . LYS A 1 330 ? -15.863 -1.545 24.866 1.00 86.00 330 LYS A C 1
ATOM 2755 O O . LYS A 1 330 ? -16.752 -0.822 25.313 1.00 86.00 330 LYS A O 1
ATOM 2760 N N . LYS A 1 331 ? -15.404 -2.600 25.556 1.00 89.12 331 LYS A N 1
ATOM 2761 C CA . LYS A 1 331 ? -15.969 -3.055 26.844 1.00 89.12 331 LYS A CA 1
ATOM 2762 C C . LYS A 1 331 ? -16.075 -1.933 27.871 1.00 89.12 331 LYS A C 1
ATOM 2764 O O . LYS A 1 331 ? -17.135 -1.740 28.455 1.00 89.12 331 LYS A O 1
ATOM 2769 N N . GLU A 1 332 ? -14.982 -1.212 28.099 1.00 87.25 332 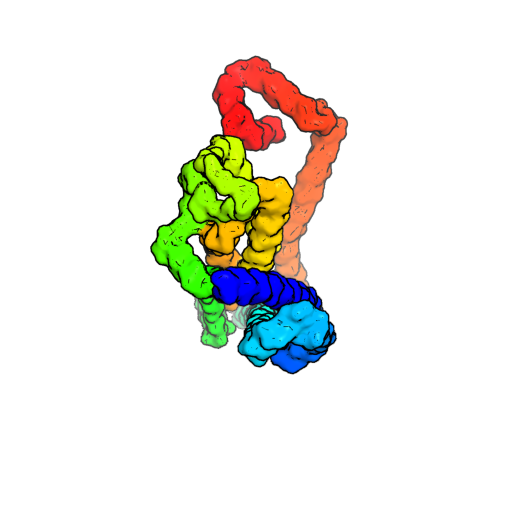GLU A N 1
ATOM 2770 C CA . GLU A 1 332 ? -14.933 -0.156 29.114 1.00 87.25 332 GLU A CA 1
ATOM 2771 C C . GLU A 1 332 ? -15.906 0.983 28.788 1.00 87.25 332 GLU A C 1
ATOM 2773 O O . GLU A 1 332 ? -16.649 1.441 29.654 1.00 87.25 332 GLU A O 1
ATOM 2778 N N . GLN A 1 333 ? -15.974 1.359 27.509 1.00 86.31 333 GLN A N 1
ATOM 2779 C CA . GLN A 1 333 ? -16.884 2.375 26.996 1.00 86.31 333 GLN A CA 1
ATOM 2780 C C . GLN A 1 333 ? -18.356 2.000 27.257 1.00 86.31 333 GLN A C 1
ATOM 2782 O O . GLN A 1 333 ? -19.119 2.787 27.820 1.00 86.31 333 GLN A O 1
ATOM 2787 N N . PHE A 1 334 ? -18.763 0.778 26.902 1.00 88.94 334 PHE A N 1
ATOM 2788 C CA . PHE A 1 334 ? -20.146 0.329 27.095 1.00 88.94 334 PHE A CA 1
ATOM 2789 C C . PHE A 1 334 ? -20.496 -0.000 28.549 1.00 88.94 334 PHE A C 1
ATOM 2791 O O . PHE A 1 334 ? -21.675 0.072 28.903 1.00 88.94 334 PHE A O 1
ATOM 2798 N N . ASN A 1 335 ? -19.503 -0.308 29.388 1.00 87.50 335 ASN A N 1
ATOM 2799 C CA . ASN A 1 335 ? -19.679 -0.421 30.835 1.00 87.50 335 ASN A CA 1
ATOM 2800 C C . ASN A 1 335 ? -20.008 0.950 31.449 1.00 87.50 335 ASN A C 1
ATOM 2802 O O . ASN A 1 335 ? -21.002 1.080 32.156 1.00 87.50 335 ASN A O 1
ATOM 2806 N N . LYS A 1 336 ? -19.262 2.009 31.097 1.00 86.44 336 LYS A N 1
ATOM 2807 C CA . LYS A 1 336 ? -19.587 3.384 31.527 1.00 86.44 336 LYS A CA 1
ATOM 2808 C C . LYS A 1 336 ? -21.005 3.787 31.119 1.00 86.44 336 LYS A C 1
ATOM 2810 O O . LYS A 1 336 ? -21.757 4.296 31.947 1.00 86.44 336 LYS A O 1
ATOM 2815 N N . ALA A 1 337 ? -21.392 3.490 29.876 1.00 86.69 337 ALA A N 1
ATOM 2816 C CA . ALA A 1 337 ? -22.746 3.749 29.392 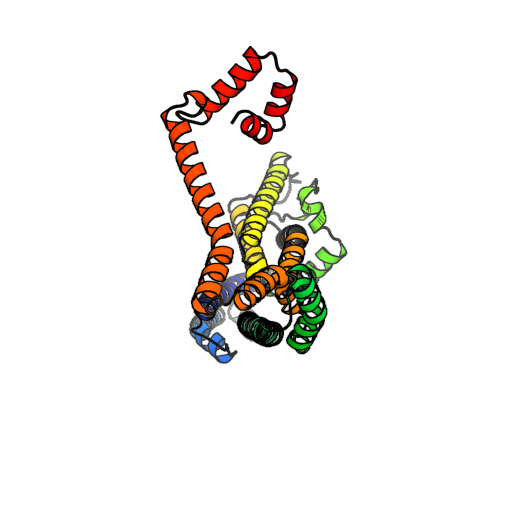1.00 86.69 337 ALA A CA 1
ATOM 2817 C C . ALA A 1 337 ? -23.814 3.000 30.207 1.00 86.69 337 ALA A C 1
ATOM 2819 O O . ALA A 1 337 ? -24.807 3.598 30.619 1.00 86.69 337 ALA A O 1
ATOM 2820 N N . PHE A 1 338 ? -23.595 1.710 30.478 1.00 89.06 338 PHE A N 1
ATOM 2821 C CA . PHE A 1 338 ? -24.455 0.898 31.342 1.00 89.06 338 PHE A CA 1
ATOM 2822 C C . PHE A 1 338 ? -24.595 1.509 32.745 1.00 89.06 338 PHE A C 1
ATOM 2824 O O . PHE A 1 338 ? -25.715 1.736 33.200 1.00 89.06 338 PHE A O 1
ATOM 2831 N N . THR A 1 339 ? -23.484 1.861 33.394 1.00 87.12 339 THR A N 1
ATOM 2832 C CA . THR A 1 339 ? -23.478 2.496 34.720 1.00 87.12 339 THR A CA 1
ATOM 2833 C C . THR A 1 339 ? -24.222 3.830 34.722 1.00 87.12 339 THR A C 1
ATOM 2835 O O . THR A 1 339 ? -24.999 4.099 35.640 1.00 87.12 339 THR A O 1
ATOM 2838 N N . GLY A 1 340 ? -24.042 4.653 33.685 1.00 85.50 340 GLY A N 1
ATOM 2839 C CA . GLY A 1 340 ? -24.798 5.892 33.504 1.00 85.50 340 GLY A CA 1
ATOM 2840 C C . GLY A 1 340 ? -26.305 5.638 33.417 1.00 85.50 340 GLY A C 1
ATOM 2841 O O . GLY A 1 340 ? -27.085 6.283 34.118 1.00 85.50 340 GLY A O 1
ATOM 2842 N N . PHE A 1 341 ? -26.730 4.647 32.629 1.00 87.75 341 PHE A N 1
ATOM 2843 C CA . PHE A 1 341 ? -28.143 4.268 32.543 1.00 87.75 341 PHE A CA 1
ATOM 2844 C C . PHE A 1 341 ? -28.706 3.744 33.872 1.00 87.75 341 PHE A C 1
ATOM 2846 O O . PHE A 1 341 ? -29.820 4.124 34.237 1.00 87.75 341 PHE A O 1
ATOM 2853 N N . CYS A 1 342 ? -27.947 2.942 34.627 1.00 85.25 342 CYS A N 1
ATOM 2854 C CA . CYS A 1 342 ? -28.341 2.479 35.965 1.00 85.25 342 CYS A CA 1
ATOM 2855 C C . CYS A 1 342 ? -28.558 3.650 36.937 1.00 85.25 342 CYS A C 1
ATOM 2857 O O . CYS A 1 342 ? -29.490 3.623 37.738 1.00 85.25 342 CYS A O 1
ATOM 2859 N N . LYS A 1 343 ? -27.752 4.714 36.822 1.00 84.62 343 LYS A N 1
ATOM 2860 C CA . LYS A 1 343 ? -27.876 5.956 37.610 1.00 84.62 343 LYS A CA 1
ATOM 2861 C C . LYS A 1 343 ? -29.029 6.862 37.152 1.00 84.62 343 LYS A C 1
ATOM 2863 O O . LYS A 1 343 ? -29.255 7.914 37.742 1.00 84.62 343 LYS A O 1
ATOM 2868 N N . GLY A 1 344 ? -29.781 6.459 36.126 1.00 82.75 344 GLY A N 1
ATOM 2869 C CA . GLY A 1 344 ? -30.913 7.215 35.595 1.00 82.75 344 GLY A CA 1
ATOM 2870 C C . GLY A 1 344 ? -30.528 8.313 34.603 1.00 82.75 344 GLY A C 1
ATOM 2871 O O . GLY A 1 344 ? -31.384 9.130 34.261 1.00 82.75 344 GLY A O 1
ATOM 2872 N N . SER A 1 345 ? -29.282 8.335 34.115 1.00 86.44 345 SER A N 1
ATOM 2873 C CA . SER A 1 345 ? -28.861 9.279 33.078 1.00 86.44 345 SER A CA 1
ATOM 2874 C C . SER A 1 345 ? -29.691 9.103 31.806 1.00 86.44 345 SER A C 1
ATOM 2876 O O . SER A 1 345 ? -30.014 7.988 31.384 1.00 86.44 345 SER A O 1
ATOM 2878 N N . SER A 1 346 ? -30.026 10.221 31.161 1.00 86.25 346 SER A N 1
ATOM 2879 C CA . SER A 1 346 ? -30.692 10.187 29.860 1.00 86.25 346 SER A CA 1
ATOM 2880 C C . SER A 1 346 ? -29.733 9.678 28.779 1.00 86.25 346 SER A C 1
ATOM 2882 O O . SER A 1 346 ? -28.512 9.805 28.897 1.00 86.25 346 SER A O 1
ATOM 2884 N N . SER A 1 347 ? -30.276 9.146 27.680 1.00 83.00 347 SER A N 1
ATOM 2885 C CA . SER A 1 347 ? -29.451 8.729 26.539 1.00 83.00 347 SER A CA 1
ATOM 2886 C C . SER A 1 347 ? -28.580 9.869 26.006 1.00 83.00 347 SER A C 1
ATOM 2888 O O . SER A 1 347 ? -27.429 9.617 25.683 1.00 83.00 347 SER A O 1
ATOM 2890 N N . ALA A 1 348 ? -29.072 11.113 25.986 1.00 85.25 348 ALA A N 1
ATOM 2891 C CA . ALA A 1 348 ? -28.293 12.265 25.527 1.00 85.25 348 ALA A CA 1
ATOM 2892 C C . ALA A 1 348 ? -27.040 12.520 26.384 1.00 85.25 348 ALA A C 1
ATOM 2894 O O . ALA A 1 348 ? -25.978 12.794 25.833 1.00 85.25 348 ALA A O 1
ATOM 2895 N N . VAL A 1 349 ? -27.145 12.384 27.712 1.00 86.56 349 VAL A N 1
ATOM 2896 C CA . VAL A 1 349 ? -26.004 12.556 28.631 1.00 86.56 349 VAL A CA 1
ATOM 2897 C C . VAL A 1 349 ? -24.977 11.447 28.425 1.00 86.56 349 VAL A C 1
ATOM 2899 O O . VAL A 1 349 ? -23.798 11.735 28.249 1.00 86.56 349 VAL A O 1
ATOM 2902 N N . VAL A 1 350 ? -25.433 10.193 28.353 1.00 86.19 350 VAL A N 1
ATOM 2903 C CA . VAL A 1 350 ? -24.547 9.048 28.100 1.00 86.19 350 VAL A CA 1
ATOM 2904 C C . VAL A 1 350 ? -23.841 9.194 26.749 1.00 86.19 350 VAL A C 1
ATOM 2906 O O . VAL A 1 350 ? -22.634 9.001 26.667 1.00 86.19 350 VAL A O 1
ATOM 2909 N N . PHE A 1 351 ? -24.553 9.596 25.692 1.00 82.50 351 PHE A N 1
ATOM 2910 C CA . PHE A 1 351 ? -23.938 9.854 24.387 1.00 82.50 351 PHE A CA 1
ATOM 2911 C C . PHE A 1 351 ? -22.898 10.977 24.437 1.00 82.50 351 PHE A C 1
ATOM 2913 O O . PHE A 1 351 ? -21.831 10.827 23.846 1.00 82.50 351 PHE A O 1
ATOM 2920 N N . ALA A 1 352 ? -23.178 12.074 25.144 1.00 84.19 352 ALA A N 1
ATOM 2921 C CA . ALA A 1 352 ? -22.224 13.168 25.297 1.00 84.19 352 ALA A CA 1
ATOM 2922 C C . ALA A 1 352 ? -20.939 12.700 26.000 1.00 84.19 352 ALA A C 1
ATOM 2924 O O . ALA A 1 352 ? -19.847 12.993 25.522 1.00 84.19 352 ALA A O 1
ATOM 2925 N N . GLU A 1 353 ? -21.055 11.913 27.073 1.00 84.69 353 GLU A N 1
ATOM 2926 C CA . GLU A 1 353 ? -19.899 11.328 27.766 1.00 84.69 353 GLU A CA 1
ATOM 2927 C C . GLU A 1 353 ? -19.103 10.378 26.862 1.00 84.69 353 GLU A C 1
ATOM 2929 O O . GLU A 1 353 ? -17.877 10.469 26.806 1.00 84.69 353 GLU A O 1
ATOM 2934 N N . LEU A 1 354 ? -19.784 9.519 26.096 1.00 83.94 354 LEU A N 1
ATOM 2935 C CA . LEU A 1 354 ? -19.142 8.605 25.150 1.00 83.94 354 LEU A CA 1
ATOM 2936 C C . LEU A 1 354 ? -18.360 9.343 24.055 1.00 83.94 354 LEU A C 1
ATOM 2938 O O . LEU A 1 354 ? -17.244 8.941 23.727 1.00 83.94 354 LEU A O 1
ATOM 2942 N N . ILE A 1 355 ? -18.933 10.413 23.497 1.00 83.69 355 ILE A N 1
ATOM 2943 C CA . ILE A 1 355 ? -18.271 11.251 22.488 1.00 83.69 355 ILE A CA 1
ATOM 2944 C C . ILE A 1 355 ? -17.068 11.967 23.109 1.00 83.69 355 ILE A C 1
ATOM 2946 O O . ILE A 1 355 ? -15.988 11.970 22.521 1.00 83.69 355 ILE A O 1
ATOM 2950 N N . CYS A 1 356 ? -17.215 12.529 24.312 1.00 83.62 356 CYS A N 1
ATOM 2951 C CA . CYS A 1 356 ? -16.115 13.172 25.031 1.00 83.62 356 CYS A CA 1
ATOM 2952 C C . CYS A 1 356 ? -14.953 12.203 25.296 1.00 83.62 356 CYS A C 1
ATOM 2954 O O . CYS A 1 356 ? -13.800 12.561 25.054 1.00 83.62 356 CYS A O 1
ATOM 2956 N N . ASP A 1 357 ? -15.239 10.972 25.727 1.00 81.38 357 ASP A N 1
ATOM 2957 C CA . ASP A 1 357 ? -14.226 9.933 25.944 1.00 81.38 357 ASP A CA 1
ATOM 2958 C C . ASP A 1 357 ? -13.502 9.551 24.643 1.00 81.38 357 ASP A C 1
ATOM 2960 O O . ASP A 1 357 ? -12.292 9.319 24.661 1.00 81.38 357 ASP A O 1
ATOM 2964 N N . GLN A 1 358 ? -14.207 9.533 23.507 1.00 81.69 358 GLN A N 1
ATOM 2965 C CA . GLN A 1 358 ? -13.605 9.274 22.195 1.00 81.69 358 GLN A CA 1
ATOM 2966 C C . GLN A 1 358 ? -12.761 10.443 21.677 1.00 81.69 358 GLN A C 1
ATOM 2968 O O . GLN A 1 358 ? -11.731 10.217 21.046 1.00 81.69 358 GLN A O 1
ATOM 2973 N N . LEU A 1 359 ? -13.171 11.685 21.939 1.00 84.31 359 LEU A N 1
ATOM 2974 C CA . LEU A 1 359 ? -12.449 12.877 21.491 1.00 84.31 359 LEU A CA 1
ATOM 2975 C C . LEU A 1 359 ? -11.227 13.189 22.362 1.00 84.31 359 LEU A C 1
ATOM 2977 O O . LEU A 1 359 ? -10.275 13.802 21.881 1.00 84.31 359 LEU A O 1
ATOM 2981 N N . LYS A 1 360 ? -11.224 12.771 23.632 1.00 86.06 360 LYS A N 1
ATOM 2982 C CA . LYS A 1 360 ? -10.176 13.115 24.604 1.00 86.06 360 LYS A CA 1
ATOM 2983 C C . LYS A 1 360 ? -8.751 12.747 24.152 1.00 86.06 360 LYS A C 1
ATOM 2985 O O . LYS A 1 360 ? -7.887 13.617 24.286 1.00 86.06 360 LYS A O 1
ATOM 2990 N N . PRO A 1 361 ? -8.460 11.548 23.603 1.00 82.88 361 PRO A N 1
ATOM 2991 C CA . PRO A 1 361 ? -7.126 11.227 23.092 1.00 82.88 361 PRO A CA 1
ATOM 2992 C C . PRO A 1 361 ? -6.708 12.153 21.946 1.00 82.88 361 PRO A C 1
ATOM 2994 O O . PRO A 1 361 ? -5.624 12.725 21.998 1.00 82.88 361 PRO A O 1
ATOM 2997 N N . SER A 1 362 ? -7.594 12.376 20.970 1.00 80.12 362 SER A N 1
ATOM 2998 C CA . SER A 1 362 ? -7.317 13.233 19.811 1.00 80.12 362 SER A CA 1
ATOM 2999 C C . SER A 1 362 ? -7.121 14.699 20.195 1.00 80.12 362 SER A C 1
ATOM 3001 O O . SER A 1 362 ? -6.231 15.358 19.668 1.00 80.12 362 SER A O 1
ATOM 3003 N N . ILE A 1 363 ? -7.912 15.218 21.140 1.00 85.69 363 ILE A N 1
ATOM 3004 C CA . ILE A 1 363 ? -7.736 16.578 21.670 1.00 85.69 363 ILE A CA 1
ATOM 3005 C C . ILE A 1 363 ? -6.405 16.680 22.416 1.00 85.69 363 ILE A C 1
ATOM 3007 O O . ILE A 1 363 ? -5.687 17.658 22.246 1.00 85.69 363 ILE A O 1
ATOM 3011 N N . THR A 1 364 ? -6.057 15.672 23.217 1.00 87.56 364 THR A N 1
ATOM 3012 C CA . THR A 1 364 ? -4.803 15.656 23.983 1.00 87.56 364 THR A CA 1
ATOM 3013 C C . THR A 1 364 ? -3.594 15.636 23.050 1.00 87.56 364 THR A C 1
ATOM 3015 O O . THR A 1 364 ? -2.650 16.392 23.261 1.00 87.56 364 THR A O 1
ATOM 3018 N N . GLU A 1 365 ? -3.639 14.831 21.987 1.00 84.25 365 GLU A N 1
ATOM 3019 C CA . GLU A 1 365 ? -2.615 14.808 20.941 1.00 84.25 365 GLU A CA 1
ATOM 3020 C C . GLU A 1 365 ? -2.523 16.156 20.210 1.00 84.25 365 GLU A C 1
ATOM 3022 O O . GLU A 1 365 ? -1.434 16.709 20.072 1.00 84.25 365 GLU A O 1
ATOM 3027 N N . ALA A 1 366 ? -3.657 16.731 19.795 1.00 87.50 366 ALA A N 1
ATOM 3028 C CA . ALA A 1 366 ? -3.689 18.019 19.103 1.00 87.50 366 ALA A CA 1
ATOM 3029 C C . ALA A 1 366 ? -3.128 19.161 19.967 1.00 87.50 366 ALA A C 1
ATOM 3031 O O . ALA A 1 366 ? -2.308 19.948 19.497 1.00 87.50 366 ALA A O 1
ATOM 3032 N N . VAL A 1 367 ? -3.528 19.226 21.240 1.00 91.94 367 VAL A N 1
ATOM 3033 C CA . VAL A 1 367 ? -3.022 20.209 22.209 1.00 91.94 367 VAL A CA 1
ATOM 3034 C C . VAL A 1 367 ? -1.540 19.976 22.497 1.00 91.94 367 VAL A C 1
ATOM 3036 O O . VAL A 1 367 ? -0.788 20.944 22.587 1.00 91.94 367 VAL A O 1
ATOM 3039 N N . GLY A 1 368 ? -1.098 18.720 22.604 1.00 88.50 368 GLY A N 1
ATOM 3040 C CA . GLY A 1 368 ? 0.314 18.373 22.767 1.00 88.50 368 GLY A CA 1
ATOM 3041 C C . GLY A 1 368 ? 1.164 18.846 21.588 1.00 88.50 368 GLY A C 1
ATOM 3042 O O . GLY A 1 368 ? 2.190 19.491 21.794 1.00 88.50 368 GLY A O 1
ATOM 3043 N N . ASN A 1 369 ? 0.698 18.611 20.359 1.00 84.44 369 ASN A N 1
ATOM 3044 C CA . ASN A 1 369 ? 1.370 19.058 19.140 1.00 84.44 369 ASN A CA 1
ATOM 3045 C C . ASN A 1 369 ? 1.433 20.589 19.038 1.00 84.44 369 ASN A C 1
ATOM 3047 O O . ASN A 1 369 ? 2.484 21.137 18.702 1.00 84.44 369 ASN A O 1
ATOM 3051 N N . ASP A 1 370 ? 0.343 21.294 19.358 1.00 90.75 370 ASP A N 1
ATOM 3052 C CA . ASP A 1 370 ? 0.347 22.761 19.362 1.00 90.75 370 ASP A CA 1
ATOM 3053 C C . ASP A 1 370 ? 1.256 23.324 20.464 1.00 90.75 370 ASP A C 1
ATOM 3055 O O . ASP A 1 370 ? 2.044 24.235 20.215 1.00 90.75 370 ASP A O 1
ATOM 3059 N N . SER A 1 371 ? 1.237 22.721 21.655 1.00 91.75 371 SER A N 1
ATOM 3060 C CA . SER A 1 371 ? 2.119 23.102 22.765 1.00 91.75 371 SER A CA 1
ATOM 3061 C C . SER A 1 371 ? 3.592 22.896 22.415 1.00 91.75 371 SER A C 1
ATOM 3063 O O . SER A 1 371 ? 4.403 23.786 22.658 1.00 91.75 371 SER A O 1
ATOM 3065 N N . ALA A 1 372 ? 3.943 21.762 21.799 1.00 85.44 372 ALA A N 1
ATOM 3066 C CA . ALA A 1 372 ? 5.302 21.482 21.341 1.00 85.44 372 ALA A CA 1
ATOM 3067 C C . ALA A 1 372 ? 5.761 22.493 20.281 1.00 85.44 372 ALA A C 1
ATOM 3069 O O . ALA A 1 372 ? 6.892 22.976 20.336 1.00 85.44 372 ALA A O 1
ATOM 3070 N N . ARG A 1 373 ? 4.873 22.867 19.349 1.00 86.31 373 ARG A N 1
ATOM 3071 C CA . ARG A 1 373 ? 5.146 23.906 18.349 1.00 86.31 373 ARG A CA 1
ATOM 3072 C C . ARG A 1 373 ? 5.403 25.266 19.001 1.00 86.31 373 ARG A C 1
ATOM 3074 O O . ARG A 1 373 ? 6.410 25.897 18.692 1.00 86.31 373 ARG A O 1
ATOM 3081 N N . ASN A 1 374 ? 4.538 25.685 19.924 1.00 91.00 374 ASN A N 1
ATOM 3082 C CA . ASN A 1 374 ? 4.678 26.961 20.629 1.00 91.00 374 ASN A CA 1
ATOM 3083 C C . ASN A 1 374 ? 5.959 26.995 21.480 1.00 91.00 374 ASN A C 1
ATOM 3085 O O . ASN A 1 374 ? 6.669 27.998 21.484 1.00 91.00 374 ASN A O 1
ATOM 3089 N N . LEU A 1 375 ? 6.302 25.887 22.147 1.00 89.50 375 LEU A N 1
ATOM 3090 C CA . LEU A 1 375 ? 7.544 25.761 22.909 1.00 89.50 375 LEU A CA 1
ATOM 3091 C C . LEU A 1 375 ? 8.778 25.850 22.002 1.00 89.50 375 LEU A C 1
ATOM 3093 O O . LEU A 1 375 ? 9.728 26.554 22.332 1.00 89.50 375 LEU A O 1
ATOM 3097 N N . ALA A 1 376 ? 8.764 25.183 20.845 1.00 85.06 376 ALA A N 1
ATOM 3098 C CA . ALA A 1 376 ? 9.858 25.263 19.882 1.00 85.06 376 ALA A CA 1
ATOM 3099 C C . ALA A 1 376 ? 10.057 26.697 19.356 1.00 85.06 376 ALA A C 1
ATOM 3101 O O . ALA A 1 376 ? 11.196 27.153 19.217 1.00 85.06 376 ALA A O 1
ATOM 3102 N N . ASP A 1 377 ? 8.969 27.431 19.106 1.00 86.12 377 ASP A N 1
ATOM 3103 C CA . ASP A 1 377 ? 9.032 28.842 18.714 1.00 86.12 377 ASP A CA 1
ATOM 3104 C C . ASP A 1 377 ? 9.574 29.739 19.836 1.00 86.12 377 ASP A C 1
ATOM 3106 O O . ASP A 1 377 ? 10.418 30.601 19.572 1.00 86.12 377 ASP A O 1
ATOM 3110 N N . GLU A 1 378 ? 9.174 29.496 21.084 1.00 89.44 378 GLU A N 1
ATOM 3111 C CA . GLU A 1 378 ? 9.684 30.198 22.265 1.00 89.44 378 GLU A CA 1
ATOM 3112 C C . GLU A 1 378 ? 11.189 29.948 22.460 1.00 89.44 378 GLU A C 1
ATOM 3114 O O . GLU A 1 378 ? 11.977 30.893 22.573 1.00 89.44 378 GLU A O 1
ATOM 3119 N N . MET A 1 379 ? 11.624 28.683 22.403 1.00 86.62 379 MET A N 1
ATOM 3120 C CA . MET A 1 379 ? 13.038 28.297 22.480 1.00 86.62 379 MET A CA 1
ATOM 3121 C C . MET A 1 379 ? 13.853 28.972 21.373 1.00 86.62 379 MET A C 1
ATOM 3123 O O . MET A 1 379 ? 14.928 29.512 21.635 1.00 86.62 379 MET A O 1
ATOM 3127 N N . ARG A 1 380 ? 13.332 29.014 20.142 1.00 83.06 380 ARG A N 1
ATOM 3128 C CA . ARG A 1 380 ? 13.990 29.673 19.005 1.00 83.06 380 ARG A CA 1
ATOM 3129 C C . ARG A 1 380 ? 14.113 31.190 19.183 1.00 83.06 380 ARG A C 1
ATOM 3131 O O . ARG A 1 380 ? 15.120 31.770 18.768 1.00 83.06 380 ARG A O 1
ATOM 3138 N N . CYS A 1 381 ? 13.109 31.846 19.763 1.00 84.19 381 CYS A N 1
ATOM 3139 C CA . CYS A 1 381 ? 13.109 33.298 19.960 1.00 84.19 381 CYS A CA 1
ATOM 3140 C C . CYS A 1 381 ? 14.011 33.728 21.126 1.00 84.19 381 CYS A C 1
ATOM 3142 O O . CYS A 1 381 ? 14.781 34.695 20.999 1.00 84.19 381 CYS A O 1
ATOM 3144 N N . ASN A 1 382 ? 13.935 32.983 22.233 1.00 86.50 382 ASN A N 1
ATOM 3145 C CA . ASN A 1 382 ? 14.391 33.443 23.541 1.00 86.50 382 ASN A CA 1
ATOM 3146 C C . ASN A 1 382 ? 15.596 32.670 24.093 1.00 86.50 382 ASN A C 1
ATOM 3148 O O . ASN A 1 382 ? 16.320 33.220 24.921 1.00 86.50 382 ASN A O 1
ATOM 3152 N N . HIS A 1 383 ? 15.893 31.458 23.609 1.00 86.88 383 HIS A N 1
ATOM 3153 C CA . HIS A 1 383 ? 17.042 30.688 24.086 1.00 86.88 383 HIS A CA 1
ATOM 3154 C C . HIS A 1 383 ? 18.253 30.805 23.134 1.00 86.88 383 HIS A C 1
ATOM 3156 O O . HIS A 1 383 ? 18.181 30.376 21.978 1.00 86.88 383 HIS A O 1
ATOM 3162 N N . PRO A 1 384 ? 19.413 31.323 23.590 1.00 87.62 384 PRO A N 1
ATOM 3163 C CA . PRO A 1 384 ? 20.561 31.599 22.721 1.00 87.62 384 PRO A CA 1
ATOM 3164 C C . PRO A 1 384 ? 21.075 30.393 21.930 1.00 87.62 384 PRO A C 1
ATOM 3166 O O . PRO A 1 384 ? 21.467 30.559 20.778 1.00 87.62 384 PRO A O 1
ATOM 3169 N N . ALA A 1 385 ? 21.037 29.187 22.509 1.00 86.38 385 ALA A N 1
ATOM 3170 C CA . ALA A 1 385 ? 21.501 27.971 21.833 1.00 86.38 385 ALA A CA 1
ATOM 3171 C C . ALA A 1 385 ? 20.641 27.588 20.616 1.00 86.38 385 ALA A C 1
ATOM 3173 O O . ALA A 1 385 ? 21.157 27.051 19.638 1.00 86.38 385 ALA A O 1
ATOM 3174 N N . PHE A 1 386 ? 19.349 27.922 20.650 1.00 83.62 386 PHE A N 1
ATOM 3175 C CA . PHE A 1 386 ? 18.372 27.577 19.612 1.00 83.62 386 PHE A CA 1
ATOM 3176 C C . PHE A 1 386 ? 18.060 28.761 18.680 1.00 83.62 386 PHE A C 1
ATOM 3178 O O . PHE A 1 386 ? 17.348 28.617 17.686 1.00 83.62 386 PHE A O 1
ATOM 3185 N N . LYS A 1 387 ? 18.644 29.932 18.956 1.00 82.31 387 LYS A N 1
ATOM 3186 C CA . LYS A 1 387 ? 18.493 31.149 18.162 1.00 82.31 387 LYS A CA 1
ATOM 3187 C C . LYS A 1 387 ? 19.477 31.167 16.990 1.00 82.31 387 LYS A C 1
ATOM 3189 O O . LYS A 1 387 ? 20.655 31.467 17.158 1.00 82.31 387 LYS A O 1
ATOM 3194 N N . GLY A 1 388 ? 18.997 30.878 15.781 1.00 76.31 388 GLY A N 1
ATOM 3195 C CA . GLY A 1 388 ? 19.785 30.985 14.547 1.00 76.31 388 GLY A CA 1
ATOM 3196 C C . GLY A 1 388 ? 19.878 29.675 13.768 1.00 76.31 388 GLY A C 1
ATOM 3197 O O . GLY A 1 388 ? 18.907 28.935 13.672 1.00 76.31 388 GLY A O 1
ATOM 3198 N N . ASN A 1 389 ? 21.031 29.415 13.146 1.00 82.62 389 ASN A N 1
ATOM 3199 C CA . ASN A 1 389 ? 21.234 28.231 12.306 1.00 82.62 389 ASN A CA 1
ATOM 3200 C C . ASN A 1 389 ? 21.905 27.079 13.075 1.00 82.62 389 ASN A C 1
ATOM 3202 O O . ASN A 1 389 ? 22.420 27.254 14.178 1.00 82.62 389 ASN A O 1
ATOM 3206 N N . ARG A 1 390 ? 21.954 25.899 12.450 1.00 83.50 390 ARG A N 1
ATOM 3207 C CA . ARG A 1 390 ? 22.539 24.673 13.017 1.00 83.50 390 ARG A CA 1
ATOM 3208 C C . ARG A 1 390 ? 23.946 24.852 13.606 1.00 83.50 390 ARG A C 1
ATOM 3210 O O . ARG A 1 390 ? 24.231 24.272 14.644 1.00 83.50 390 ARG A O 1
ATOM 3217 N N . ARG A 1 391 ? 24.809 25.681 13.001 1.00 85.00 391 ARG A N 1
ATOM 3218 C CA . ARG A 1 391 ? 26.172 25.916 13.519 1.00 85.00 391 ARG A CA 1
ATOM 3219 C C . ARG A 1 391 ? 26.162 26.588 14.891 1.00 85.00 391 ARG A C 1
ATOM 3221 O O . ARG A 1 391 ? 27.067 26.356 15.685 1.00 85.00 391 ARG A O 1
ATOM 3228 N N . ASN A 1 392 ? 25.154 27.417 15.168 1.00 89.25 392 ASN A N 1
ATOM 3229 C CA . ASN A 1 392 ? 24.986 28.024 16.483 1.00 89.25 392 ASN A CA 1
ATOM 3230 C C . ASN A 1 392 ? 24.644 26.960 17.534 1.00 89.25 392 ASN A C 1
ATOM 3232 O O . ASN A 1 392 ? 25.300 26.906 18.570 1.00 89.25 392 ASN A O 1
ATOM 3236 N N . LEU A 1 393 ? 23.705 26.061 17.227 1.00 88.94 393 LEU A N 1
ATOM 3237 C CA . LEU A 1 393 ? 23.369 24.935 18.100 1.00 88.94 393 LEU A CA 1
ATOM 3238 C C . LEU A 1 393 ? 24.592 24.047 18.371 1.00 88.94 393 LEU A C 1
ATOM 3240 O O . LEU A 1 393 ? 24.931 23.810 19.525 1.00 88.94 393 LEU A O 1
ATOM 3244 N N . GLU A 1 394 ? 25.304 23.623 17.324 1.00 89.62 394 GLU A N 1
ATOM 3245 C CA . GLU A 1 394 ? 26.493 22.766 17.455 1.00 89.62 394 GLU A CA 1
ATOM 3246 C C . GLU A 1 394 ? 27.594 23.430 18.293 1.00 89.62 394 GLU A C 1
ATOM 3248 O O . GLU A 1 394 ? 28.221 22.776 19.122 1.00 89.62 394 GLU A O 1
ATOM 3253 N N . LYS A 1 395 ? 27.792 24.748 18.149 1.00 92.56 395 LYS A N 1
ATOM 3254 C CA . LYS A 1 395 ? 28.712 25.509 19.004 1.00 92.56 395 LYS A CA 1
ATOM 3255 C C . LYS A 1 395 ? 28.315 25.419 20.481 1.00 92.56 395 LYS A C 1
ATOM 3257 O O . LYS A 1 395 ? 29.192 25.253 21.322 1.00 92.56 395 LYS A O 1
ATOM 3262 N N . HIS A 1 396 ? 27.030 25.558 20.805 1.00 93.00 396 HIS A N 1
ATOM 3263 C CA . HIS A 1 396 ? 26.545 25.484 22.185 1.00 93.00 396 HIS A CA 1
ATOM 3264 C C . HIS A 1 396 ? 26.621 24.062 22.763 1.00 93.00 396 HIS A C 1
ATOM 3266 O O . HIS A 1 396 ? 27.034 23.913 23.911 1.00 93.00 396 HIS A O 1
ATOM 3272 N N . VAL A 1 397 ? 26.328 23.035 21.958 1.00 91.56 397 VAL A N 1
ATOM 3273 C CA . VAL A 1 397 ? 26.503 21.617 22.324 1.00 91.56 397 VAL A CA 1
ATOM 3274 C C . VAL A 1 397 ? 27.969 21.319 22.648 1.00 91.56 397 VAL A C 1
ATOM 3276 O O . VAL A 1 397 ? 28.289 20.857 23.740 1.00 91.56 397 VAL A O 1
ATOM 3279 N N . LEU A 1 398 ? 28.884 21.653 21.731 1.00 91.81 398 LEU A N 1
ATOM 3280 C CA . LEU A 1 398 ? 30.321 21.419 21.909 1.00 91.81 398 LEU A CA 1
ATOM 3281 C C . LEU A 1 398 ? 30.897 22.208 23.086 1.00 91.81 398 LEU A C 1
ATOM 3283 O O . LEU A 1 398 ? 31.766 21.712 23.799 1.00 91.81 398 LEU A O 1
ATOM 3287 N N . ARG A 1 399 ? 30.399 23.428 23.310 1.00 92.88 399 ARG A N 1
ATOM 3288 C CA . ARG A 1 399 ? 30.779 24.234 24.468 1.00 92.88 399 ARG A CA 1
ATOM 3289 C C . ARG A 1 399 ? 30.350 23.569 25.778 1.00 92.88 399 ARG A C 1
ATOM 3291 O O . ARG A 1 399 ? 31.173 23.491 26.678 1.00 92.88 399 ARG A O 1
ATOM 3298 N N . SER A 1 400 ? 29.119 23.061 25.868 1.00 93.06 400 SER A N 1
ATOM 3299 C CA . SER A 1 400 ? 28.636 22.367 27.071 1.00 93.06 400 SER A CA 1
ATOM 3300 C C . SER A 1 400 ? 29.433 21.093 27.360 1.00 93.06 400 SER A C 1
ATOM 3302 O O . SER A 1 400 ? 29.787 20.844 28.508 1.00 93.06 400 SER A O 1
ATOM 3304 N N . LEU A 1 401 ? 29.773 20.322 26.324 1.00 93.56 401 LEU A N 1
ATOM 3305 C CA . LEU A 1 401 ? 30.640 19.148 26.449 1.00 93.56 401 LEU A CA 1
ATOM 3306 C C . LEU A 1 401 ? 32.030 19.502 26.993 1.00 93.56 401 LEU A C 1
ATOM 3308 O O . LEU A 1 401 ? 32.549 18.798 27.855 1.00 93.56 401 LEU A O 1
ATOM 3312 N N . ALA A 1 402 ? 32.614 20.600 26.504 1.00 90.88 402 ALA A N 1
ATOM 3313 C CA . ALA A 1 402 ? 33.915 21.078 26.956 1.00 90.88 402 ALA A CA 1
ATOM 3314 C C . ALA A 1 402 ? 33.876 21.632 28.391 1.00 90.88 402 ALA A C 1
ATOM 3316 O O . ALA A 1 402 ? 34.781 21.350 29.166 1.00 90.88 402 ALA A O 1
ATOM 3317 N N . GLU A 1 403 ? 32.834 22.389 28.755 1.00 93.19 403 GLU A N 1
ATOM 3318 C CA . GLU A 1 403 ? 32.654 22.950 30.105 1.00 93.19 403 GLU A CA 1
ATOM 3319 C C . GLU A 1 403 ? 32.427 21.861 31.167 1.00 93.19 403 GLU A C 1
ATOM 3321 O O . GLU A 1 403 ? 32.862 22.023 32.303 1.00 93.19 403 GLU A O 1
ATOM 3326 N N . ASN A 1 404 ? 31.787 20.748 30.796 1.00 91.19 404 ASN A N 1
ATOM 3327 C CA . ASN A 1 404 ? 31.514 19.621 31.693 1.00 91.19 404 ASN A CA 1
ATOM 3328 C C . ASN A 1 404 ? 32.613 18.544 31.697 1.00 91.19 404 ASN A C 1
ATOM 3330 O O . ASN A 1 404 ? 32.466 17.544 32.396 1.00 91.19 404 ASN A O 1
ATOM 3334 N N . GLU A 1 405 ? 33.669 18.707 30.891 1.00 91.75 405 GLU A N 1
ATOM 3335 C CA . GLU A 1 405 ? 34.728 17.705 30.681 1.00 91.75 405 GLU A CA 1
ATOM 3336 C C . GLU A 1 405 ? 34.180 16.296 30.335 1.00 91.75 405 GLU A C 1
ATOM 3338 O O . GLU A 1 405 ? 34.776 15.265 30.656 1.00 91.75 405 GLU A O 1
ATOM 3343 N N . ASP A 1 406 ? 33.029 16.232 29.646 1.00 89.38 406 ASP A N 1
ATOM 3344 C CA . ASP A 1 406 ? 32.317 14.979 29.369 1.00 89.38 406 ASP A CA 1
ATOM 3345 C C . ASP A 1 406 ? 32.855 14.284 28.109 1.00 89.38 406 ASP A C 1
ATOM 3347 O O . ASP A 1 406 ? 32.352 14.430 26.985 1.00 89.38 406 ASP A O 1
ATOM 3351 N N . PHE A 1 407 ? 33.894 13.474 28.309 1.00 89.12 407 PHE A N 1
ATOM 3352 C CA . PHE A 1 407 ? 34.497 12.671 27.247 1.00 89.12 407 PHE A CA 1
ATOM 3353 C C . PHE A 1 407 ? 33.526 11.625 26.667 1.00 89.12 407 PHE A C 1
ATOM 3355 O O . PHE A 1 407 ? 33.530 11.370 25.460 1.00 89.12 407 PHE A O 1
ATOM 3362 N N . GLY A 1 408 ? 32.655 11.039 27.498 1.00 89.19 408 GLY A N 1
ATOM 3363 C CA . GLY A 1 408 ? 31.653 10.067 27.049 1.00 89.19 408 GLY A CA 1
ATOM 3364 C C . GLY A 1 408 ? 30.591 10.709 26.152 1.00 89.19 408 GLY A C 1
ATOM 3365 O O . GLY A 1 408 ? 30.223 10.156 25.108 1.00 89.19 408 GLY A O 1
ATOM 3366 N N . GLY A 1 409 ? 30.157 11.916 26.511 1.00 88.62 409 GLY A N 1
ATOM 3367 C CA . GLY A 1 409 ? 29.288 12.769 25.709 1.00 88.62 409 GLY A CA 1
ATOM 3368 C C . GLY A 1 409 ? 29.913 13.138 24.366 1.00 88.62 409 GLY A C 1
ATOM 3369 O O . GLY A 1 409 ? 29.253 13.001 23.336 1.00 88.62 409 GLY A O 1
ATOM 3370 N N . CYS A 1 410 ? 31.205 13.485 24.341 1.00 87.50 410 CYS A N 1
ATOM 3371 C CA . CYS A 1 410 ? 31.939 13.758 23.100 1.00 87.50 410 CYS A CA 1
ATOM 3372 C C . CYS A 1 410 ? 31.952 12.548 22.157 1.00 87.50 410 CYS A C 1
ATOM 3374 O O . CYS A 1 410 ? 31.641 12.679 20.971 1.00 87.50 410 CYS A O 1
ATOM 3376 N N . MET A 1 411 ? 32.249 11.356 22.683 1.00 90.19 411 MET A N 1
ATOM 3377 C CA . MET A 1 411 ? 32.224 10.119 21.894 1.00 90.19 411 MET A CA 1
ATOM 3378 C C . MET A 1 411 ? 30.818 9.819 21.358 1.00 90.19 411 MET A C 1
ATOM 3380 O O . MET A 1 411 ? 30.661 9.421 20.201 1.00 90.19 411 MET A O 1
ATOM 3384 N N . THR A 1 412 ? 29.783 10.065 22.166 1.00 89.69 412 THR A N 1
ATOM 3385 C CA . THR A 1 412 ? 28.384 9.891 21.749 1.00 89.69 412 THR A CA 1
ATOM 3386 C C . THR A 1 412 ? 28.000 10.887 20.655 1.00 89.69 412 THR A C 1
ATOM 3388 O O . THR A 1 412 ? 27.409 10.484 19.660 1.00 89.69 412 THR A O 1
ATOM 3391 N N . TYR A 1 413 ? 28.384 12.160 20.772 1.00 89.94 413 TYR A N 1
ATOM 3392 C CA . TYR A 1 413 ? 28.122 13.180 19.754 1.00 89.94 413 TYR A CA 1
ATOM 3393 C C . TYR A 1 413 ? 28.806 12.866 18.413 1.00 89.94 413 TYR A C 1
ATOM 3395 O O . TYR A 1 413 ? 28.200 13.051 17.361 1.00 89.94 413 TYR A O 1
ATOM 3403 N N . ILE A 1 414 ? 30.035 12.336 18.427 1.00 88.88 414 ILE A N 1
ATOM 3404 C CA . ILE A 1 414 ? 30.771 11.974 17.201 1.00 88.88 414 ILE A CA 1
ATOM 3405 C C . ILE A 1 414 ? 30.122 10.784 16.483 1.00 88.88 414 ILE A C 1
ATOM 3407 O O . ILE A 1 414 ? 29.946 10.814 15.265 1.00 88.88 414 ILE A O 1
ATOM 3411 N N . HIS A 1 415 ? 29.776 9.725 17.219 1.00 85.44 415 HIS A N 1
ATOM 3412 C CA . HIS A 1 415 ? 29.271 8.489 16.614 1.00 85.44 415 HIS A CA 1
ATOM 3413 C C . HIS A 1 415 ? 27.753 8.485 16.403 1.00 85.44 415 HIS A C 1
ATOM 3415 O O . HIS A 1 415 ? 27.259 7.782 15.522 1.00 85.44 415 HIS A O 1
ATOM 3421 N N . LYS A 1 416 ? 27.015 9.255 17.208 1.00 88.31 416 LYS A N 1
ATOM 3422 C CA . LYS A 1 416 ? 25.551 9.333 17.220 1.00 88.31 416 LYS A CA 1
ATOM 3423 C C . LYS A 1 416 ? 25.073 10.764 17.530 1.00 88.31 416 LYS A C 1
ATOM 3425 O O . LYS A 1 416 ? 24.444 11.009 18.563 1.00 88.31 416 LYS A O 1
ATOM 3430 N N . PRO A 1 417 ? 25.331 11.725 16.628 1.00 83.25 417 PRO A N 1
ATOM 3431 C CA . PRO A 1 417 ? 25.046 13.139 16.869 1.00 83.25 417 PRO A CA 1
ATOM 3432 C C . PRO A 1 417 ? 23.568 13.424 17.154 1.00 83.25 417 PRO A C 1
ATOM 3434 O O . PRO A 1 417 ? 23.278 14.280 17.979 1.00 83.25 417 PRO A O 1
ATOM 3437 N N . GLN A 1 418 ? 22.636 12.699 16.524 1.00 81.62 418 GLN A N 1
ATOM 3438 C CA . GLN A 1 418 ? 21.199 12.853 16.795 1.00 81.62 418 GLN A CA 1
ATOM 3439 C C . GLN A 1 418 ? 20.845 12.489 18.241 1.00 81.62 418 GLN A C 1
ATOM 3441 O O . GLN A 1 418 ? 20.262 13.310 18.935 1.00 81.62 418 GLN A O 1
ATOM 3446 N N . GLU A 1 419 ? 21.285 11.319 18.718 1.00 85.25 419 GLU A N 1
ATOM 3447 C CA . GLU A 1 419 ? 21.026 10.850 20.089 1.00 85.25 419 GLU A CA 1
ATOM 3448 C C . GLU A 1 419 ? 21.599 11.822 21.135 1.00 85.25 419 GLU A C 1
ATOM 3450 O O . GLU A 1 419 ? 21.007 12.040 22.188 1.00 85.25 419 GLU A O 1
ATOM 3455 N N . HIS A 1 420 ? 22.756 12.430 20.851 1.00 88.31 420 HIS A N 1
ATOM 3456 C CA . HIS A 1 420 ? 23.354 13.403 21.761 1.00 88.31 420 HIS A CA 1
ATOM 3457 C C . HIS A 1 420 ? 22.634 14.756 21.737 1.00 88.31 420 HIS A C 1
ATOM 3459 O O . HIS A 1 420 ? 22.376 15.327 22.792 1.00 88.31 420 HIS A O 1
ATOM 3465 N N . VAL A 1 421 ? 22.293 15.271 20.553 1.00 86.00 421 VAL A N 1
ATOM 3466 C CA . VAL A 1 421 ? 21.566 16.544 20.430 1.00 86.00 421 VAL A CA 1
ATOM 3467 C C . VAL A 1 421 ? 20.170 16.439 21.047 1.00 86.00 421 VAL A C 1
ATOM 3469 O O . VAL A 1 421 ? 19.744 17.383 21.697 1.00 86.00 421 VAL A O 1
ATOM 3472 N N . GLU A 1 422 ? 19.498 15.291 20.933 1.00 85.81 422 GLU A N 1
ATOM 3473 C CA . GLU A 1 422 ? 18.231 15.019 21.630 1.00 85.81 422 GLU A CA 1
ATOM 3474 C C . GLU A 1 422 ? 18.356 15.045 23.157 1.00 85.81 422 GLU A C 1
ATOM 3476 O O . GLU A 1 422 ? 17.395 15.400 23.821 1.00 85.81 422 GLU A O 1
ATOM 3481 N N . ARG A 1 423 ? 19.515 14.683 23.724 1.00 86.38 423 ARG A N 1
ATOM 3482 C CA . ARG A 1 423 ? 19.773 14.814 25.172 1.00 86.38 423 ARG A CA 1
ATOM 3483 C C . ARG A 1 423 ? 20.131 16.236 25.597 1.00 86.38 423 ARG A C 1
ATOM 3485 O O . ARG A 1 423 ? 20.023 16.553 26.776 1.00 86.38 423 ARG A O 1
ATOM 3492 N N . PHE A 1 424 ? 20.668 17.031 24.675 1.00 86.56 424 PHE A N 1
ATOM 3493 C CA . PHE A 1 424 ? 21.045 18.419 24.927 1.00 86.56 424 PHE A CA 1
ATOM 3494 C C . PHE A 1 424 ? 19.833 19.362 24.900 1.00 86.56 424 PHE A C 1
ATOM 3496 O O . PHE A 1 424 ? 19.824 20.355 25.628 1.00 86.56 424 PHE A O 1
ATOM 3503 N N . ILE A 1 425 ? 18.862 19.079 24.024 1.00 83.19 425 ILE A N 1
ATOM 3504 C CA . ILE A 1 425 ? 17.544 19.733 23.965 1.00 83.19 425 ILE A CA 1
ATOM 3505 C C . ILE A 1 425 ? 16.722 19.299 25.176 1.00 83.19 425 ILE A C 1
ATOM 3507 O O . ILE A 1 425 ? 16.092 20.198 25.779 1.00 83.19 425 ILE A O 1
#

Sequence (425 aa):
FKNTYEISVYRKLEVEYGTWTWTLRNEMLDIENQLNTQIENGRVETVSRDDVYRQIKGAHAEVTKKMKDYFDKDEDSEMLAQWRHRFETKIREVLDGMVEQVTKKLNNVIQQKKACKELDDKKMEIENKLLQKSKELAQELKDKAKDENELQKHFESLWAGWVSKLTAGAKPIADVDIAADATVVLMDLGFEWNIINEAKERRSFKKILETGNYSQYVTKHKKQVHKWYFFTHEEQEMIRGFIRTVEEKSLTTIQSRPVETKGYNITYLQEVAINVKKSVSEFQCGKKYALKKEFTVDLTLYVLDRSERWLKDSHRRFKDNDVFAYAKSKKEQFNKAFTGFCKGSSSAVVFAELICDQLKPSITEAVGNDSARNLADEMRCNHPAFKGNRRNLEKHVLRSLAENEDFGGCMTYIHKPQEHVERFI

Secondary structure (DSSP, 8-state):
-HHHHHHHHHHHHHHHHHHHHHHHHHHHHHHHHHHHHHHHTTS-S---HHHHHHHHHHHHHHHHHHHHHHHHHSTTHHHHHHHHHHHHHHHHHHHHHHHHHHHHHHHHHHHHHHHHHHHHHHHHHHHHHHHHHHHHHHHHHTTT---HHHHHHHHHHHHHHHHHHHHTTPPPPPPP-HHHHHHHHHHHTT--HHHHHHHHHHTGGGGTTT-S-GGGGEEE-TT--S---PPPHHHHHHHHHHHHHHHHHHHHHHHTS-HHHH---HHHHHHHHHHHHHHHHHHHTT-SEEE-HHHHHHHHHHHHHHHHHHHHHHHHHHHHTSHHHHHHHTHHHHHHHHHHHHTT--HHHHHHHHHHHHHHHHHHHHHHHHHHHHHHHHHHHH-TTTSSSHHHHHHHHHHHHHHTT-HHHHHHHHH-HHHHHHHH-

pLDDT: mean 84.6, std 9.01, range [41.75, 96.31]

Organism: Tetraodon nigroviridis (NCBI:txid99883)

Radius of gyration: 31.04 Å; chains: 1; bounding box: 76×52×94 Å

Foldseek 3Di:
DVVVVLVVVVVVVVVLLVVLLVLLLVQLVVLLVVLLVCLVVVNDLADDLVNSCVSSVVSVVVSVVVLVCCLPPDPCNVSCVVCSVVSVVVSVVSNSVSSVLSRVQSNVSSVLVVVLVVQVVLLVVLVVVLLVVLLVLLVVCLVPDPDPVVSLVVLVVCLVVSLCVSQVPFDFDDADDLPVLLLVLCVSVVDDNVLLVVCVVVVVLQCVLVPPACVVFWDADPPDPDDPDGQDPVNNVLVNVLLVVLLVVLLVQLVPDQCLNSNDGSVSLNVSLVSLVVSLVVSCVPPRIHGHPSSSSSSSVNSSVVNVVVNRVSNVNNSCSGSSNSSVVCSVLSSQSSVCSSVVHDPVVSVVVSVCVVCVVVVVVVVVVVVVVVVLVCCCVPPQLNPDDPVSVVVVLVVVCVVVVPPVLVVCCVVPVPVSSVVVD

InterPro domains:
  IPR058641 Interferon-induced very large GTPase 1 domain [PF25974] (7-116)